Protein AF-A0A7J2UY44-F1 (afdb_monomer_lite)

pLDDT: mean 72.72, std 24.94, range [25.59, 96.5]

Structure (mmCIF, N/CA/C/O backbone):
data_AF-A0A7J2UY44-F1
#
_entry.id   AF-A0A7J2UY44-F1
#
loop_
_atom_site.group_PDB
_atom_site.id
_atom_site.type_symbol
_atom_site.label_atom_id
_atom_site.label_alt_id
_atom_site.label_comp_id
_atom_site.label_asym_id
_atom_site.label_entity_id
_atom_site.label_seq_id
_atom_site.pdbx_PDB_ins_code
_atom_site.Cartn_x
_atom_site.Cartn_y
_atom_site.Cartn_z
_atom_site.occupancy
_atom_site.B_iso_or_equiv
_atom_site.auth_seq_id
_atom_site.auth_comp_id
_atom_site.auth_asym_id
_atom_site.auth_atom_id
_atom_site.pdbx_PDB_model_num
ATOM 1 N N . LEU A 1 1 ? 29.485 -4.003 -38.152 1.00 84.19 1 LEU A N 1
ATOM 2 C CA . LEU A 1 1 ? 30.876 -4.229 -37.689 1.00 84.19 1 LEU A CA 1
ATOM 3 C C . LEU A 1 1 ? 31.731 -4.782 -38.819 1.00 84.19 1 LEU A C 1
ATOM 5 O O . LEU A 1 1 ? 32.517 -4.012 -39.342 1.00 84.19 1 LEU A O 1
ATOM 9 N N . GLU A 1 2 ? 31.523 -6.027 -39.261 1.00 88.75 2 GLU A N 1
ATOM 10 C CA . GLU A 1 2 ? 32.328 -6.663 -40.323 1.00 88.75 2 GLU A CA 1
ATOM 11 C C . GLU A 1 2 ? 32.525 -5.795 -41.581 1.00 88.75 2 GLU A C 1
ATOM 13 O O . GLU A 1 2 ? 33.652 -5.632 -42.032 1.00 88.75 2 GLU A O 1
ATOM 18 N N . VAL A 1 3 ? 31.454 -5.180 -42.101 1.00 92.62 3 VAL A N 1
ATOM 19 C CA . VAL A 1 3 ? 31.504 -4.277 -43.270 1.00 92.62 3 VAL A CA 1
ATOM 20 C C . VAL A 1 3 ? 32.524 -3.145 -43.093 1.00 92.62 3 VAL A C 1
ATOM 22 O O . VAL A 1 3 ? 33.282 -2.852 -44.011 1.00 92.62 3 VAL A O 1
ATOM 25 N N . ILE A 1 4 ? 32.591 -2.544 -41.901 1.00 90.19 4 ILE A N 1
ATOM 26 C CA . ILE A 1 4 ? 33.527 -1.453 -41.595 1.00 90.19 4 ILE A CA 1
ATOM 27 C C . ILE A 1 4 ? 34.948 -1.998 -41.460 1.00 90.19 4 ILE A C 1
ATOM 29 O O . ILE A 1 4 ? 35.862 -1.406 -42.011 1.00 90.19 4 ILE A O 1
ATOM 33 N N . THR A 1 5 ? 35.143 -3.161 -40.831 1.00 90.44 5 THR A N 1
ATOM 34 C CA . THR A 1 5 ? 36.456 -3.829 -40.798 1.00 90.44 5 THR A CA 1
ATOM 35 C C . THR A 1 5 ? 36.967 -4.140 -42.211 1.00 90.44 5 THR A C 1
ATOM 37 O O . THR A 1 5 ? 38.126 -3.869 -42.508 1.00 90.44 5 THR A O 1
ATOM 40 N N . ARG A 1 6 ? 36.105 -4.639 -43.112 1.00 93.38 6 ARG A N 1
ATOM 41 C CA . ARG A 1 6 ? 36.451 -4.874 -44.527 1.00 93.38 6 ARG A CA 1
ATOM 42 C C . ARG A 1 6 ? 36.788 -3.567 -45.261 1.00 93.38 6 ARG A C 1
ATOM 44 O O . ARG A 1 6 ? 37.799 -3.529 -45.955 1.00 93.38 6 ARG A O 1
ATOM 51 N N . ARG A 1 7 ? 35.997 -2.501 -45.070 1.00 93.62 7 ARG A N 1
ATOM 52 C CA . ARG A 1 7 ? 36.238 -1.160 -45.644 1.00 93.62 7 ARG A CA 1
ATOM 53 C C . ARG A 1 7 ? 37.577 -0.581 -45.174 1.00 93.62 7 ARG A C 1
ATOM 55 O O . ARG A 1 7 ? 38.447 -0.326 -45.990 1.00 93.62 7 ARG A O 1
ATOM 62 N N . THR A 1 8 ? 37.785 -0.493 -43.862 1.00 92.62 8 THR A N 1
ATOM 63 C CA . THR A 1 8 ? 39.014 0.032 -43.249 1.00 92.62 8 THR A CA 1
ATOM 64 C C . THR A 1 8 ? 40.256 -0.787 -43.624 1.00 92.62 8 THR A C 1
ATOM 66 O O . THR A 1 8 ? 41.319 -0.202 -43.802 1.00 92.62 8 THR A O 1
ATOM 69 N N . ASN A 1 9 ? 40.139 -2.108 -43.818 1.00 92.12 9 ASN A N 1
ATOM 70 C CA . ASN A 1 9 ? 41.224 -2.924 -44.379 1.00 92.12 9 ASN A CA 1
ATOM 71 C C . ASN A 1 9 ? 41.534 -2.560 -45.842 1.00 92.12 9 ASN A C 1
ATOM 73 O O . ASN A 1 9 ? 42.703 -2.436 -46.191 1.00 92.12 9 ASN A O 1
ATOM 77 N N . TYR A 1 10 ? 40.516 -2.370 -46.689 1.00 95.69 10 TYR A N 1
ATOM 78 C CA . TYR A 1 10 ? 40.702 -1.944 -48.083 1.00 95.69 10 TYR A CA 1
ATOM 79 C C . TYR A 1 10 ? 41.363 -0.559 -48.168 1.00 95.69 10 TYR A C 1
ATOM 81 O O . TYR A 1 10 ? 42.356 -0.392 -48.881 1.00 95.69 10 TYR A O 1
ATOM 89 N N . ASP A 1 11 ? 40.868 0.401 -47.381 1.00 93.38 11 ASP A N 1
ATOM 90 C CA . ASP A 1 11 ? 41.421 1.755 -47.281 1.00 93.38 11 ASP A CA 1
ATOM 91 C C . ASP A 1 11 ? 42.892 1.717 -46.824 1.00 93.38 11 ASP A C 1
ATOM 93 O O . ASP A 1 11 ? 43.744 2.401 -47.394 1.00 93.38 11 ASP A O 1
ATOM 97 N N . LEU A 1 12 ? 43.214 0.867 -45.839 1.00 95.44 12 LEU A N 1
ATOM 98 C CA . LEU A 1 12 ? 44.574 0.677 -45.329 1.00 95.44 12 LEU A CA 1
ATOM 99 C C . LEU A 1 12 ? 45.507 0.056 -46.376 1.00 95.44 12 LEU A C 1
ATOM 101 O O . LEU A 1 12 ? 46.634 0.523 -46.532 1.00 95.44 12 LEU A O 1
ATOM 105 N N . THR A 1 13 ? 45.058 -0.965 -47.111 1.00 94.75 13 THR A N 1
ATOM 106 C CA . THR A 1 13 ? 45.842 -1.559 -48.205 1.00 94.75 13 THR A CA 1
ATOM 107 C C . THR A 1 13 ? 46.131 -0.524 -49.290 1.00 94.75 13 THR A C 1
ATOM 109 O O . THR A 1 13 ? 47.284 -0.380 -49.691 1.00 94.75 13 THR A O 1
ATOM 112 N N . LYS A 1 14 ? 45.134 0.268 -49.706 1.00 94.75 14 LYS A N 1
ATOM 113 C CA . LYS A 1 14 ? 45.326 1.323 -50.715 1.00 94.75 14 LYS A CA 1
ATOM 114 C C . LYS A 1 14 ? 46.233 2.454 -50.225 1.00 94.75 14 LYS A C 1
ATOM 116 O O . LYS A 1 14 ? 47.066 2.933 -50.991 1.00 94.75 14 LYS A O 1
ATOM 121 N N . ALA A 1 15 ? 46.146 2.835 -48.951 1.00 94.12 15 ALA A N 1
ATOM 122 C CA . ALA A 1 15 ? 47.080 3.789 -48.359 1.00 94.12 15 ALA A CA 1
ATOM 123 C C . ALA A 1 15 ? 48.519 3.235 -48.309 1.00 94.12 15 ALA A C 1
ATOM 125 O O . ALA A 1 15 ? 49.459 3.971 -48.603 1.00 94.12 15 ALA A O 1
ATOM 126 N N . LYS A 1 16 ? 48.702 1.937 -48.017 1.00 93.12 16 LYS A N 1
ATOM 127 C CA . LYS A 1 16 ? 50.019 1.272 -48.015 1.00 93.12 16 LYS A CA 1
ATOM 128 C C . LYS A 1 16 ? 50.634 1.122 -49.408 1.00 93.12 16 LYS A C 1
ATOM 130 O O . LYS A 1 16 ? 51.823 1.374 -49.566 1.00 93.12 16 LYS A O 1
ATOM 135 N N . GLU A 1 17 ? 49.841 0.787 -50.425 1.00 93.31 17 GLU A N 1
ATOM 136 C CA . GLU A 1 17 ? 50.289 0.834 -51.826 1.00 93.31 17 GLU A CA 1
ATOM 137 C C . GLU A 1 17 ? 50.761 2.249 -52.209 1.00 93.31 17 GLU A C 1
ATOM 139 O O . GLU A 1 17 ? 51.814 2.417 -52.825 1.00 93.31 17 GLU A O 1
ATOM 144 N N . LYS A 1 18 ? 50.004 3.279 -51.800 1.00 92.88 18 LYS A N 1
ATOM 145 C CA . LYS A 1 18 ? 50.306 4.681 -52.109 1.00 92.88 18 LYS A CA 1
ATOM 146 C C . LYS A 1 18 ? 51.557 5.196 -51.390 1.00 92.88 18 LYS A C 1
ATOM 148 O O . LYS A 1 18 ? 52.400 5.814 -52.038 1.00 92.88 18 LYS A O 1
ATOM 153 N N . ILE A 1 19 ? 51.700 4.954 -50.081 1.00 94.44 19 ILE A N 1
ATOM 154 C CA . ILE A 1 19 ? 52.864 5.445 -49.324 1.00 94.44 19 ILE A CA 1
ATOM 155 C C . ILE A 1 19 ? 54.162 4.818 -49.838 1.00 94.44 19 ILE A C 1
ATOM 157 O O . ILE A 1 19 ? 55.144 5.529 -50.008 1.00 94.44 19 ILE A O 1
ATOM 161 N N . HIS A 1 20 ? 54.133 3.533 -50.200 1.00 93.31 20 HIS A N 1
ATOM 162 C CA . HIS A 1 20 ? 55.271 2.817 -50.778 1.00 93.31 20 HIS A CA 1
ATOM 163 C C . HIS A 1 20 ? 55.768 3.478 -52.075 1.00 93.31 20 HIS A C 1
ATOM 165 O O . HIS A 1 20 ? 56.970 3.670 -52.258 1.00 93.31 20 HIS A O 1
ATOM 171 N N . ILE A 1 21 ? 54.859 3.911 -52.955 1.00 93.06 21 ILE A N 1
ATOM 172 C CA . ILE A 1 21 ? 55.217 4.674 -54.164 1.00 93.06 21 ILE A CA 1
ATOM 173 C C . ILE A 1 21 ? 55.803 6.050 -53.798 1.00 93.06 21 ILE A C 1
ATOM 175 O O . ILE A 1 21 ? 56.840 6.438 -54.338 1.00 93.06 21 ILE A O 1
ATOM 179 N N . LEU A 1 22 ? 55.182 6.766 -52.854 1.00 92.62 22 LEU A N 1
ATOM 180 C CA . LEU A 1 22 ? 55.635 8.088 -52.403 1.00 92.62 22 LEU A CA 1
ATOM 181 C C . LEU A 1 22 ? 57.016 8.050 -51.725 1.00 92.62 22 LEU A C 1
ATOM 183 O O . LEU A 1 22 ? 57.808 8.966 -51.924 1.00 92.62 22 LEU A O 1
ATOM 187 N N . GLU A 1 23 ? 57.347 6.985 -50.991 1.00 91.62 23 GLU A N 1
ATOM 188 C CA . GLU A 1 23 ? 58.685 6.759 -50.427 1.00 91.62 23 GLU A CA 1
ATOM 189 C C . GLU A 1 23 ? 59.745 6.640 -51.528 1.00 91.62 23 GLU A C 1
ATOM 191 O O . GLU A 1 23 ? 60.781 7.301 -51.456 1.00 91.62 23 GLU A O 1
ATOM 196 N N . GLY A 1 24 ? 59.462 5.873 -52.588 1.00 90.81 24 GLY A N 1
ATOM 197 C CA . GLY A 1 24 ? 60.357 5.755 -53.742 1.00 90.81 24 GLY A CA 1
ATOM 198 C C . GLY A 1 24 ? 60.565 7.089 -54.462 1.00 90.81 24 GLY A C 1
ATOM 199 O O . GLY A 1 24 ? 61.702 7.472 -54.743 1.00 90.81 24 GLY A O 1
ATOM 200 N N . LEU A 1 25 ? 59.482 7.838 -54.696 1.00 89.25 25 LEU A N 1
ATOM 201 C CA . LEU A 1 25 ? 59.546 9.177 -55.290 1.00 89.25 25 LEU A CA 1
ATOM 202 C C . LEU A 1 25 ? 60.330 10.161 -54.407 1.00 89.25 25 LEU A C 1
ATOM 204 O O . LEU A 1 25 ? 61.160 10.905 -54.921 1.00 89.25 25 LEU A O 1
ATOM 208 N N . MET A 1 26 ? 60.139 10.138 -53.086 1.00 89.31 26 MET A N 1
ATOM 209 C CA . MET A 1 26 ? 60.870 10.993 -52.143 1.00 89.31 26 MET A CA 1
ATOM 210 C C . MET A 1 26 ? 62.369 10.645 -52.076 1.00 89.31 26 MET A C 1
ATOM 212 O O . MET A 1 26 ? 63.199 11.549 -51.974 1.00 89.31 26 MET A O 1
ATOM 216 N N . ILE A 1 27 ? 62.739 9.363 -52.187 1.00 89.88 27 ILE A N 1
ATOM 217 C CA . ILE A 1 27 ? 64.143 8.933 -52.321 1.00 89.88 27 ILE A CA 1
ATOM 218 C C . ILE A 1 27 ? 64.742 9.452 -53.636 1.00 89.88 27 ILE A C 1
ATOM 220 O O . ILE A 1 27 ? 65.854 9.983 -53.626 1.00 89.88 27 ILE A O 1
ATOM 224 N N . ALA A 1 28 ? 64.010 9.356 -54.750 1.00 88.81 28 ALA A N 1
ATOM 225 C CA . ALA A 1 28 ? 64.481 9.819 -56.054 1.00 88.81 28 ALA A CA 1
ATOM 226 C C . ALA A 1 28 ? 64.632 11.348 -56.130 1.00 88.81 28 ALA A C 1
ATOM 228 O O . ALA A 1 28 ? 65.666 11.835 -56.581 1.00 88.81 28 ALA A O 1
ATOM 229 N N . LEU A 1 29 ? 63.649 12.108 -55.633 1.00 87.56 29 LEU A N 1
ATOM 230 C CA . LEU A 1 29 ? 63.676 13.577 -55.607 1.00 87.56 29 LEU A CA 1
ATOM 231 C C . LEU A 1 29 ? 64.853 14.125 -54.785 1.00 87.56 29 LEU A C 1
ATOM 233 O O . LEU A 1 29 ? 65.452 15.126 -55.167 1.00 87.56 29 LEU A O 1
ATOM 237 N N . ARG A 1 30 ? 65.226 13.449 -53.690 1.00 87.25 30 ARG A N 1
ATOM 238 C CA . ARG A 1 30 ? 66.363 13.840 -52.836 1.00 87.25 30 ARG A CA 1
ATOM 239 C C . ARG A 1 30 ? 67.739 13.485 -53.414 1.00 87.25 30 ARG A C 1
ATOM 241 O O . ARG A 1 30 ? 68.731 14.012 -52.928 1.00 87.25 30 ARG A O 1
ATOM 248 N N . ASN A 1 31 ? 67.808 12.622 -54.432 1.00 90.81 31 ASN A N 1
ATOM 249 C CA . ASN A 1 31 ? 69.055 12.149 -55.054 1.00 90.81 31 ASN A CA 1
ATOM 250 C C . ASN A 1 31 ? 69.019 12.311 -56.589 1.00 90.81 31 ASN A C 1
ATOM 252 O O . ASN A 1 31 ? 69.555 11.485 -57.333 1.00 90.81 31 ASN A O 1
ATOM 256 N N . ILE A 1 32 ? 68.336 13.354 -57.075 1.00 87.94 32 ILE A N 1
ATOM 257 C CA . ILE A 1 32 ? 67.899 13.451 -58.474 1.00 87.94 32 ILE A CA 1
ATOM 258 C C . ILE A 1 32 ? 69.051 13.433 -59.491 1.00 87.94 32 ILE A C 1
ATOM 260 O O . ILE A 1 32 ? 68.928 12.783 -60.528 1.00 87.94 32 ILE A O 1
ATOM 264 N N . ASP A 1 33 ? 70.195 14.050 -59.185 1.00 89.00 33 ASP A N 1
ATOM 265 C CA . ASP A 1 33 ? 71.369 14.048 -60.071 1.00 89.00 33 ASP A CA 1
ATOM 266 C C . ASP A 1 33 ? 71.950 12.640 -60.272 1.00 89.00 33 ASP A C 1
ATOM 268 O O . ASP A 1 33 ? 72.379 12.281 -61.372 1.00 89.00 33 ASP A O 1
ATOM 272 N N . GLU A 1 34 ? 71.923 11.805 -59.229 1.00 90.44 34 GLU A N 1
ATOM 273 C CA . GLU A 1 34 ? 72.366 10.412 -59.307 1.00 90.44 34 GLU A CA 1
ATOM 274 C C . GLU A 1 34 ? 71.359 9.548 -60.079 1.00 90.44 34 GLU A C 1
ATOM 276 O O . GLU A 1 34 ? 71.760 8.744 -60.924 1.00 90.44 34 GLU A O 1
ATOM 281 N N . VAL A 1 35 ? 70.055 9.766 -59.871 1.00 90.25 35 VAL A N 1
ATOM 282 C CA . VAL A 1 35 ? 68.983 9.112 -60.641 1.00 90.25 35 VAL A CA 1
ATOM 283 C C . VAL A 1 35 ? 69.101 9.449 -62.133 1.00 90.25 35 VAL A C 1
ATOM 285 O O . VAL A 1 35 ? 69.141 8.542 -62.966 1.00 90.25 35 VAL A O 1
ATOM 288 N N . ILE A 1 36 ? 69.250 10.733 -62.483 1.00 88.56 36 ILE A N 1
ATOM 289 C CA . ILE A 1 36 ? 69.445 11.191 -63.869 1.00 88.56 36 ILE A CA 1
ATOM 290 C C . ILE A 1 36 ? 70.728 10.599 -64.465 1.00 88.56 36 ILE A C 1
ATOM 292 O O . ILE A 1 36 ? 70.719 10.161 -65.618 1.00 88.56 36 ILE A O 1
ATOM 296 N N . LYS A 1 37 ? 71.824 10.537 -63.698 1.00 91.50 37 LYS A N 1
ATOM 297 C CA . LYS A 1 37 ? 73.085 9.926 -64.146 1.00 91.50 37 LYS A CA 1
ATOM 298 C C . LYS A 1 37 ? 72.916 8.437 -64.460 1.00 91.50 37 LYS A C 1
ATOM 300 O O . LYS A 1 37 ? 73.360 8.004 -65.520 1.00 91.50 37 LYS A O 1
ATOM 305 N N . ILE A 1 38 ? 72.238 7.673 -63.600 1.00 89.12 38 ILE A N 1
ATOM 306 C CA . ILE A 1 38 ? 71.968 6.241 -63.818 1.00 89.12 38 ILE A CA 1
ATOM 307 C C . ILE A 1 38 ? 71.103 6.029 -65.065 1.00 89.12 38 ILE A C 1
ATOM 309 O O . ILE A 1 38 ? 71.427 5.171 -65.889 1.00 89.12 38 ILE A O 1
ATOM 313 N N . ILE A 1 39 ? 70.051 6.834 -65.245 1.00 89.81 39 ILE A N 1
ATOM 314 C CA . ILE A 1 39 ? 69.175 6.764 -66.424 1.00 89.81 39 ILE A CA 1
ATOM 315 C C . ILE A 1 39 ? 69.971 7.080 -67.701 1.00 89.81 39 ILE A C 1
ATOM 317 O O . ILE A 1 39 ? 69.972 6.276 -68.628 1.00 89.81 39 ILE A O 1
ATOM 321 N N . ARG A 1 40 ? 70.732 8.185 -67.734 1.00 88.88 40 ARG A N 1
ATOM 322 C CA . ARG A 1 40 ? 71.536 8.595 -68.907 1.00 88.88 40 ARG A CA 1
ATOM 323 C C . ARG A 1 40 ? 72.721 7.672 -69.227 1.00 88.88 40 ARG A C 1
ATOM 325 O O . ARG A 1 40 ? 73.265 7.765 -70.322 1.00 88.88 40 ARG A O 1
ATOM 332 N N . GLN A 1 41 ? 73.142 6.818 -68.293 1.00 91.56 41 GLN A N 1
ATOM 333 C CA . GLN A 1 41 ? 74.213 5.827 -68.485 1.00 91.56 41 GLN A CA 1
ATOM 334 C C . GLN A 1 41 ? 73.698 4.420 -68.830 1.00 91.56 41 GLN A C 1
ATOM 336 O O . GLN A 1 41 ? 74.504 3.490 -68.928 1.00 91.56 41 GLN A O 1
ATOM 341 N N . SER A 1 42 ? 72.385 4.237 -68.976 1.00 91.44 42 SER A N 1
ATOM 342 C CA . SER A 1 42 ? 71.755 2.955 -69.316 1.00 91.44 42 SER A CA 1
ATOM 343 C C . SER A 1 42 ? 71.243 2.994 -70.757 1.00 91.44 42 SER A C 1
ATOM 345 O O . SER A 1 42 ? 70.763 4.032 -71.209 1.00 91.44 42 SER A O 1
ATOM 347 N N . LYS A 1 43 ? 71.364 1.886 -71.496 1.00 86.50 43 LYS A N 1
ATOM 348 C CA . LYS A 1 43 ? 70.935 1.815 -72.906 1.00 86.50 43 LYS A CA 1
ATOM 349 C C . LYS A 1 43 ? 69.446 1.511 -73.059 1.00 86.50 43 LYS A C 1
ATOM 351 O O . LYS A 1 43 ? 68.847 1.921 -74.047 1.00 86.50 43 LYS A O 1
ATOM 356 N N . GLU A 1 44 ? 68.861 0.817 -72.086 1.00 90.75 44 GLU A N 1
ATOM 357 C CA . GLU A 1 44 ? 67.465 0.376 -72.110 1.00 90.75 44 GLU A CA 1
ATOM 358 C C . GLU A 1 44 ? 66.733 0.711 -70.804 1.00 90.75 44 GLU A C 1
ATOM 360 O O . GLU A 1 44 ? 67.337 0.854 -69.737 1.00 90.75 44 GLU A O 1
ATOM 365 N N . VAL A 1 45 ? 65.401 0.799 -70.880 1.00 87.19 45 VAL A N 1
ATOM 366 C CA . VAL A 1 45 ? 64.533 1.156 -69.743 1.00 87.19 45 VAL A CA 1
ATOM 367 C C . VAL A 1 45 ? 64.609 0.109 -68.627 1.00 87.19 45 VAL A C 1
ATOM 369 O O . VAL A 1 45 ? 64.729 0.466 -67.456 1.00 87.19 45 VAL A O 1
ATOM 372 N N . GLU A 1 46 ? 64.618 -1.181 -68.974 1.00 88.75 46 GLU A N 1
ATOM 373 C CA . GLU A 1 46 ? 64.742 -2.279 -68.004 1.00 88.75 46 GLU A CA 1
ATOM 374 C C . GLU A 1 46 ? 66.148 -2.351 -67.371 1.00 88.75 46 GLU A C 1
ATOM 376 O O . GLU A 1 46 ? 66.286 -2.711 -66.197 1.00 88.75 46 GLU A O 1
ATOM 381 N N . GLU A 1 47 ? 67.194 -1.912 -68.084 1.00 89.06 47 GLU A N 1
ATOM 382 C CA . GLU A 1 47 ? 68.532 -1.740 -67.505 1.00 89.06 47 GLU A CA 1
ATOM 383 C C . GLU A 1 47 ? 68.539 -0.598 -66.473 1.00 89.06 47 GLU A C 1
ATOM 385 O O . GLU A 1 47 ? 69.006 -0.790 -65.345 1.00 89.06 47 GLU A O 1
ATOM 390 N N . ALA A 1 48 ? 67.977 0.568 -66.819 1.00 86.94 48 ALA A N 1
ATOM 391 C CA . ALA A 1 48 ? 67.867 1.712 -65.911 1.00 86.94 48 ALA A CA 1
ATOM 392 C C . ALA A 1 48 ? 67.072 1.351 -64.645 1.00 86.94 48 ALA A C 1
ATOM 394 O O . ALA A 1 48 ? 67.540 1.575 -63.527 1.00 86.94 48 ALA A O 1
ATOM 395 N N . LYS A 1 49 ? 65.911 0.708 -64.818 1.00 90.75 49 LYS A N 1
ATOM 396 C CA . LYS A 1 49 ? 65.053 0.159 -63.755 1.00 90.75 49 LYS A CA 1
ATOM 397 C C . LYS A 1 49 ? 65.834 -0.776 -62.829 1.00 90.75 49 LYS A C 1
ATOM 399 O O . LYS A 1 49 ? 65.890 -0.537 -61.623 1.00 90.75 49 LYS A O 1
ATOM 404 N N . THR A 1 50 ? 66.523 -1.775 -63.387 1.00 90.38 50 THR A N 1
ATOM 405 C CA . THR A 1 50 ? 67.326 -2.743 -62.619 1.00 90.38 50 THR A CA 1
ATOM 406 C C . THR A 1 50 ? 68.465 -2.072 -61.845 1.00 90.38 50 THR A C 1
ATOM 408 O O . THR A 1 50 ? 68.748 -2.447 -60.703 1.00 90.38 50 THR A O 1
ATOM 411 N N . ARG A 1 51 ? 69.121 -1.060 -62.429 1.00 90.69 51 ARG A N 1
ATOM 412 C CA . ARG A 1 51 ? 70.185 -0.291 -61.763 1.00 90.69 51 ARG A CA 1
ATOM 413 C C . ARG A 1 51 ? 69.641 0.586 -60.629 1.00 90.69 51 ARG A C 1
ATOM 415 O O . ARG A 1 51 ? 70.236 0.589 -59.554 1.00 90.69 51 ARG A O 1
ATOM 422 N N . LEU A 1 52 ? 68.503 1.261 -60.819 1.00 88.50 52 LEU A N 1
ATOM 423 C CA . LEU A 1 52 ? 67.838 2.054 -59.773 1.00 88.50 52 LEU A CA 1
ATOM 424 C C . LEU A 1 52 ? 67.385 1.176 -58.594 1.00 88.50 52 LEU A C 1
ATOM 426 O O . LEU A 1 52 ? 67.659 1.522 -57.444 1.00 88.50 52 LEU A O 1
ATOM 430 N N . MET A 1 53 ? 66.785 0.010 -58.871 1.00 91.00 53 MET A N 1
ATOM 431 C CA . MET A 1 53 ? 66.426 -0.985 -57.848 1.00 91.00 53 MET A CA 1
ATOM 432 C C . MET A 1 53 ? 67.645 -1.422 -57.028 1.00 91.00 53 MET A C 1
ATOM 434 O O . MET A 1 53 ? 67.608 -1.374 -55.801 1.00 91.00 53 MET A O 1
ATOM 438 N N . LYS A 1 54 ? 68.756 -1.780 -57.689 1.00 91.06 54 LYS A N 1
ATOM 439 C CA . LYS A 1 54 ? 69.998 -2.205 -57.016 1.00 91.06 54 LYS A CA 1
ATOM 440 C C . LYS A 1 54 ? 70.705 -1.084 -56.246 1.00 91.06 54 LYS A C 1
ATOM 442 O O . LYS A 1 54 ? 71.352 -1.377 -55.246 1.00 91.06 54 LYS A O 1
ATOM 447 N N . ARG A 1 55 ? 70.630 0.174 -56.702 1.00 90.56 55 ARG A N 1
ATOM 448 C CA . ARG A 1 55 ? 71.341 1.306 -56.076 1.00 90.56 55 ARG A CA 1
ATOM 449 C C . ARG A 1 55 ? 70.630 1.853 -54.842 1.00 90.56 55 ARG A C 1
ATOM 451 O O . ARG A 1 55 ? 71.294 2.145 -53.854 1.00 90.56 55 ARG A O 1
ATOM 458 N N . PHE A 1 56 ? 69.308 1.993 -54.911 1.00 88.75 56 PHE A N 1
ATOM 459 C CA . PHE A 1 56 ? 68.496 2.640 -53.875 1.00 88.75 56 PHE A CA 1
ATOM 460 C C . PHE A 1 56 ? 67.605 1.653 -53.096 1.00 88.75 56 PHE A C 1
ATOM 462 O O . PHE A 1 56 ? 66.730 2.078 -52.346 1.00 88.75 56 PHE A O 1
ATOM 469 N N . SER A 1 57 ? 67.809 0.341 -53.276 1.00 90.50 57 SER A N 1
ATOM 470 C CA . SER A 1 57 ? 67.003 -0.742 -52.679 1.00 90.50 57 SER A CA 1
ATOM 471 C C . SER A 1 57 ? 65.499 -0.632 -52.973 1.00 90.50 57 SER A C 1
ATOM 473 O O . SER A 1 57 ? 64.660 -1.016 -52.159 1.00 90.50 57 SER A O 1
ATOM 475 N N . LEU A 1 58 ? 65.154 -0.090 -54.144 1.00 91.38 58 LEU A N 1
ATOM 476 C CA . LEU A 1 58 ? 63.773 0.158 -54.556 1.00 91.38 58 LEU A CA 1
ATOM 477 C C . LEU A 1 58 ? 63.111 -1.119 -55.081 1.00 91.38 58 LEU A C 1
ATOM 479 O O . LEU A 1 58 ? 63.730 -1.932 -55.769 1.00 91.38 58 LEU A O 1
ATOM 483 N N . SER A 1 59 ? 61.814 -1.250 -54.823 1.00 92.25 59 SER A N 1
ATOM 484 C CA . SER A 1 59 ? 60.962 -2.241 -55.485 1.00 92.25 59 SER A CA 1
ATOM 485 C C . SER A 1 59 ? 60.737 -1.909 -56.964 1.00 92.25 59 SER A C 1
ATOM 487 O O . SER A 1 59 ? 60.888 -0.766 -57.399 1.00 92.25 59 SER A O 1
ATOM 489 N N . GLU A 1 60 ? 60.279 -2.901 -57.727 1.00 91.56 60 GLU A N 1
ATOM 490 C CA . GLU A 1 60 ? 59.971 -2.744 -59.151 1.00 91.56 60 GLU A CA 1
ATOM 491 C C . GLU A 1 60 ? 58.916 -1.654 -59.420 1.00 91.56 60 GLU A C 1
ATOM 493 O O . GLU A 1 60 ? 59.069 -0.849 -60.338 1.00 91.56 60 GLU A O 1
ATOM 498 N N . ILE A 1 61 ? 57.879 -1.581 -58.577 1.00 92.25 61 ILE A N 1
ATOM 499 C CA . ILE A 1 61 ? 56.782 -0.608 -58.700 1.00 92.25 61 ILE A CA 1
ATOM 500 C C . ILE A 1 61 ? 57.287 0.819 -58.438 1.00 92.25 61 ILE A C 1
ATOM 502 O O . ILE A 1 61 ? 56.941 1.739 -59.178 1.00 92.25 61 ILE A O 1
ATOM 506 N N . GLN A 1 62 ? 58.144 1.007 -57.427 1.00 92.44 62 GLN A N 1
ATOM 507 C CA . GLN A 1 62 ? 58.779 2.301 -57.153 1.00 92.44 62 GLN A CA 1
ATOM 508 C C . GLN A 1 62 ? 59.708 2.713 -58.301 1.00 92.44 62 GLN A C 1
ATOM 510 O O . GLN A 1 62 ? 59.592 3.826 -58.803 1.00 92.44 62 GLN A O 1
ATOM 515 N N . ALA A 1 63 ? 60.591 1.813 -58.751 1.00 91.06 63 ALA A N 1
ATOM 516 C CA . ALA A 1 63 ? 61.525 2.089 -59.842 1.00 91.06 63 ALA A CA 1
ATOM 517 C C . ALA A 1 63 ? 60.795 2.450 -61.145 1.00 91.06 63 ALA A C 1
ATOM 519 O O . ALA A 1 63 ? 61.175 3.415 -61.808 1.00 91.06 63 ALA A O 1
ATOM 520 N N . LYS A 1 64 ? 59.698 1.752 -61.468 1.00 92.19 64 LYS A N 1
ATOM 521 C CA . LYS A 1 64 ? 58.821 2.124 -62.583 1.00 92.19 64 LYS A CA 1
ATOM 522 C C . LYS A 1 64 ? 58.181 3.501 -62.374 1.00 92.19 64 LYS A C 1
ATOM 524 O O . LYS A 1 64 ? 58.286 4.343 -63.256 1.00 92.19 64 LYS A O 1
ATOM 529 N N . SER A 1 65 ? 57.599 3.774 -61.204 1.00 91.81 65 SER A N 1
ATOM 530 C CA . SER A 1 65 ? 56.974 5.077 -60.919 1.00 91.81 65 SER A CA 1
ATOM 531 C C . SER A 1 65 ? 57.954 6.260 -60.940 1.00 91.81 65 SER A C 1
ATOM 533 O O . SER A 1 65 ? 57.513 7.396 -61.113 1.00 91.81 65 SER A O 1
ATOM 535 N N . ILE A 1 66 ? 59.255 6.017 -60.751 1.00 91.06 66 ILE A N 1
ATOM 536 C CA . ILE A 1 66 ? 60.320 7.019 -60.907 1.00 91.06 66 ILE A CA 1
ATOM 537 C C . ILE A 1 66 ? 60.655 7.226 -62.390 1.00 91.06 66 ILE A C 1
ATOM 539 O O . ILE A 1 66 ? 60.834 8.361 -62.813 1.00 91.06 66 ILE A O 1
ATOM 543 N N . LEU A 1 67 ? 60.698 6.164 -63.200 1.00 90.00 67 LEU A N 1
ATOM 544 C CA . LEU A 1 67 ? 60.906 6.277 -64.652 1.00 90.00 67 LEU A CA 1
ATOM 545 C C . LEU A 1 67 ? 59.712 6.936 -65.367 1.00 90.00 67 LEU A C 1
ATOM 547 O O . LEU A 1 67 ? 59.912 7.706 -66.301 1.00 90.00 67 LEU A O 1
ATOM 551 N N . ASP A 1 68 ? 58.490 6.705 -64.879 1.00 90.44 68 ASP A N 1
ATOM 552 C CA . ASP A 1 68 ? 57.254 7.330 -65.370 1.00 90.44 68 ASP A CA 1
ATOM 553 C C . ASP A 1 68 ? 57.088 8.807 -64.900 1.00 90.44 68 ASP A C 1
ATOM 555 O O . ASP A 1 68 ? 56.078 9.454 -65.203 1.00 90.44 68 ASP A O 1
ATOM 559 N N . MET A 1 69 ? 58.050 9.377 -64.151 1.00 89.38 69 MET A N 1
ATOM 560 C CA . MET A 1 69 ? 57.948 10.743 -63.613 1.00 89.38 69 MET A CA 1
ATOM 561 C C . MET A 1 69 ? 58.172 11.830 -64.680 1.00 89.38 69 MET A C 1
ATOM 563 O O . MET A 1 69 ? 59.018 11.720 -65.565 1.00 89.38 69 MET A O 1
ATOM 567 N N . ARG A 1 70 ? 57.457 12.956 -64.557 1.00 89.25 70 ARG A N 1
ATOM 568 C CA . ARG A 1 70 ? 57.619 14.129 -65.437 1.00 89.25 70 ARG A CA 1
ATOM 569 C C . ARG A 1 70 ? 58.513 15.184 -64.790 1.00 89.25 70 ARG A C 1
ATOM 571 O O . ARG A 1 70 ? 58.325 15.492 -63.617 1.00 89.25 70 ARG A O 1
ATOM 578 N N . LEU A 1 71 ? 59.382 15.828 -65.576 1.00 87.69 71 LEU A N 1
ATOM 579 C CA . LEU A 1 71 ? 60.338 16.853 -65.109 1.00 87.69 71 LEU A CA 1
ATOM 580 C C . LEU A 1 71 ? 59.698 18.006 -64.307 1.00 87.69 71 LEU A C 1
ATOM 582 O O . LEU A 1 71 ? 60.335 18.552 -63.413 1.00 87.69 71 LEU A O 1
ATOM 586 N N . GLN A 1 72 ? 58.424 18.338 -64.551 1.00 88.88 72 GLN A N 1
ATOM 587 C CA . GLN A 1 72 ? 57.674 19.329 -63.759 1.00 88.88 72 GLN A CA 1
ATOM 588 C C . GLN A 1 72 ? 57.629 19.013 -62.246 1.00 88.88 72 GLN A C 1
ATOM 590 O O . GLN A 1 72 ? 57.565 19.931 -61.429 1.00 88.88 72 GLN A O 1
ATOM 595 N N . LYS A 1 73 ? 57.721 17.727 -61.861 1.00 84.94 73 LYS A N 1
ATOM 596 C CA . LYS A 1 73 ? 57.758 17.270 -60.460 1.00 84.94 73 LYS A CA 1
ATOM 597 C C . LYS A 1 73 ? 59.042 17.651 -59.710 1.00 84.94 73 LYS A C 1
ATOM 599 O O . LYS A 1 73 ? 59.106 17.447 -58.506 1.00 84.94 73 LYS A O 1
ATOM 604 N N . LEU A 1 74 ? 60.036 18.216 -60.401 1.00 86.19 74 LEU A N 1
ATOM 605 C CA . LEU A 1 74 ? 61.266 18.748 -59.802 1.00 86.19 74 LEU A CA 1
ATOM 606 C C . LEU A 1 74 ? 61.127 20.211 -59.338 1.00 86.19 74 LEU A C 1
ATOM 608 O O . LEU A 1 74 ? 62.069 20.775 -58.789 1.00 86.19 74 LEU A O 1
ATOM 612 N N . THR A 1 75 ? 59.974 20.852 -59.558 1.00 90.88 75 THR A N 1
ATOM 613 C CA . THR A 1 75 ? 59.708 22.199 -59.028 1.00 90.88 75 THR A CA 1
ATOM 614 C C . THR A 1 75 ? 59.441 22.148 -57.521 1.00 90.88 75 THR A C 1
ATOM 616 O O . THR A 1 75 ? 58.791 21.225 -57.034 1.00 90.88 75 THR A O 1
ATOM 619 N N . GLY A 1 76 ? 59.902 23.155 -56.767 1.00 88.88 76 GLY A N 1
ATOM 620 C CA . GLY A 1 76 ? 59.813 23.156 -55.297 1.00 88.88 76 GLY A CA 1
ATOM 621 C C . GLY A 1 76 ? 58.396 22.932 -54.754 1.00 88.88 76 GLY A C 1
ATOM 622 O O . GLY A 1 76 ? 58.209 22.114 -53.862 1.00 88.88 76 GLY A O 1
ATOM 623 N N . MET A 1 77 ? 57.384 23.560 -55.364 1.00 90.62 77 MET A N 1
ATOM 624 C CA . MET A 1 77 ? 55.975 23.374 -54.982 1.00 90.62 77 MET A CA 1
ATOM 625 C C . MET A 1 77 ? 55.463 21.941 -55.210 1.00 90.62 77 MET A C 1
ATOM 627 O O . MET A 1 77 ? 54.627 21.465 -54.448 1.00 90.62 77 MET A O 1
ATOM 631 N N . GLU A 1 78 ? 55.958 21.232 -56.229 1.00 89.06 78 GLU A N 1
ATOM 632 C CA . GLU A 1 78 ? 55.602 19.828 -56.476 1.00 89.06 78 GLU A CA 1
ATOM 633 C C . GLU A 1 78 ? 56.332 18.875 -55.516 1.00 89.06 78 GLU A C 1
ATOM 635 O O . GLU A 1 78 ? 55.755 17.871 -55.098 1.00 89.06 78 GLU A O 1
ATOM 640 N N . ILE A 1 79 ? 57.561 19.208 -55.106 1.00 88.00 79 ILE A N 1
ATOM 641 C CA . ILE A 1 79 ? 58.298 18.476 -54.062 1.00 88.00 79 ILE A CA 1
ATOM 642 C C . ILE A 1 79 ? 57.585 18.635 -52.710 1.00 88.00 79 ILE A C 1
ATOM 644 O O . ILE A 1 79 ? 57.281 17.636 -52.058 1.00 88.00 79 ILE A O 1
ATOM 648 N N . GLU A 1 80 ? 57.231 19.866 -52.324 1.00 90.56 80 GLU A N 1
ATOM 649 C CA . GLU A 1 80 ? 56.437 20.151 -51.119 1.00 90.56 80 GLU A CA 1
ATOM 650 C C . GLU A 1 80 ? 55.069 19.448 -51.150 1.00 90.56 80 GLU A C 1
ATOM 652 O O . GLU A 1 80 ? 54.623 18.915 -50.131 1.00 90.56 80 GLU A O 1
ATOM 657 N N . ALA A 1 81 ? 54.413 19.387 -52.316 1.00 91.19 81 ALA A N 1
ATOM 658 C CA . ALA A 1 81 ? 53.159 18.656 -52.483 1.00 91.19 81 ALA A CA 1
ATOM 659 C C . ALA A 1 81 ? 53.331 17.140 -52.272 1.00 91.19 81 ALA A C 1
ATOM 661 O O . ALA A 1 81 ? 52.493 16.533 -51.605 1.00 91.19 81 ALA A O 1
ATOM 662 N N . VAL A 1 82 ? 54.415 16.536 -52.774 1.00 89.38 82 VAL A N 1
ATOM 663 C CA . VAL A 1 82 ? 54.729 15.109 -52.567 1.00 89.38 82 VAL A CA 1
ATOM 664 C C . VAL A 1 82 ? 55.080 14.815 -51.104 1.00 89.38 82 VAL A C 1
ATOM 666 O O . VAL A 1 82 ? 54.570 13.841 -50.548 1.00 89.38 82 VAL A O 1
ATOM 669 N N . GLU A 1 83 ? 55.879 15.656 -50.436 1.00 90.44 83 GLU A N 1
ATOM 670 C CA . GLU A 1 83 ? 56.184 15.476 -49.006 1.00 90.44 83 GLU A CA 1
ATOM 671 C C . GLU A 1 83 ? 54.937 15.647 -48.122 1.00 90.44 83 GLU A C 1
ATOM 673 O O . GLU A 1 83 ? 54.733 14.884 -47.169 1.00 90.44 83 GLU A O 1
ATOM 678 N N . LYS A 1 84 ? 54.054 16.594 -48.468 1.00 94.06 84 LYS A N 1
ATOM 679 C CA . LYS A 1 84 ? 52.749 16.762 -47.820 1.00 94.06 84 LYS A CA 1
ATOM 680 C C . LYS A 1 84 ? 51.850 15.542 -48.039 1.00 94.06 84 LYS A C 1
ATOM 682 O O . LYS A 1 84 ? 51.290 15.031 -47.072 1.00 94.06 84 LYS A O 1
ATOM 687 N N . GLU A 1 85 ? 51.726 15.055 -49.273 1.00 93.81 85 GLU A N 1
ATOM 688 C CA . GLU A 1 85 ? 50.887 13.899 -49.608 1.00 93.81 85 GLU A CA 1
ATOM 689 C C . GLU A 1 85 ? 51.391 12.610 -48.936 1.00 93.81 85 GLU A C 1
ATOM 691 O O . GLU A 1 85 ? 50.586 11.815 -48.440 1.00 93.81 85 GLU A O 1
ATOM 696 N N . TYR A 1 86 ? 52.712 12.426 -48.845 1.00 93.44 86 TYR A N 1
ATOM 697 C CA . TYR A 1 86 ? 53.344 11.362 -48.059 1.00 93.44 86 TYR A CA 1
ATOM 698 C C . TYR A 1 86 ? 52.965 11.461 -46.576 1.00 93.44 86 TYR A C 1
ATOM 700 O O . TYR A 1 86 ? 52.515 10.475 -45.988 1.00 93.44 86 TYR A O 1
ATOM 708 N N . LYS A 1 87 ? 53.062 12.657 -45.981 1.00 94.12 87 LYS A N 1
ATOM 709 C CA . LYS A 1 87 ? 52.697 12.887 -44.577 1.00 94.12 87 LYS A CA 1
ATOM 710 C C . LYS A 1 87 ? 51.208 12.632 -44.307 1.00 94.12 87 LYS A C 1
ATOM 712 O O . LYS A 1 87 ? 50.888 11.905 -43.371 1.00 94.12 87 LYS A O 1
ATOM 717 N N . GLU A 1 88 ? 50.308 13.166 -45.131 1.00 94.94 88 GLU A N 1
ATOM 718 C CA . GLU A 1 88 ? 48.857 12.950 -45.000 1.00 94.94 88 GLU A CA 1
ATOM 719 C C . GLU A 1 88 ? 48.486 11.466 -45.179 1.00 94.94 88 GLU A C 1
ATOM 721 O O . GLU A 1 88 ? 47.666 10.931 -44.430 1.00 94.94 88 GLU A O 1
ATOM 726 N N . THR A 1 89 ? 49.140 10.762 -46.113 1.00 93.81 89 THR A N 1
ATOM 727 C CA . THR A 1 89 ? 48.953 9.312 -46.304 1.00 93.81 89 THR A CA 1
ATOM 728 C C . THR A 1 89 ? 49.468 8.517 -45.096 1.00 93.81 89 THR A C 1
ATOM 730 O O . THR A 1 89 ? 48.829 7.548 -44.686 1.00 93.81 89 THR A O 1
ATOM 733 N N . LYS A 1 90 ? 50.572 8.943 -44.467 1.00 93.81 90 LYS A N 1
ATOM 734 C CA . LYS A 1 90 ? 51.102 8.319 -43.246 1.00 93.81 90 LYS A CA 1
ATOM 735 C C . LYS A 1 90 ? 50.184 8.512 -42.036 1.00 93.81 90 LYS A C 1
ATOM 737 O O . LYS A 1 90 ? 49.852 7.533 -41.372 1.00 93.81 90 LYS A O 1
ATOM 742 N N . GLU A 1 91 ? 49.723 9.738 -41.785 1.00 95.12 91 GLU A N 1
ATOM 743 C CA . GLU A 1 91 ? 48.768 10.037 -40.705 1.00 95.12 91 GLU A CA 1
ATOM 744 C C . GLU A 1 91 ? 47.448 9.257 -40.884 1.00 95.12 91 GLU A C 1
ATOM 746 O O . GLU A 1 91 ? 46.845 8.801 -39.907 1.00 95.12 91 GLU A O 1
ATOM 751 N N . LEU A 1 92 ? 47.025 9.027 -42.134 1.00 92.94 92 LEU A N 1
ATOM 752 C CA . LEU A 1 92 ? 45.892 8.160 -42.456 1.00 92.94 92 LEU A CA 1
ATOM 753 C C . LEU A 1 92 ? 46.165 6.683 -42.115 1.00 92.94 92 LEU A C 1
ATOM 755 O O . LEU A 1 92 ? 45.310 6.054 -41.492 1.00 92.94 92 LEU A O 1
ATOM 759 N N . ILE A 1 93 ? 47.332 6.131 -42.469 1.00 94.19 93 ILE A N 1
ATOM 760 C CA . ILE A 1 93 ? 47.716 4.747 -42.119 1.00 94.19 93 ILE A CA 1
ATOM 761 C C . ILE A 1 93 ? 47.718 4.557 -40.602 1.00 94.19 93 ILE A C 1
ATOM 763 O O . ILE A 1 93 ? 47.037 3.659 -40.107 1.00 94.19 93 ILE A O 1
ATOM 767 N N . GLU A 1 94 ? 48.402 5.433 -39.860 1.00 94.50 94 GLU A N 1
ATOM 768 C CA . GLU A 1 94 ? 48.478 5.365 -38.395 1.00 94.50 94 GLU A CA 1
ATOM 769 C C . GLU A 1 94 ? 47.075 5.405 -37.759 1.00 94.50 94 GLU A C 1
ATOM 771 O O . GLU A 1 94 ? 46.776 4.632 -36.844 1.00 94.50 94 GLU A O 1
ATOM 776 N N . ARG A 1 95 ? 46.162 6.231 -38.294 1.00 92.38 95 ARG A N 1
ATOM 777 C CA . ARG A 1 95 ? 44.755 6.278 -37.865 1.00 92.38 95 ARG A CA 1
ATOM 778 C C . ARG A 1 95 ? 43.984 4.989 -38.179 1.00 92.38 95 ARG A C 1
ATOM 780 O O . ARG A 1 95 ? 43.205 4.542 -37.334 1.00 92.38 95 ARG A O 1
ATOM 787 N N . LEU A 1 96 ? 44.147 4.418 -39.374 1.00 93.19 96 LEU A N 1
ATOM 788 C CA . LEU A 1 96 ? 43.435 3.206 -39.806 1.00 93.19 96 LEU A CA 1
ATOM 789 C C . LEU A 1 96 ? 43.917 1.967 -39.033 1.00 93.19 96 LEU A C 1
ATOM 791 O O . LEU A 1 96 ? 43.094 1.179 -38.566 1.00 93.19 96 LEU A O 1
ATOM 795 N N . GLU A 1 97 ? 45.225 1.830 -38.805 1.00 92.75 97 GLU A N 1
ATOM 796 C CA . GLU A 1 97 ? 45.789 0.763 -37.967 1.00 92.75 97 GLU A CA 1
ATOM 797 C C . GLU A 1 97 ? 45.363 0.913 -36.505 1.00 92.75 97 GLU A C 1
ATOM 799 O O . GLU A 1 97 ? 44.889 -0.049 -35.894 1.00 92.75 97 GLU A O 1
ATOM 804 N N . ALA A 1 98 ? 45.424 2.132 -35.956 1.00 92.25 98 ALA A N 1
ATOM 805 C CA . ALA A 1 98 ? 44.958 2.401 -34.601 1.00 92.25 98 ALA A CA 1
ATOM 806 C C . ALA A 1 98 ? 43.456 2.118 -34.417 1.00 92.25 98 ALA A C 1
ATOM 808 O O . ALA A 1 98 ? 43.058 1.800 -33.294 1.00 92.25 98 ALA A O 1
ATOM 809 N N . LEU A 1 99 ? 42.640 2.230 -35.475 1.00 90.44 99 LEU A N 1
ATOM 810 C CA . LEU A 1 99 ? 41.216 1.876 -35.493 1.00 90.44 99 LEU A CA 1
ATOM 811 C C . LEU A 1 99 ? 40.999 0.355 -35.553 1.00 90.44 99 LEU A C 1
ATOM 813 O O . LEU A 1 99 ? 40.165 -0.158 -34.812 1.00 90.44 99 LEU A O 1
ATOM 817 N N . LEU A 1 100 ? 41.751 -0.368 -36.387 1.00 90.88 100 LEU A N 1
ATOM 818 C CA . LEU A 1 100 ? 41.648 -1.830 -36.518 1.00 90.88 100 LEU A CA 1
ATOM 819 C C . LEU A 1 100 ? 42.151 -2.580 -35.276 1.00 90.88 100 LEU A C 1
ATOM 821 O O . LEU A 1 100 ? 41.586 -3.613 -34.918 1.00 90.88 100 LEU A O 1
ATOM 825 N N . ALA A 1 101 ? 43.173 -2.049 -34.599 1.00 91.19 101 ALA A N 1
ATOM 826 C CA . ALA A 1 101 ? 43.770 -2.656 -33.410 1.00 91.19 101 ALA A CA 1
ATOM 827 C C . ALA A 1 101 ? 42.847 -2.672 -32.173 1.00 91.19 101 ALA A C 1
ATOM 829 O O . ALA A 1 101 ? 43.093 -3.442 -31.246 1.00 91.19 101 ALA A O 1
ATOM 830 N N . ASP A 1 102 ? 41.795 -1.842 -32.130 1.00 91.44 102 ASP A N 1
ATOM 831 C CA . ASP A 1 102 ? 40.894 -1.741 -30.977 1.00 91.44 102 ASP A CA 1
ATOM 832 C C . ASP A 1 102 ? 39.411 -1.784 -31.375 1.00 91.44 102 ASP A C 1
ATOM 834 O O . ASP A 1 102 ? 38.828 -0.830 -31.899 1.00 91.44 102 ASP A O 1
ATOM 838 N N . LYS A 1 103 ? 38.758 -2.890 -31.002 1.00 89.00 103 LYS A N 1
ATOM 839 C CA . LYS A 1 103 ? 37.321 -3.123 -31.187 1.00 89.00 103 LYS A CA 1
ATOM 840 C C . LYS A 1 103 ? 36.441 -2.018 -30.580 1.00 89.00 103 LYS A C 1
ATOM 842 O O . LYS A 1 103 ? 35.360 -1.772 -31.114 1.00 89.00 103 LYS A O 1
ATOM 847 N N . GLN A 1 104 ? 36.870 -1.340 -29.511 1.00 91.19 104 GLN A N 1
ATOM 848 C CA . GLN A 1 104 ? 36.115 -0.225 -28.923 1.00 91.19 104 GLN A CA 1
ATOM 849 C C . GLN A 1 104 ? 36.102 1.006 -29.833 1.00 91.19 104 GLN A C 1
ATOM 851 O O . GLN A 1 104 ? 35.069 1.666 -29.941 1.00 91.19 104 GLN A O 1
ATOM 856 N N . LYS A 1 105 ? 37.190 1.284 -30.563 1.00 88.69 105 LYS A N 1
ATOM 857 C CA . LYS A 1 105 ? 37.224 2.374 -31.553 1.00 88.69 105 LYS A CA 1
ATOM 858 C C . LYS A 1 105 ? 36.348 2.055 -32.761 1.00 88.69 105 LYS A C 1
ATOM 860 O O . LYS A 1 105 ? 35.623 2.933 -33.217 1.00 88.69 105 LYS A O 1
ATOM 865 N N . ILE A 1 106 ? 36.319 0.797 -33.215 1.00 89.50 106 ILE A N 1
ATOM 866 C CA . ILE A 1 106 ? 35.379 0.357 -34.264 1.00 89.50 106 ILE A CA 1
ATOM 867 C C . ILE A 1 106 ? 33.924 0.553 -33.799 1.00 89.50 106 ILE A C 1
ATOM 869 O O . ILE A 1 106 ? 33.091 1.025 -34.569 1.00 89.50 106 ILE A O 1
ATOM 873 N N . LEU A 1 107 ? 33.605 0.254 -32.533 1.00 90.94 107 LEU A N 1
ATOM 874 C CA . LEU A 1 107 ? 32.276 0.513 -31.958 1.00 90.94 107 LEU A CA 1
ATOM 875 C C . LEU A 1 107 ? 31.968 2.013 -31.802 1.00 90.94 107 LEU A C 1
ATOM 877 O O . LEU A 1 107 ? 30.824 2.418 -32.010 1.00 90.94 107 LEU A O 1
ATOM 881 N N . ALA A 1 108 ? 32.963 2.846 -31.485 1.00 92.06 108 ALA A N 1
ATOM 882 C CA . ALA A 1 108 ? 32.813 4.300 -31.447 1.00 92.06 108 ALA A CA 1
ATOM 883 C C . ALA A 1 108 ? 32.556 4.892 -32.846 1.00 92.06 108 ALA A C 1
ATOM 885 O O . ALA A 1 108 ? 31.690 5.754 -32.987 1.00 92.06 108 ALA A O 1
ATOM 886 N N . GLU A 1 109 ? 33.235 4.388 -33.879 1.00 90.88 109 GLU A N 1
ATOM 887 C CA . GLU A 1 109 ? 33.034 4.812 -35.270 1.00 90.88 109 GLU A CA 1
ATOM 888 C C . GLU A 1 109 ? 31.674 4.340 -35.816 1.00 90.88 109 GLU A C 1
ATOM 890 O O . GLU A 1 109 ? 30.944 5.139 -36.396 1.00 90.88 109 GLU A O 1
ATOM 895 N N . ILE A 1 110 ? 31.255 3.099 -35.516 1.00 93.06 110 ILE A N 1
ATOM 896 C CA . ILE A 1 110 ? 29.879 2.619 -35.768 1.00 93.06 110 ILE A CA 1
ATOM 897 C C . ILE A 1 110 ? 28.855 3.555 -35.119 1.00 93.06 110 ILE A C 1
ATOM 899 O O . ILE A 1 110 ? 27.867 3.933 -35.744 1.00 93.06 110 ILE A O 1
ATOM 903 N N . LYS A 1 111 ? 29.078 3.940 -33.856 1.00 94.88 111 LYS A N 1
ATOM 904 C CA . LYS A 1 111 ? 28.186 4.852 -33.135 1.00 94.88 111 LYS A CA 1
ATOM 905 C C . LYS A 1 111 ? 28.135 6.224 -33.812 1.00 94.88 111 LYS A C 1
ATOM 907 O O . LYS A 1 111 ? 27.044 6.774 -33.932 1.00 94.88 111 LYS A O 1
ATOM 912 N N . ARG A 1 112 ? 29.271 6.754 -34.282 1.00 94.69 112 ARG A N 1
ATOM 913 C CA . ARG A 1 112 ? 29.338 8.012 -35.042 1.00 94.69 112 ARG A CA 1
ATOM 914 C C . ARG A 1 112 ? 28.519 7.927 -36.331 1.00 94.69 112 ARG A C 1
ATOM 916 O O . ARG A 1 112 ? 27.622 8.741 -36.513 1.00 94.69 112 ARG A O 1
ATOM 923 N N . GLU A 1 113 ? 28.753 6.909 -37.160 1.00 93.56 113 GLU A N 1
ATOM 924 C CA . GLU A 1 113 ? 28.010 6.706 -38.414 1.00 93.56 113 GLU A CA 1
ATOM 925 C C . GLU A 1 113 ? 26.500 6.538 -38.178 1.00 93.56 113 GLU A C 1
ATOM 927 O O . GLU A 1 113 ? 25.700 7.118 -38.906 1.00 93.56 113 GLU A O 1
ATOM 932 N N . LEU A 1 114 ? 26.083 5.817 -37.129 1.00 94.88 114 LEU A N 1
ATOM 933 C CA . LEU A 1 114 ? 24.663 5.671 -36.779 1.00 94.88 114 LEU A CA 1
ATOM 934 C C . LEU A 1 114 ? 24.014 6.990 -36.323 1.00 94.88 114 LEU A C 1
ATOM 936 O O . LEU A 1 114 ? 22.844 7.222 -36.632 1.00 94.88 114 LEU A O 1
ATOM 940 N N . PHE A 1 115 ? 24.745 7.869 -35.628 1.00 94.81 115 PHE A N 1
ATOM 941 C CA . PHE A 1 115 ? 24.257 9.220 -35.327 1.00 94.81 115 PHE A CA 1
ATOM 942 C C . PHE A 1 115 ? 24.215 10.105 -36.578 1.00 94.81 115 PHE A C 1
ATOM 944 O O . PHE A 1 115 ? 23.226 10.807 -36.772 1.00 94.81 115 PHE A O 1
ATOM 951 N N . ASP A 1 116 ? 25.217 10.031 -37.457 1.00 95.19 116 ASP A N 1
ATOM 952 C CA . ASP A 1 116 ? 25.225 10.762 -38.731 1.00 95.19 116 ASP A CA 1
ATOM 953 C C . ASP A 1 116 ? 24.056 10.326 -39.641 1.00 95.19 116 ASP A C 1
ATOM 955 O O . ASP A 1 116 ? 23.414 11.171 -40.263 1.00 95.19 116 ASP A O 1
ATOM 959 N N . ILE A 1 117 ? 23.715 9.030 -39.665 1.00 95.81 117 ILE A N 1
ATOM 960 C CA . ILE A 1 117 ? 22.525 8.492 -40.348 1.00 95.81 117 ILE A CA 1
ATOM 961 C C . ILE A 1 117 ? 21.242 9.011 -39.687 1.00 95.81 117 ILE A C 1
ATOM 963 O O . ILE A 1 117 ? 20.392 9.566 -40.383 1.00 95.81 117 ILE A O 1
ATOM 967 N N . LYS A 1 118 ? 21.109 8.905 -38.355 1.00 94.31 118 LYS A N 1
ATOM 968 C CA . LYS A 1 118 ? 19.928 9.407 -37.627 1.00 94.31 118 LYS A CA 1
ATOM 969 C C . LYS A 1 118 ? 19.689 10.900 -37.882 1.00 94.31 118 LYS A C 1
ATOM 971 O O . LYS A 1 118 ? 18.548 11.310 -38.054 1.00 94.31 118 LYS A O 1
ATOM 976 N N . ASN A 1 119 ? 20.748 11.703 -37.929 1.00 93.94 119 ASN A N 1
ATOM 977 C CA . ASN A 1 119 ? 20.652 13.149 -38.131 1.00 93.94 119 ASN A CA 1
ATOM 978 C C . ASN A 1 119 ? 20.319 13.544 -39.584 1.00 93.94 119 ASN A C 1
ATOM 980 O O . ASN A 1 119 ? 19.888 14.671 -39.810 1.00 93.94 119 ASN A O 1
ATOM 984 N N . ARG A 1 120 ? 20.537 12.653 -40.565 1.00 95.00 120 ARG A N 1
ATOM 985 C CA . ARG A 1 120 ? 20.243 12.891 -41.994 1.00 95.00 120 ARG A CA 1
ATOM 986 C C . ARG A 1 120 ? 18.908 12.309 -42.456 1.00 95.00 120 ARG A C 1
ATOM 988 O O . ARG A 1 120 ? 18.323 12.842 -43.390 1.00 95.00 120 ARG A O 1
ATOM 995 N N . PHE A 1 121 ? 18.468 11.210 -41.842 1.00 94.81 121 PHE A N 1
ATOM 996 C CA . PHE A 1 121 ? 17.338 10.395 -42.312 1.00 94.81 121 PHE A CA 1
ATOM 997 C C . PHE A 1 121 ? 16.302 10.075 -41.221 1.00 94.81 121 PHE A C 1
ATOM 999 O O . PHE A 1 121 ? 15.398 9.284 -41.465 1.00 94.81 121 PHE A O 1
ATOM 1006 N N . GLY A 1 122 ? 16.440 10.628 -40.013 1.00 92.81 122 GLY A N 1
ATOM 1007 C CA . GLY A 1 122 ? 15.465 10.444 -38.939 1.00 92.81 122 GLY A CA 1
ATOM 1008 C C . GLY A 1 122 ? 14.256 11.364 -39.098 1.00 92.81 122 GLY A C 1
ATOM 1009 O O . GLY A 1 122 ? 14.415 12.582 -39.155 1.00 92.81 122 GLY A O 1
ATOM 1010 N N . ASP A 1 123 ? 13.062 10.779 -39.119 1.00 93.38 123 ASP A N 1
ATOM 1011 C CA . ASP A 1 123 ? 11.772 11.462 -39.082 1.00 93.38 123 ASP A CA 1
ATOM 1012 C C . ASP A 1 123 ? 11.136 11.424 -37.677 1.00 93.38 123 ASP A C 1
ATOM 1014 O O . ASP A 1 123 ? 11.591 10.725 -36.765 1.00 93.38 123 ASP A O 1
ATOM 1018 N N . GLU A 1 124 ? 10.078 12.215 -37.477 1.00 91.06 124 GLU A N 1
ATOM 1019 C CA . GLU A 1 124 ? 9.231 12.087 -36.290 1.00 91.06 124 GLU A CA 1
ATOM 1020 C C . GLU A 1 124 ? 8.264 10.909 -36.442 1.00 91.06 124 GLU A C 1
ATOM 1022 O O . GLU A 1 124 ? 7.795 10.587 -37.537 1.00 91.06 124 GLU A O 1
ATOM 1027 N N . ARG A 1 125 ? 7.938 10.249 -35.325 1.00 90.06 125 ARG A N 1
ATOM 1028 C CA . ARG A 1 125 ? 7.134 9.026 -35.346 1.00 90.06 125 ARG A CA 1
ATOM 1029 C C . ARG A 1 125 ? 5.694 9.324 -35.789 1.00 90.06 125 ARG A C 1
ATOM 1031 O O . ARG A 1 125 ? 4.858 9.718 -34.984 1.00 90.06 125 ARG A O 1
ATOM 1038 N N . ARG A 1 126 ? 5.390 9.021 -37.055 1.00 92.56 126 ARG A N 1
ATOM 1039 C CA . ARG A 1 126 ? 4.079 9.239 -37.703 1.00 92.56 126 ARG A CA 1
ATOM 1040 C C . ARG A 1 126 ? 2.888 8.500 -37.074 1.00 92.56 126 ARG A C 1
ATOM 1042 O O . ARG A 1 126 ? 1.753 8.827 -37.398 1.00 92.56 126 ARG A O 1
ATOM 1049 N N . THR A 1 127 ? 3.120 7.494 -36.228 1.00 89.44 127 THR A N 1
ATOM 1050 C CA . THR A 1 127 ? 2.067 6.738 -35.527 1.00 89.44 127 THR A CA 1
ATOM 1051 C C . THR A 1 127 ? 2.197 6.902 -34.019 1.00 89.44 127 THR A C 1
ATOM 1053 O O . THR A 1 127 ? 3.275 6.700 -33.462 1.00 89.44 127 THR A O 1
ATOM 1056 N N . GLN A 1 128 ? 1.101 7.195 -33.326 1.00 82.69 128 GLN A N 1
ATOM 1057 C CA . GLN A 1 128 ? 1.071 7.105 -31.869 1.00 82.69 128 GLN A CA 1
ATOM 1058 C C . GLN A 1 128 ? 0.995 5.629 -31.450 1.00 82.69 128 GLN A C 1
ATOM 1060 O O . GLN A 1 128 ? 0.280 4.847 -32.075 1.00 82.69 128 GLN A O 1
ATOM 1065 N N . ILE A 1 129 ? 1.731 5.235 -30.406 1.00 80.75 129 ILE A N 1
ATOM 1066 C CA . ILE A 1 129 ? 1.375 4.028 -29.651 1.00 80.75 129 ILE A CA 1
ATOM 1067 C C . ILE A 1 129 ? 0.349 4.485 -28.622 1.00 80.75 129 ILE A C 1
ATOM 1069 O O . ILE A 1 129 ? 0.684 5.244 -27.714 1.00 80.75 129 ILE A O 1
ATOM 1073 N N . VAL A 1 130 ? -0.892 4.058 -28.813 1.00 70.25 130 VAL A N 1
ATOM 1074 C CA . VAL A 1 130 ? -1.923 4.055 -27.775 1.00 70.25 130 VAL A CA 1
ATOM 1075 C C . VAL A 1 130 ? -1.920 2.643 -27.192 1.00 70.25 130 VAL A C 1
ATOM 1077 O O . VAL A 1 130 ? -1.748 1.680 -27.945 1.00 70.25 130 VAL A O 1
ATOM 1080 N N . GLU A 1 131 ? -2.058 2.500 -25.876 1.00 55.16 131 GLU A N 1
ATOM 1081 C CA . GLU A 1 131 ? -2.349 1.190 -25.289 1.00 55.16 131 GLU A CA 1
ATOM 1082 C C . GLU A 1 131 ? -3.774 0.813 -25.703 1.00 55.16 131 GLU A C 1
ATOM 1084 O O . GLU A 1 131 ? -4.727 1.514 -25.381 1.00 55.16 131 GLU A O 1
ATOM 1089 N N . GLY A 1 132 ? -3.903 -0.231 -26.522 1.00 49.12 132 GLY A N 1
ATOM 1090 C CA . GLY A 1 132 ? -5.201 -0.701 -26.989 1.00 49.12 132 GLY A CA 1
ATOM 1091 C C . GLY A 1 132 ? -5.870 -1.566 -25.930 1.00 49.12 132 GLY A C 1
ATOM 1092 O O . GLY A 1 132 ? -5.252 -2.510 -25.435 1.00 49.12 132 GLY A O 1
ATOM 1093 N N . GLU A 1 133 ? -7.137 -1.280 -25.644 1.00 52.59 133 GLU A N 1
ATOM 1094 C CA . GLU A 1 133 ? -8.034 -2.090 -24.814 1.00 52.59 133 GLU A CA 1
ATOM 1095 C C . GLU A 1 133 ? -8.306 -3.446 -25.498 1.00 52.59 133 GLU A C 1
ATOM 1097 O O . GLU A 1 133 ? -9.322 -3.660 -26.154 1.00 52.59 133 GLU A O 1
ATOM 1102 N N . VAL A 1 134 ? -7.344 -4.371 -25.400 1.00 47.47 134 VAL A N 1
ATOM 1103 C CA . VAL A 1 134 ? -7.468 -5.769 -25.863 1.00 47.47 134 VAL A CA 1
ATOM 1104 C C . VAL A 1 134 ? -7.152 -6.737 -24.721 1.00 47.47 134 VAL A C 1
ATOM 1106 O O . VAL A 1 134 ? -6.429 -7.724 -24.850 1.00 47.47 134 VAL A O 1
ATOM 1109 N N . GLY A 1 135 ? -7.749 -6.429 -23.581 1.00 51.19 135 GLY A N 1
ATOM 1110 C CA . GLY A 1 135 ? -8.189 -7.383 -22.582 1.00 51.19 135 GLY A CA 1
ATOM 1111 C C . GLY A 1 135 ? -9.485 -6.813 -22.030 1.00 51.19 135 GLY A C 1
ATOM 1112 O O . GLY A 1 135 ? -9.450 -5.724 -21.476 1.00 51.19 135 GLY A O 1
ATOM 1113 N N . ILE A 1 136 ? -10.609 -7.506 -22.230 1.00 56.62 136 ILE A N 1
ATOM 1114 C CA . ILE A 1 136 ? -11.790 -7.254 -21.401 1.00 56.62 136 ILE A CA 1
ATOM 1115 C C . ILE A 1 136 ? -11.395 -7.808 -20.038 1.00 56.62 136 ILE A C 1
ATOM 1117 O O . ILE A 1 136 ? -11.210 -9.027 -19.910 1.00 56.62 136 ILE A O 1
ATOM 1121 N N . ASP A 1 137 ? -11.168 -6.937 -19.061 1.00 61.56 137 ASP A N 1
ATOM 1122 C CA . ASP A 1 137 ? -10.881 -7.403 -17.717 1.00 61.56 137 ASP A CA 1
ATOM 1123 C C . ASP A 1 137 ? -12.150 -8.063 -17.165 1.00 61.56 137 ASP A C 1
ATOM 1125 O O . ASP A 1 137 ? -13.278 -7.698 -17.492 1.00 61.56 137 ASP A O 1
ATOM 1129 N N . ILE A 1 138 ? -11.988 -9.072 -16.306 1.00 69.56 138 ILE A N 1
ATOM 1130 C CA . ILE A 1 138 ? -13.144 -9.773 -15.707 1.00 69.56 138 ILE A CA 1
ATOM 1131 C C . ILE A 1 138 ? -14.015 -8.794 -14.891 1.00 69.56 138 ILE A C 1
ATOM 1133 O O . ILE A 1 138 ? -15.186 -9.058 -14.647 1.00 69.56 138 ILE A O 1
ATOM 1137 N N . GLU A 1 139 ? -13.433 -7.660 -14.505 1.00 73.50 139 GLU A N 1
ATOM 1138 C CA . GLU A 1 139 ? -14.084 -6.512 -13.887 1.00 73.50 139 GLU A CA 1
ATOM 1139 C C . GLU A 1 139 ? -15.112 -5.839 -14.820 1.00 73.50 139 GLU A C 1
ATOM 1141 O O . GLU A 1 139 ? -16.253 -5.673 -14.408 1.00 73.50 139 GLU A O 1
ATOM 1146 N N . ASP A 1 140 ? -14.785 -5.597 -16.096 1.00 76.25 140 ASP A N 1
ATOM 1147 C CA . ASP A 1 140 ? -15.671 -4.933 -17.077 1.00 76.25 140 ASP A CA 1
ATOM 1148 C C . ASP A 1 140 ? -16.948 -5.739 -17.400 1.00 76.25 140 ASP A C 1
ATOM 1150 O O . ASP A 1 140 ? -17.936 -5.207 -17.907 1.00 76.25 140 ASP A O 1
ATOM 1154 N N . LEU A 1 141 ? -16.924 -7.050 -17.133 1.00 83.56 141 LEU A N 1
ATOM 1155 C CA . LEU A 1 141 ? -18.060 -7.966 -17.299 1.00 83.56 141 LEU A CA 1
ATOM 1156 C C . LEU A 1 141 ? -18.973 -8.032 -16.065 1.00 83.56 141 LEU A C 1
ATOM 1158 O O . LEU A 1 141 ? -20.006 -8.705 -16.101 1.00 83.56 141 LEU A O 1
ATOM 1162 N N . ILE A 1 142 ? -18.588 -7.390 -14.963 1.00 85.44 142 ILE A N 1
ATOM 1163 C CA . ILE A 1 142 ? -19.311 -7.406 -13.692 1.00 85.44 142 ILE A CA 1
ATOM 1164 C C . ILE A 1 142 ? -20.021 -6.054 -13.540 1.00 85.44 142 ILE A C 1
ATOM 1166 O O . ILE A 1 142 ? -19.400 -5.015 -13.734 1.00 85.44 142 ILE A O 1
ATOM 1170 N N . PRO A 1 143 ? -21.322 -6.014 -13.202 1.00 88.12 143 PRO A N 1
ATOM 1171 C CA . PRO A 1 143 ? -22.023 -4.746 -13.040 1.00 88.12 143 PRO A CA 1
ATOM 1172 C C . PRO A 1 143 ? -21.534 -4.009 -11.791 1.00 88.12 143 PRO A C 1
ATOM 1174 O O . PRO A 1 143 ? -21.365 -4.622 -10.734 1.00 88.12 143 PRO A O 1
ATOM 1177 N N . GLU A 1 144 ? -21.377 -2.685 -11.879 1.00 89.81 144 GLU A N 1
ATOM 1178 C CA . GLU A 1 144 ? -21.163 -1.881 -10.680 1.00 89.81 144 GLU A CA 1
ATOM 1179 C C . GLU A 1 144 ? -22.455 -1.787 -9.854 1.00 89.81 144 GLU A C 1
ATOM 1181 O O . GLU A 1 144 ? -23.481 -1.291 -10.319 1.00 89.81 144 GLU A O 1
ATOM 1186 N N . GLN A 1 145 ? -22.411 -2.308 -8.626 1.00 88.12 145 GLN A N 1
ATOM 1187 C CA . GLN A 1 145 ? -23.541 -2.362 -7.696 1.00 88.12 145 GLN A CA 1
ATOM 1188 C C . GLN A 1 145 ? -23.095 -2.101 -6.253 1.00 88.12 145 GLN A C 1
ATOM 1190 O O . GLN A 1 145 ? -22.013 -2.538 -5.845 1.00 88.12 145 GLN A O 1
ATOM 1195 N N . GLU A 1 146 ? -23.957 -1.461 -5.457 1.00 85.12 146 GLU A N 1
ATOM 1196 C CA . GLU A 1 146 ? -23.798 -1.397 -4.001 1.00 85.12 146 GLU A CA 1
ATOM 1197 C C . GLU A 1 146 ? -24.056 -2.771 -3.367 1.00 85.12 146 GLU A C 1
ATOM 1199 O O . GLU A 1 146 ? -25.104 -3.398 -3.571 1.00 85.12 146 GLU A O 1
ATOM 1204 N N . VAL A 1 147 ? -23.109 -3.218 -2.546 1.00 86.38 147 VAL A N 1
ATOM 1205 C CA . VAL A 1 147 ? -23.204 -4.453 -1.770 1.00 86.38 147 VAL A CA 1
ATOM 1206 C C . VAL A 1 147 ? -22.926 -4.194 -0.291 1.00 86.38 147 VAL A C 1
ATOM 1208 O O . VAL A 1 147 ? -22.023 -3.447 0.088 1.00 86.38 147 VAL A O 1
ATOM 1211 N N . VAL A 1 148 ? -23.686 -4.875 0.560 1.00 83.62 148 VAL A N 1
ATOM 1212 C CA . VAL A 1 148 ? -23.396 -5.014 1.986 1.00 83.62 148 VAL A CA 1
ATOM 1213 C C . VAL A 1 148 ? -22.402 -6.160 2.142 1.00 83.62 148 VAL A C 1
ATOM 1215 O O . VAL A 1 148 ? -22.706 -7.306 1.797 1.00 83.62 148 VAL A O 1
ATOM 1218 N N . VAL A 1 149 ? -21.214 -5.873 2.663 1.00 85.69 149 VAL A N 1
ATOM 1219 C CA . VAL A 1 149 ? -20.227 -6.895 3.026 1.00 85.69 149 VAL A CA 1
ATOM 1220 C C . VAL A 1 149 ? -20.331 -7.158 4.521 1.00 85.69 149 VAL A C 1
ATOM 1222 O O . VAL A 1 149 ? -20.297 -6.228 5.323 1.00 85.69 149 VAL A O 1
ATOM 1225 N N . THR A 1 150 ? -20.449 -8.433 4.893 1.00 81.69 150 THR A N 1
ATOM 1226 C CA . THR A 1 150 ? -20.530 -8.875 6.293 1.00 81.69 150 THR A CA 1
ATOM 1227 C C . THR A 1 150 ? -19.365 -9.802 6.613 1.00 81.69 150 THR A C 1
ATOM 1229 O O . THR A 1 150 ? -19.144 -10.768 5.873 1.00 81.69 150 THR A O 1
ATOM 1232 N N . ILE A 1 151 ? -18.671 -9.551 7.725 1.00 83.44 151 ILE A N 1
ATOM 1233 C CA . ILE A 1 151 ? -17.620 -10.421 8.274 1.00 83.44 151 ILE A CA 1
ATOM 1234 C C . ILE A 1 151 ? -18.104 -11.005 9.603 1.00 83.44 151 ILE A C 1
ATOM 1236 O O . ILE A 1 151 ? -18.648 -10.280 10.437 1.00 83.44 151 ILE A O 1
ATOM 1240 N N . THR A 1 152 ? -17.914 -12.307 9.806 1.00 78.38 152 THR A N 1
ATOM 1241 C CA . THR A 1 152 ? -18.322 -13.021 11.027 1.00 78.38 152 THR A CA 1
ATOM 1242 C C . THR A 1 152 ? -17.166 -13.244 12.007 1.00 78.38 152 THR A C 1
ATOM 1244 O O . THR A 1 152 ? -15.997 -13.056 11.655 1.00 78.38 152 THR A O 1
ATOM 1247 N N . LYS A 1 153 ? -17.477 -13.645 13.248 1.00 73.75 153 LYS A N 1
ATOM 1248 C CA . LYS A 1 153 ? -16.488 -13.917 14.309 1.00 73.75 153 LYS A CA 1
ATOM 1249 C C . LYS A 1 153 ? -15.507 -15.019 13.916 1.00 73.75 153 LYS A C 1
ATOM 1251 O O . LYS A 1 153 ? -14.309 -14.868 14.155 1.00 73.75 153 LYS A O 1
ATOM 1256 N N . ASP A 1 154 ? -15.991 -16.073 13.263 1.00 75.88 154 ASP A N 1
ATOM 1257 C CA . ASP A 1 154 ? -15.145 -17.169 12.772 1.00 75.88 154 ASP A CA 1
ATOM 1258 C C . ASP A 1 154 ? -14.386 -16.813 11.475 1.00 75.88 154 ASP A C 1
ATOM 1260 O O . ASP A 1 154 ? -13.699 -17.646 10.879 1.00 75.88 154 ASP A O 1
ATOM 1264 N N . GLY A 1 155 ? -14.466 -15.552 11.035 1.00 80.44 155 GLY A N 1
ATOM 1265 C CA . GLY A 1 155 ? -13.713 -15.029 9.902 1.00 80.44 155 GLY A CA 1
ATOM 1266 C C . GLY A 1 155 ? -14.266 -15.457 8.546 1.00 80.44 155 GLY A C 1
ATOM 1267 O O . GLY A 1 155 ? -13.500 -15.526 7.579 1.00 80.44 155 GLY A O 1
ATOM 1268 N N . TYR A 1 156 ? -15.568 -15.744 8.444 1.00 87.44 156 TYR A N 1
ATOM 1269 C CA . TYR A 1 156 ? -16.247 -15.872 7.155 1.00 87.44 156 TYR A CA 1
ATOM 1270 C C . TYR A 1 156 ? -16.615 -14.493 6.609 1.00 87.44 156 TYR A C 1
ATOM 1272 O O . TYR A 1 156 ? -16.941 -13.575 7.358 1.00 87.44 156 TYR A O 1
ATOM 1280 N N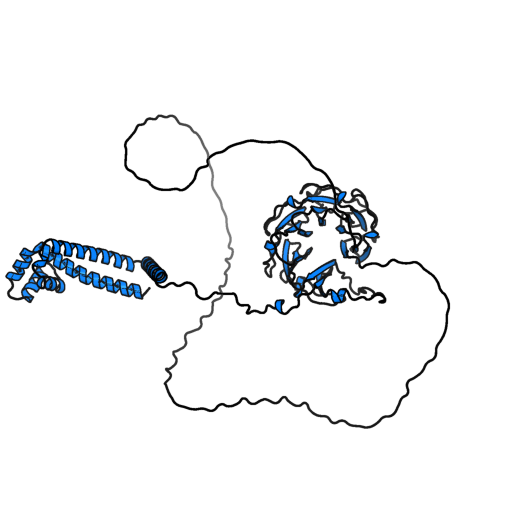 . ILE A 1 157 ? -16.563 -14.350 5.284 1.00 90.44 157 ILE A N 1
ATOM 1281 C CA . ILE A 1 157 ? -16.999 -13.151 4.567 1.00 90.44 157 ILE A CA 1
ATOM 1282 C C . ILE A 1 157 ? -17.940 -13.517 3.422 1.00 90.44 157 ILE A C 1
ATOM 1284 O O . ILE A 1 157 ? -17.788 -14.558 2.768 1.00 90.44 157 ILE A O 1
ATOM 1288 N N . LYS A 1 158 ? -18.898 -12.628 3.169 1.00 89.75 158 LYS A N 1
ATOM 1289 C CA . LYS A 1 158 ? -19.784 -12.628 2.000 1.00 89.75 158 LYS A CA 1
ATOM 1290 C C . LYS A 1 158 ? -20.162 -11.200 1.617 1.00 89.75 158 LYS A C 1
ATOM 1292 O O . LYS A 1 158 ? -20.096 -10.298 2.456 1.00 89.75 158 LYS A O 1
ATOM 1297 N N . ARG A 1 159 ? -20.597 -11.022 0.370 1.00 89.88 159 ARG A N 1
ATOM 1298 C CA . ARG A 1 159 ? -21.313 -9.830 -0.098 1.00 89.88 159 ARG A CA 1
ATOM 1299 C C . ARG A 1 159 ? -22.781 -10.171 -0.354 1.00 89.88 159 ARG A C 1
ATOM 1301 O O . ARG A 1 159 ? -23.083 -11.264 -0.831 1.00 89.88 159 ARG A O 1
ATOM 1308 N N . ILE A 1 160 ? -23.669 -9.234 -0.047 1.00 85.38 160 ILE A N 1
ATOM 1309 C CA . ILE A 1 160 ? -25.113 -9.308 -0.293 1.00 85.38 160 ILE A CA 1
ATOM 1310 C C . ILE A 1 160 ? -25.504 -8.041 -1.071 1.00 85.38 160 ILE A C 1
ATOM 1312 O O . ILE A 1 160 ? -25.165 -6.953 -0.605 1.00 85.38 160 ILE A O 1
ATOM 1316 N N . PRO A 1 161 ? -26.208 -8.121 -2.214 1.00 85.44 161 PRO A N 1
ATOM 1317 C CA . PRO A 1 161 ? -26.748 -6.933 -2.876 1.00 85.44 161 PRO A CA 1
ATOM 1318 C C . PRO A 1 161 ? -27.649 -6.119 -1.936 1.00 85.44 161 PRO A C 1
ATOM 1320 O O . PRO A 1 161 ? -28.473 -6.685 -1.206 1.00 85.44 161 PRO A O 1
ATOM 1323 N N . THR A 1 162 ? -27.513 -4.789 -1.947 1.00 77.69 162 THR A N 1
ATOM 1324 C CA . THR A 1 162 ? -28.273 -3.907 -1.038 1.00 77.69 162 THR A CA 1
ATOM 1325 C C . THR A 1 162 ? -29.791 -4.039 -1.231 1.00 77.69 162 THR A C 1
ATOM 1327 O O . THR A 1 162 ? -30.542 -3.934 -0.262 1.00 77.69 162 THR A O 1
ATOM 1330 N N . GLU A 1 163 ? -30.261 -4.358 -2.440 1.00 70.12 163 GLU A N 1
ATOM 1331 C CA . GLU A 1 163 ? -31.676 -4.637 -2.736 1.00 70.12 163 GLU A CA 1
ATOM 1332 C C . GLU A 1 163 ? -32.214 -5.830 -1.925 1.00 70.12 163 GLU A C 1
ATOM 1334 O O . GLU A 1 163 ? -33.193 -5.700 -1.181 1.00 70.12 163 GLU A O 1
ATOM 1339 N N . THR A 1 164 ? -31.510 -6.967 -1.971 1.00 66.56 164 THR A N 1
ATOM 1340 C CA . THR A 1 164 ? -31.815 -8.180 -1.192 1.00 66.56 164 THR A CA 1
ATOM 1341 C C . THR A 1 164 ? -31.800 -7.907 0.314 1.00 66.56 164 THR A C 1
ATOM 1343 O O . THR A 1 164 ? -32.582 -8.488 1.065 1.00 66.56 164 THR A O 1
ATOM 1346 N N . TYR A 1 165 ? -30.956 -6.978 0.777 1.00 58.41 165 TYR A N 1
ATOM 1347 C CA . TYR A 1 165 ? -30.935 -6.561 2.181 1.00 58.41 165 TYR A CA 1
ATOM 1348 C C . TYR A 1 165 ? -32.143 -5.680 2.568 1.00 58.41 165 TYR A C 1
ATOM 1350 O O . TYR A 1 165 ? -32.650 -5.778 3.689 1.00 58.41 165 TYR A O 1
ATOM 1358 N N . ARG A 1 166 ? -32.619 -4.830 1.650 1.00 50.09 166 ARG A N 1
ATOM 1359 C CA . ARG A 1 166 ? -33.627 -3.776 1.883 1.00 50.09 166 ARG A CA 1
ATOM 1360 C C . ARG A 1 166 ? -35.085 -4.250 1.778 1.00 50.09 166 ARG A C 1
ATOM 1362 O O . ARG A 1 166 ? -36.002 -3.475 2.049 1.00 50.09 166 ARG A O 1
ATOM 1369 N N . THR A 1 167 ? -35.324 -5.500 1.385 1.00 38.88 167 THR A N 1
ATOM 1370 C CA . THR A 1 167 ? -36.668 -5.996 1.043 1.00 38.88 167 THR A CA 1
ATOM 1371 C C . THR A 1 167 ? -37.542 -6.273 2.279 1.00 38.88 167 THR A C 1
ATOM 1373 O O . THR A 1 167 ? -37.632 -7.404 2.754 1.00 38.88 167 THR A O 1
ATOM 1376 N N . GLN A 1 168 ? -38.258 -5.256 2.777 1.00 38.06 168 GLN A N 1
ATOM 1377 C CA . GLN A 1 168 ? -39.432 -5.466 3.637 1.00 38.06 168 GLN A CA 1
ATOM 1378 C C . GLN A 1 168 ? -40.495 -4.367 3.449 1.00 38.06 168 GLN A C 1
ATOM 1380 O O . GLN A 1 168 ? -40.287 -3.202 3.790 1.00 38.06 168 GLN A O 1
ATOM 1385 N N . HIS A 1 169 ? -41.671 -4.737 2.932 1.00 31.09 169 HIS A N 1
ATOM 1386 C CA . HIS A 1 169 ? -42.829 -3.839 2.875 1.00 31.09 169 HIS A CA 1
ATOM 1387 C C . HIS A 1 169 ? -43.532 -3.719 4.240 1.00 31.09 169 HIS A C 1
ATOM 1389 O O . HIS A 1 169 ? -43.487 -4.622 5.081 1.00 31.09 169 HIS A O 1
ATOM 1395 N N . ARG A 1 170 ? -44.232 -2.594 4.451 1.00 35.94 170 ARG A N 1
ATOM 1396 C CA . ARG A 1 170 ? -45.065 -2.364 5.644 1.00 35.94 170 ARG A CA 1
ATOM 1397 C C . ARG A 1 170 ? -46.116 -3.476 5.774 1.00 35.94 170 ARG A C 1
ATOM 1399 O O . ARG A 1 170 ? -46.863 -3.711 4.835 1.00 35.94 170 ARG A O 1
ATOM 1406 N N . GLY A 1 171 ? -46.193 -4.107 6.947 1.00 40.25 171 GLY A N 1
ATOM 1407 C CA . GLY A 1 171 ? -47.176 -5.156 7.260 1.00 40.25 171 GLY A CA 1
ATOM 1408 C C . GLY A 1 171 ? -46.629 -6.588 7.245 1.00 40.25 171 GLY A C 1
ATOM 1409 O O . GLY A 1 171 ? -47.323 -7.497 7.693 1.00 40.25 171 GLY A O 1
ATOM 1410 N N . GLY A 1 172 ? -45.386 -6.808 6.799 1.00 37.47 172 GLY A N 1
ATOM 1411 C CA . GLY A 1 172 ? -44.751 -8.127 6.874 1.00 37.47 172 GLY A CA 1
ATOM 1412 C C . GLY A 1 172 ? -44.639 -8.642 8.314 1.00 37.47 172 GLY A C 1
ATOM 1413 O O . GLY A 1 172 ? -44.073 -7.970 9.177 1.00 37.47 172 GLY A O 1
ATOM 1414 N N . LYS A 1 173 ? -45.153 -9.853 8.567 1.00 32.88 173 LYS A N 1
ATOM 1415 C CA . LYS A 1 173 ? -44.991 -10.573 9.841 1.00 32.88 173 LYS A CA 1
ATOM 1416 C C . LYS A 1 173 ? -43.489 -10.746 10.103 1.00 32.88 173 LYS A C 1
ATOM 1418 O O . LYS A 1 173 ? -42.780 -11.235 9.226 1.00 32.88 173 LYS A O 1
ATOM 1423 N N . GLY A 1 174 ? -43.006 -10.284 11.259 1.00 37.72 174 GLY A N 1
ATOM 1424 C CA . GLY A 1 174 ? -41.570 -10.129 11.513 1.00 37.72 174 GLY A CA 1
ATOM 1425 C C . GLY A 1 174 ? -40.780 -11.414 11.253 1.00 37.72 174 GLY A C 1
ATOM 1426 O O . GLY A 1 174 ? -41.091 -12.457 11.830 1.00 37.72 174 GLY A O 1
ATOM 1427 N N . LEU A 1 175 ? -39.761 -11.337 10.389 1.00 38.94 175 LEU A N 1
ATOM 1428 C CA . LEU A 1 175 ? -38.836 -12.448 10.184 1.00 38.94 175 LEU A CA 1
ATOM 1429 C C . LEU A 1 175 ? -38.136 -12.734 11.512 1.00 38.94 175 LEU A C 1
ATOM 1431 O O . LEU A 1 175 ? -37.472 -11.862 12.070 1.00 38.94 175 LEU A O 1
ATOM 1435 N N . ILE A 1 176 ? -38.257 -13.971 11.992 1.00 36.69 176 ILE A N 1
ATOM 1436 C CA . ILE A 1 176 ? -37.437 -14.464 13.096 1.00 36.69 176 ILE A CA 1
ATOM 1437 C C . ILE A 1 176 ? -35.997 -14.483 12.580 1.00 36.69 176 ILE A C 1
ATOM 1439 O O . ILE A 1 176 ? -35.615 -15.366 11.807 1.00 36.69 176 ILE A O 1
ATOM 1443 N N . GLY A 1 177 ? -35.227 -13.461 12.960 1.00 37.34 177 GLY A N 1
ATOM 1444 C CA . GLY A 1 177 ? -33.811 -13.361 12.633 1.00 37.34 177 GLY A CA 1
ATOM 1445 C C . GLY A 1 177 ? -33.089 -14.623 13.091 1.00 37.34 177 GLY A C 1
ATOM 1446 O O . GLY A 1 177 ? -33.336 -15.085 14.201 1.00 37.34 177 GLY A O 1
ATOM 1447 N N . VAL A 1 178 ? -32.269 -15.178 12.190 1.00 35.16 178 VAL A N 1
ATOM 1448 C CA . VAL A 1 178 ? -31.346 -16.316 12.366 1.00 35.16 178 VAL A CA 1
ATOM 1449 C C . VAL A 1 178 ? -31.623 -17.151 13.622 1.00 35.16 178 VAL A C 1
ATOM 1451 O O . VAL A 1 178 ? -31.113 -16.836 14.691 1.00 35.16 178 VAL A O 1
ATOM 1454 N N . ARG A 1 179 ? -32.360 -18.267 13.496 1.00 37.97 179 ARG A N 1
ATOM 1455 C CA . ARG A 1 179 ? -32.247 -19.354 14.486 1.00 37.97 179 ARG A CA 1
ATOM 1456 C C . ARG A 1 179 ? -30.804 -19.872 14.409 1.00 37.97 179 ARG A C 1
ATOM 1458 O O . ARG A 1 179 ? -30.496 -20.535 13.414 1.00 37.97 179 ARG A O 1
ATOM 1465 N N . PRO A 1 180 ? -29.918 -19.596 15.383 1.00 38.59 180 PRO A N 1
ATOM 1466 C CA . PRO A 1 180 ? -28.536 -20.029 15.287 1.00 38.59 180 PRO A CA 1
ATOM 1467 C C . PRO A 1 180 ? -28.528 -21.520 15.599 1.00 38.59 180 PRO A C 1
ATOM 1469 O O . PRO A 1 180 ? -28.899 -21.930 16.698 1.00 38.59 180 PRO A O 1
ATOM 1472 N N . LYS A 1 181 ? -28.163 -22.348 14.617 1.00 42.53 181 LYS A N 1
ATOM 1473 C CA . LYS A 1 181 ? -27.841 -23.762 14.876 1.00 42.53 181 LYS A CA 1
ATOM 1474 C C . LYS A 1 181 ? -26.339 -23.987 15.092 1.00 42.53 181 LYS A C 1
ATOM 1476 O O . LYS A 1 181 ? -25.935 -25.100 15.403 1.00 42.53 181 LYS A O 1
ATOM 1481 N N . GLU A 1 182 ? -25.560 -22.917 14.943 1.00 47.78 182 GLU A N 1
ATOM 1482 C CA . GLU A 1 182 ? -24.135 -22.757 15.232 1.00 47.78 182 GLU A CA 1
ATOM 1483 C C . GLU A 1 182 ? -23.925 -21.307 15.720 1.00 47.78 182 GLU A C 1
ATOM 1485 O O . GLU A 1 182 ? -24.761 -20.443 15.442 1.00 47.78 182 GLU A O 1
ATOM 1490 N N . GLU A 1 183 ? -22.849 -21.044 16.464 1.00 57.88 183 GLU A N 1
ATOM 1491 C CA . GLU A 1 183 ? -22.677 -19.840 17.308 1.00 57.88 183 GLU A CA 1
ATOM 1492 C C . GLU A 1 183 ? -22.044 -18.622 16.597 1.00 57.88 183 GLU A C 1
ATOM 1494 O O . GLU A 1 183 ? -21.714 -17.625 17.242 1.00 57.88 183 GLU A O 1
ATOM 1499 N N . ASP A 1 184 ? -21.852 -18.684 15.277 1.00 62.38 184 ASP A N 1
ATOM 1500 C CA . ASP A 1 184 ? -21.178 -17.629 14.512 1.00 62.38 184 ASP A CA 1
ATOM 1501 C C . ASP A 1 184 ? -22.110 -16.436 14.231 1.00 62.38 184 ASP A C 1
ATOM 1503 O O . ASP A 1 184 ? -23.228 -16.586 13.729 1.00 62.38 184 ASP A O 1
ATOM 1507 N N . PHE A 1 185 ? -21.637 -15.229 14.546 1.00 64.00 185 PHE A N 1
ATOM 1508 C CA . PHE A 1 185 ? -22.380 -13.976 14.401 1.00 64.00 185 PHE A CA 1
ATOM 1509 C C . PHE A 1 185 ? -21.564 -12.928 13.645 1.00 64.00 185 PHE A C 1
ATOM 1511 O O . PHE A 1 185 ? -20.334 -12.969 13.596 1.00 64.00 185 PHE A O 1
ATOM 1518 N N . VAL A 1 186 ? -22.266 -11.970 13.040 1.00 64.44 186 VAL A N 1
ATOM 1519 C CA . VAL A 1 186 ? -21.653 -10.882 12.272 1.00 64.44 186 VAL A CA 1
ATOM 1520 C C . VAL A 1 186 ? -20.940 -9.919 13.224 1.00 64.44 186 VAL A C 1
ATOM 1522 O O . VAL A 1 186 ? -21.553 -9.404 14.158 1.00 64.44 186 VAL A O 1
ATOM 1525 N N . VAL A 1 187 ? -19.647 -9.697 12.982 1.00 66.81 187 VAL A N 1
ATOM 1526 C CA . VAL A 1 187 ? -18.757 -8.854 13.795 1.00 66.81 187 VAL A CA 1
ATOM 1527 C C . VAL A 1 187 ? -18.506 -7.489 13.158 1.00 66.81 187 VAL A C 1
ATOM 1529 O O . VAL A 1 187 ? -18.320 -6.517 13.889 1.00 66.81 187 VAL A O 1
ATOM 1532 N N . ASP A 1 188 ? -18.530 -7.410 11.827 1.00 69.81 188 ASP A N 1
ATOM 1533 C CA . ASP A 1 188 ? -18.339 -6.176 11.056 1.00 69.81 188 ASP A CA 1
ATOM 1534 C C . ASP A 1 188 ? -19.281 -6.159 9.837 1.00 69.81 188 ASP A C 1
ATOM 1536 O O . ASP A 1 188 ? -19.630 -7.209 9.281 1.00 69.81 188 ASP A O 1
ATOM 1540 N N . THR A 1 189 ? -19.758 -4.976 9.449 1.00 72.19 189 THR A N 1
ATOM 1541 C CA . THR A 1 189 ? -20.691 -4.769 8.331 1.00 72.19 189 THR A CA 1
ATOM 1542 C C . THR A 1 189 ? -20.554 -3.365 7.762 1.00 72.19 189 THR A C 1
ATOM 1544 O O . THR A 1 189 ? -20.756 -2.376 8.464 1.00 72.19 189 THR A O 1
ATOM 1547 N N . PHE A 1 190 ? -20.289 -3.281 6.461 1.00 79.94 190 PHE A N 1
ATOM 1548 C CA . PHE A 1 190 ? -20.136 -2.021 5.736 1.00 79.94 190 PHE A CA 1
ATOM 1549 C C . PHE A 1 190 ? -20.715 -2.121 4.320 1.00 79.94 190 PHE A C 1
ATOM 1551 O O . PHE A 1 190 ? -20.842 -3.205 3.747 1.00 79.94 190 PHE A O 1
ATOM 1558 N N . ILE A 1 191 ? -21.084 -0.965 3.768 1.00 81.19 191 ILE A N 1
ATOM 1559 C CA . ILE A 1 191 ? -21.593 -0.809 2.401 1.00 81.19 191 ILE A CA 1
ATOM 1560 C C . ILE A 1 191 ? -20.420 -0.388 1.512 1.00 81.19 191 ILE A C 1
ATOM 1562 O O . ILE A 1 191 ? -19.605 0.441 1.918 1.00 81.19 191 ILE A O 1
ATOM 1566 N N . THR A 1 192 ? -20.309 -0.986 0.328 1.00 88.88 192 THR A N 1
ATOM 1567 C CA . THR A 1 192 ? -19.200 -0.769 -0.615 1.00 88.88 192 THR A CA 1
ATOM 1568 C C . THR A 1 192 ? -19.648 -1.149 -2.032 1.00 88.88 192 THR A C 1
ATOM 1570 O O . THR A 1 192 ? -20.595 -1.920 -2.198 1.00 88.88 192 THR A O 1
ATOM 1573 N N . SER A 1 193 ? -18.999 -0.626 -3.068 1.00 91.94 193 SER A N 1
ATOM 1574 C CA . SER A 1 193 ? -19.216 -1.063 -4.449 1.00 91.94 193 SER A CA 1
ATOM 1575 C C . SER A 1 193 ? -18.597 -2.444 -4.701 1.00 91.94 193 SER A C 1
ATOM 1577 O O . SER A 1 193 ? -17.545 -2.796 -4.168 1.00 91.94 193 SER A O 1
ATOM 1579 N N . THR A 1 194 ? -19.194 -3.223 -5.602 1.00 91.75 194 THR A N 1
ATOM 1580 C CA . THR A 1 194 ? -18.522 -4.364 -6.265 1.00 91.75 194 THR A CA 1
ATOM 1581 C C . THR A 1 194 ? -17.122 -4.028 -6.805 1.00 91.75 194 THR A C 1
ATOM 1583 O O . THR A 1 194 ? -16.253 -4.902 -6.794 1.00 91.75 194 THR A O 1
ATOM 1586 N N . HIS A 1 195 ? -16.890 -2.785 -7.240 1.00 91.81 195 HIS A N 1
ATOM 1587 C CA . HIS A 1 195 ? -15.634 -2.313 -7.827 1.00 91.81 195 HIS A CA 1
ATOM 1588 C C . HIS A 1 195 ? -14.685 -1.659 -6.811 1.00 91.81 195 HIS A C 1
ATOM 1590 O O . HIS A 1 195 ? -13.525 -1.404 -7.143 1.00 91.81 195 HIS A O 1
ATOM 1596 N N . ASP A 1 196 ? -15.113 -1.446 -5.565 1.00 93.31 196 ASP A N 1
ATOM 1597 C CA . ASP A 1 196 ? -14.239 -0.931 -4.510 1.00 93.31 196 ASP A CA 1
ATOM 1598 C C . ASP A 1 196 ? -13.148 -1.944 -4.137 1.00 93.31 196 ASP A C 1
ATOM 1600 O O . ASP A 1 196 ? -13.285 -3.163 -4.291 1.00 93.31 196 ASP A O 1
ATOM 1604 N N . TYR A 1 197 ? -12.061 -1.429 -3.573 1.00 92.69 197 TYR A N 1
ATOM 1605 C CA . TYR A 1 197 ? -10.996 -2.201 -2.955 1.00 92.69 197 TYR A CA 1
ATOM 1606 C C . TYR A 1 197 ? -11.277 -2.382 -1.463 1.00 92.69 197 TYR A C 1
ATOM 1608 O O . TYR A 1 197 ? -11.060 -1.476 -0.658 1.00 92.69 197 TYR A O 1
ATOM 1616 N N . LEU A 1 198 ? -11.671 -3.586 -1.057 1.00 92.38 198 LEU A N 1
ATOM 1617 C CA . LEU A 1 198 ? -11.687 -3.943 0.353 1.00 92.38 198 LEU A CA 1
ATOM 1618 C C . LEU A 1 198 ? -10.263 -4.258 0.821 1.00 92.38 198 LEU A C 1
ATOM 1620 O O . LEU A 1 198 ? -9.689 -5.295 0.472 1.00 92.38 198 LEU A O 1
ATOM 1624 N N . MET A 1 199 ? -9.684 -3.356 1.611 1.00 93.00 199 MET A N 1
ATOM 1625 C CA . MET A 1 199 ? -8.403 -3.573 2.277 1.00 93.00 199 MET A CA 1
ATOM 1626 C C . MET A 1 199 ? -8.574 -4.440 3.524 1.00 93.00 199 MET A C 1
ATOM 1628 O O . MET A 1 199 ? -9.496 -4.229 4.304 1.00 93.00 199 MET A O 1
ATOM 1632 N N . PHE A 1 200 ? -7.636 -5.356 3.758 1.00 92.56 200 PHE A N 1
ATOM 1633 C CA . PHE A 1 200 ? -7.548 -6.157 4.982 1.00 92.56 200 PHE A CA 1
ATOM 1634 C C . PHE A 1 200 ? -6.199 -5.924 5.659 1.00 92.56 200 PHE A C 1
ATOM 1636 O O . PHE A 1 200 ? -5.151 -6.032 5.012 1.00 92.56 200 PHE A O 1
ATOM 1643 N N . PHE A 1 201 ? -6.219 -5.651 6.961 1.00 93.25 201 PHE A N 1
ATOM 1644 C CA . PHE A 1 201 ? -5.029 -5.425 7.779 1.00 93.25 201 PHE A CA 1
ATOM 1645 C C . PHE A 1 201 ? -4.896 -6.501 8.852 1.00 93.25 201 PHE A C 1
ATOM 1647 O O . PHE A 1 201 ? -5.882 -6.878 9.487 1.00 93.25 201 PHE A O 1
ATOM 1654 N N . THR A 1 202 ? -3.674 -6.992 9.059 1.00 92.50 202 THR A N 1
ATOM 1655 C CA . THR A 1 202 ? -3.408 -8.116 9.967 1.00 92.50 202 THR A CA 1
ATOM 1656 C C . THR A 1 202 ? -2.689 -7.715 11.247 1.00 92.50 202 THR A C 1
ATOM 1658 O O . THR A 1 202 ? -1.975 -6.711 11.279 1.00 92.50 202 THR A O 1
ATOM 1661 N N . ASN A 1 203 ? -2.816 -8.538 12.291 1.00 92.25 203 ASN A N 1
ATOM 1662 C CA . ASN A 1 203 ? -2.120 -8.382 13.576 1.00 92.25 203 ASN A CA 1
ATOM 1663 C C . ASN A 1 203 ? -0.595 -8.232 13.420 1.00 92.25 203 ASN A C 1
ATOM 1665 O O . ASN A 1 203 ? 0.015 -7.453 14.149 1.00 92.25 203 ASN A O 1
ATOM 1669 N N . HIS A 1 204 ? 0.010 -8.903 12.430 1.00 92.19 204 HIS A N 1
ATOM 1670 C CA . HIS A 1 204 ? 1.433 -8.800 12.066 1.00 92.19 204 HIS A CA 1
ATOM 1671 C C . HIS A 1 204 ? 1.794 -7.509 11.293 1.00 92.19 204 HIS A C 1
ATOM 1673 O O . HIS A 1 204 ? 2.960 -7.285 10.960 1.00 92.19 204 HIS A O 1
ATOM 1679 N N . GLY A 1 205 ? 0.827 -6.633 11.003 1.00 91.75 205 GLY A N 1
ATOM 1680 C CA . GLY A 1 205 ? 1.056 -5.354 10.331 1.00 91.75 205 GLY A CA 1
ATOM 1681 C C . GLY A 1 205 ? 1.198 -5.447 8.808 1.00 91.75 205 GLY A C 1
ATOM 1682 O O . GLY A 1 205 ? 1.792 -4.552 8.193 1.00 91.75 205 GLY A O 1
ATOM 1683 N N . ARG A 1 206 ? 0.674 -6.507 8.179 1.00 92.38 206 ARG A N 1
ATOM 1684 C CA . ARG A 1 206 ? 0.591 -6.638 6.713 1.00 92.38 206 ARG A CA 1
ATOM 1685 C C . ARG A 1 206 ? -0.753 -6.090 6.215 1.00 92.38 206 ARG A C 1
ATOM 1687 O O . ARG A 1 206 ? -1.725 -6.020 6.962 1.00 92.38 206 ARG A O 1
ATOM 1694 N N . ALA A 1 207 ? -0.781 -5.658 4.957 1.00 93.50 207 ALA A N 1
ATOM 1695 C CA . ALA A 1 207 ? -1.988 -5.252 4.244 1.00 93.50 207 ALA A CA 1
ATOM 1696 C C . ALA A 1 207 ? -2.172 -6.083 2.976 1.00 93.50 207 ALA A C 1
ATOM 1698 O O . ALA A 1 207 ? -1.215 -6.342 2.238 1.00 93.50 207 ALA A O 1
ATOM 1699 N N . TYR A 1 208 ? -3.427 -6.419 2.717 1.00 93.19 208 TYR A N 1
ATOM 1700 C CA . TYR A 1 208 ? -3.936 -7.045 1.506 1.00 93.19 208 TYR A CA 1
ATOM 1701 C C . TYR A 1 208 ? -5.071 -6.167 0.961 1.00 93.19 208 TYR A C 1
ATOM 1703 O O . TYR A 1 208 ? -5.627 -5.360 1.706 1.00 93.19 208 TYR A O 1
ATOM 1711 N N . TRP A 1 209 ? -5.450 -6.330 -0.305 1.00 92.62 209 TRP A N 1
ATOM 1712 C CA . TRP A 1 209 ? -6.764 -5.886 -0.775 1.00 92.62 209 TRP A CA 1
ATOM 1713 C C . TRP A 1 209 ? -7.385 -6.925 -1.701 1.00 92.62 209 TRP A C 1
ATOM 1715 O O . TRP A 1 209 ? -6.670 -7.709 -2.330 1.00 92.62 209 TRP A O 1
ATOM 1725 N N . LEU A 1 210 ? -8.714 -6.921 -1.784 1.00 91.50 210 LEU A N 1
ATOM 1726 C CA . LEU A 1 210 ? -9.505 -7.626 -2.793 1.00 91.50 210 LEU A CA 1
ATOM 1727 C C . LEU A 1 210 ? -10.556 -6.658 -3.343 1.00 91.50 210 LEU A C 1
ATOM 1729 O O . LEU A 1 210 ? -11.092 -5.848 -2.596 1.00 91.50 210 LEU A O 1
ATOM 1733 N N . LYS A 1 211 ? -10.871 -6.755 -4.636 1.00 90.69 211 LYS A N 1
ATOM 1734 C CA . LYS A 1 211 ? -12.035 -6.065 -5.209 1.00 90.69 211 LYS A CA 1
ATOM 1735 C C . LYS A 1 211 ? -13.329 -6.643 -4.628 1.00 90.69 211 LYS A C 1
ATOM 1737 O O . LYS A 1 211 ? -13.383 -7.858 -4.410 1.00 90.69 211 LYS A O 1
ATOM 1742 N N . GLY A 1 212 ? -14.361 -5.821 -4.441 1.00 89.75 212 GLY A N 1
ATOM 1743 C CA . GLY A 1 212 ? -15.658 -6.232 -3.889 1.00 89.75 212 GLY A CA 1
ATOM 1744 C C . GLY A 1 212 ? -16.235 -7.488 -4.554 1.00 89.75 212 GLY A C 1
ATOM 1745 O O . GLY A 1 212 ? -16.608 -8.433 -3.863 1.00 89.75 212 GLY A O 1
ATOM 1746 N N . TYR A 1 213 ? -16.195 -7.587 -5.885 1.00 91.50 213 TYR A N 1
ATOM 1747 C CA . TYR A 1 213 ? -16.691 -8.753 -6.633 1.00 91.50 213 TYR A CA 1
ATOM 1748 C C . TYR A 1 213 ? -15.930 -10.069 -6.380 1.00 91.50 213 TYR A C 1
ATOM 1750 O O . TYR A 1 213 ? -16.459 -11.141 -6.673 1.00 91.50 213 TYR A O 1
ATOM 1758 N N . LYS A 1 214 ? -14.710 -10.025 -5.820 1.00 90.44 214 LYS A N 1
ATOM 1759 C CA . LYS A 1 214 ? -13.924 -11.222 -5.443 1.00 90.44 214 LYS A CA 1
ATOM 1760 C C . LYS A 1 214 ? -14.375 -11.817 -4.102 1.00 90.44 214 LYS A C 1
ATOM 1762 O O . LYS A 1 214 ? -13.960 -12.924 -3.752 1.00 90.44 214 LYS A O 1
ATOM 1767 N N . ILE A 1 215 ? -15.225 -11.103 -3.364 1.00 91.44 215 ILE A N 1
ATOM 1768 C CA . ILE A 1 215 ? -15.943 -11.609 -2.194 1.00 91.44 215 ILE A CA 1
ATOM 1769 C C . ILE A 1 215 ? -17.104 -12.481 -2.705 1.00 91.44 215 ILE A C 1
ATOM 1771 O O . ILE A 1 215 ? -17.827 -12.048 -3.609 1.00 91.44 215 ILE A O 1
ATOM 1775 N N . PRO A 1 216 ? -17.309 -13.700 -2.168 1.00 91.50 216 PRO A N 1
ATOM 1776 C CA . PRO A 1 216 ? -18.404 -14.556 -2.605 1.00 91.50 216 PRO A CA 1
ATOM 1777 C C . PRO A 1 216 ? -19.749 -13.888 -2.324 1.00 91.50 216 PRO A C 1
ATOM 1779 O O . PRO A 1 216 ? -19.995 -13.387 -1.223 1.00 91.50 216 PRO A O 1
ATOM 1782 N N . GLU A 1 217 ? -20.620 -13.908 -3.323 1.00 89.50 217 GLU A N 1
ATOM 1783 C CA . GLU A 1 217 ? -22.016 -13.532 -3.147 1.00 89.50 217 GLU A CA 1
ATOM 1784 C C . GLU A 1 217 ? -22.751 -14.627 -2.369 1.00 89.50 217 GLU A C 1
ATOM 1786 O O . GLU A 1 217 ? -22.452 -15.817 -2.516 1.00 89.50 217 GLU A O 1
ATOM 1791 N N . GLY A 1 218 ? -23.693 -14.238 -1.516 1.00 84.69 218 GLY A N 1
ATOM 1792 C CA . GLY A 1 218 ? -24.490 -15.192 -0.761 1.00 84.69 218 GLY A CA 1
ATOM 1793 C C . GLY A 1 218 ? -25.698 -14.548 -0.106 1.00 84.69 218 GLY A C 1
ATOM 1794 O O . GLY A 1 218 ? -25.695 -13.367 0.227 1.00 84.69 218 GLY A O 1
ATOM 1795 N N . ASP A 1 219 ? -26.729 -15.355 0.107 1.00 74.06 219 ASP A N 1
ATOM 1796 C CA . ASP A 1 219 ? -27.953 -14.933 0.779 1.00 74.06 219 ASP A CA 1
ATOM 1797 C C . ASP A 1 219 ? -27.712 -14.539 2.259 1.00 74.06 219 ASP A C 1
ATOM 1799 O O . ASP A 1 219 ? -26.698 -14.890 2.881 1.00 74.06 219 ASP A O 1
ATOM 1803 N N . ARG A 1 220 ? -28.673 -13.825 2.860 1.00 67.19 220 ARG A N 1
ATOM 1804 C CA . ARG A 1 220 ? -28.691 -13.433 4.277 1.00 67.19 220 ARG A CA 1
ATOM 1805 C C . ARG A 1 220 ? -28.436 -14.623 5.213 1.00 67.19 220 ARG A C 1
ATOM 1807 O O . ARG A 1 220 ? -27.705 -14.435 6.185 1.00 67.19 220 ARG A O 1
ATOM 1814 N N . TYR A 1 221 ? -28.903 -15.831 4.881 1.00 70.25 221 TYR A N 1
ATOM 1815 C CA . TYR A 1 221 ? -28.687 -17.046 5.684 1.00 70.25 221 TYR A CA 1
ATOM 1816 C C . TYR A 1 221 ? -27.406 -17.843 5.355 1.00 70.25 221 TYR A C 1
ATOM 1818 O O . TYR A 1 221 ? -27.029 -18.728 6.122 1.00 70.25 221 TYR A O 1
ATOM 1826 N N . ALA A 1 222 ? -26.703 -17.553 4.254 1.00 77.75 222 ALA A N 1
ATOM 1827 C CA . ALA A 1 222 ? -25.462 -18.254 3.905 1.00 77.75 222 ALA A CA 1
ATOM 1828 C C . ALA A 1 222 ? -24.294 -17.833 4.820 1.00 77.75 222 ALA A C 1
ATOM 1830 O O . ALA A 1 222 ? -24.162 -16.652 5.134 1.00 77.75 222 ALA A O 1
ATOM 1831 N N . LYS A 1 223 ? -23.392 -18.753 5.196 1.00 77.31 223 LYS A N 1
ATOM 1832 C CA . LYS A 1 223 ? -22.195 -18.404 5.999 1.00 77.31 223 LYS A CA 1
ATOM 1833 C C . LYS A 1 223 ? -21.162 -17.573 5.224 1.00 77.31 223 LYS A C 1
ATOM 1835 O O . LYS A 1 223 ? -20.437 -16.789 5.818 1.00 77.31 223 LYS A O 1
ATOM 1840 N N . GLY A 1 224 ? -21.089 -17.730 3.900 1.00 86.06 224 GLY A N 1
ATOM 1841 C CA . GLY A 1 224 ? -20.008 -17.170 3.083 1.00 86.06 224 GLY A CA 1
ATOM 1842 C C . GLY A 1 224 ? -18.785 -18.090 3.035 1.00 86.06 224 GLY A C 1
ATOM 1843 O O . GLY A 1 224 ? -18.917 -19.312 3.099 1.00 86.06 224 GLY A O 1
ATOM 1844 N N . LYS A 1 225 ? -17.583 -17.517 2.908 1.00 89.56 225 LYS A N 1
ATOM 1845 C CA . LYS A 1 225 ? -16.309 -18.259 2.816 1.00 89.56 225 LYS A CA 1
ATOM 1846 C C . LYS A 1 225 ? -15.285 -17.672 3.785 1.00 89.56 225 LYS A C 1
ATOM 1848 O O . LYS A 1 225 ? -15.166 -16.455 3.867 1.00 89.56 225 LYS A O 1
ATOM 1853 N N . ALA A 1 226 ? -14.518 -18.518 4.473 1.00 88.25 226 ALA A N 1
ATOM 1854 C CA . ALA A 1 226 ? -13.440 -18.067 5.356 1.00 88.25 226 ALA A CA 1
ATOM 1855 C C . ALA A 1 226 ? -12.439 -17.164 4.603 1.00 88.25 226 ALA A C 1
ATOM 1857 O O . ALA A 1 226 ? -11.927 -17.563 3.551 1.00 88.25 226 ALA A O 1
ATOM 1858 N N . ILE A 1 227 ? -12.131 -15.974 5.135 1.00 87.31 227 ILE A N 1
ATOM 1859 C CA . ILE A 1 227 ? -11.289 -14.961 4.461 1.00 87.31 227 ILE A CA 1
ATOM 1860 C C . ILE A 1 227 ? -9.866 -15.488 4.216 1.00 87.31 227 ILE A C 1
ATOM 1862 O O . ILE A 1 227 ? -9.236 -15.144 3.219 1.00 87.31 227 ILE A O 1
ATOM 1866 N N . ILE A 1 228 ? -9.382 -16.404 5.060 1.00 85.75 228 ILE A N 1
ATOM 1867 C CA . ILE A 1 228 ? -8.101 -17.115 4.891 1.00 85.75 228 ILE A CA 1
ATOM 1868 C C . ILE A 1 228 ? -8.021 -17.801 3.508 1.00 85.75 228 ILE A C 1
ATOM 1870 O O . ILE A 1 228 ? -6.980 -17.771 2.855 1.00 85.75 228 ILE A O 1
ATOM 1874 N N . ASN A 1 229 ? -9.144 -18.324 2.996 1.00 86.69 229 ASN A N 1
ATOM 1875 C CA . ASN A 1 229 ? -9.236 -18.952 1.670 1.00 86.69 229 ASN A CA 1
ATOM 1876 C C . ASN A 1 229 ? -9.324 -17.942 0.505 1.00 86.69 229 ASN A C 1
ATOM 1878 O O . ASN A 1 229 ? -9.397 -18.352 -0.656 1.00 86.69 229 ASN A O 1
ATOM 1882 N N . LEU A 1 230 ? -9.369 -16.640 0.802 1.00 84.62 230 LEU A N 1
ATOM 1883 C CA . LEU A 1 230 ? -9.288 -15.528 -0.153 1.00 84.62 230 LEU A CA 1
ATOM 1884 C C . LEU A 1 230 ? -7.945 -14.777 -0.046 1.00 84.62 230 LEU A C 1
ATOM 1886 O O . LEU A 1 230 ? -7.512 -14.164 -1.020 1.00 84.62 230 LEU A O 1
ATOM 1890 N N . LEU A 1 231 ? -7.255 -14.877 1.098 1.00 84.62 231 LEU A N 1
ATOM 1891 C CA . LEU A 1 231 ? -5.922 -14.322 1.366 1.00 84.62 231 LEU A CA 1
ATOM 1892 C C . LEU A 1 231 ? -4.887 -15.455 1.573 1.00 84.62 231 LEU A C 1
ATOM 1894 O O . LEU A 1 231 ? -4.399 -15.658 2.685 1.00 84.62 231 LEU A O 1
ATOM 1898 N N . PRO A 1 232 ? -4.502 -16.202 0.518 1.00 64.62 232 PRO A N 1
ATOM 1899 C CA . PRO A 1 232 ? -3.855 -17.520 0.624 1.00 64.62 232 PRO A CA 1
ATOM 1900 C C . PRO A 1 232 ? -2.379 -17.516 1.088 1.00 64.62 232 PRO A C 1
ATOM 1902 O O . PRO A 1 232 ? -1.644 -18.461 0.795 1.00 64.62 232 PRO A O 1
ATOM 1905 N N . ARG A 1 233 ? -1.893 -16.437 1.723 1.00 72.94 233 ARG A N 1
ATOM 1906 C CA . ARG A 1 233 ? -0.482 -16.231 2.131 1.00 72.94 233 ARG A CA 1
ATOM 1907 C C . ARG A 1 233 ? -0.323 -15.502 3.477 1.00 72.94 233 ARG A C 1
ATOM 1909 O O . ARG A 1 233 ? 0.648 -14.759 3.662 1.00 72.94 233 ARG A O 1
ATOM 1916 N N . LEU A 1 234 ? -1.265 -15.732 4.392 1.00 81.06 234 LEU A N 1
ATOM 1917 C CA . LEU A 1 234 ? -1.124 -15.429 5.820 1.00 81.06 234 LEU A CA 1
ATOM 1918 C C . LEU A 1 234 ? -0.064 -16.348 6.461 1.00 81.06 234 LEU A C 1
ATOM 1920 O O . LEU A 1 234 ? 0.123 -17.486 6.026 1.00 81.06 234 LEU A O 1
ATOM 1924 N N . GLU A 1 235 ? 0.657 -15.840 7.457 1.00 80.62 235 GLU A N 1
ATOM 1925 C CA . GLU A 1 235 ? 1.603 -16.606 8.281 1.00 80.62 235 GLU A CA 1
ATOM 1926 C C . GLU A 1 235 ? 0.895 -17.352 9.431 1.00 80.62 235 GLU A C 1
ATOM 1928 O O . GLU A 1 235 ? -0.259 -17.083 9.761 1.00 80.62 235 GLU A O 1
ATOM 1933 N N . GLU A 1 236 ? 1.581 -18.307 10.062 1.00 80.62 236 GLU A N 1
ATOM 1934 C CA . GLU A 1 236 ? 1.042 -19.025 11.222 1.00 80.62 236 GLU A CA 1
ATOM 1935 C C . GLU A 1 236 ? 0.820 -18.055 12.398 1.00 80.62 236 GLU A C 1
ATOM 1937 O O . GLU A 1 236 ? 1.732 -17.335 12.806 1.00 80.62 236 GLU A O 1
ATOM 1942 N N . GLY A 1 237 ? -0.413 -18.003 12.913 1.00 81.56 237 GL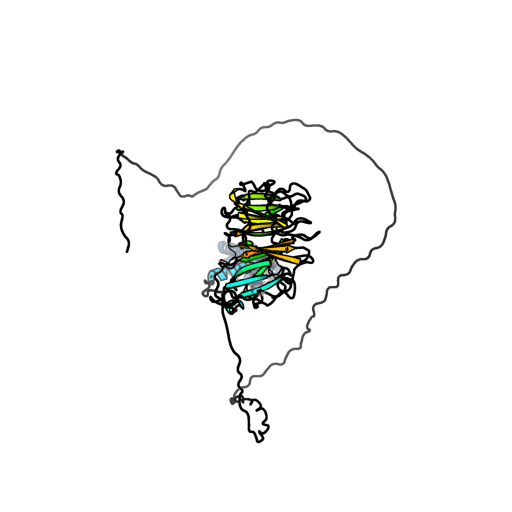Y A N 1
ATOM 1943 C CA . GLY A 1 237 ? -0.839 -17.021 13.918 1.00 81.56 237 GLY A CA 1
ATOM 1944 C C . GLY A 1 237 ? -1.235 -15.643 13.362 1.00 81.56 237 GLY A C 1
ATOM 1945 O O . GLY A 1 237 ? -1.717 -14.806 14.129 1.00 81.56 237 GLY A O 1
ATOM 1946 N N . GLU A 1 238 ? -1.098 -15.399 12.054 1.00 85.88 238 GLU A N 1
ATOM 1947 C CA . GLU A 1 238 ? -1.529 -14.143 11.438 1.00 85.88 238 GLU A CA 1
ATOM 1948 C C . GLU A 1 238 ? -3.061 -14.103 11.290 1.00 85.88 238 GLU A C 1
ATOM 1950 O O . GLU A 1 238 ? -3.671 -14.967 10.658 1.00 85.88 238 GLU A O 1
ATOM 1955 N N . LYS A 1 239 ? -3.685 -13.075 11.870 1.00 87.06 239 LYS A N 1
ATOM 1956 C CA . LYS A 1 239 ? -5.138 -12.843 11.876 1.00 87.06 239 LYS A CA 1
ATOM 1957 C C . LYS A 1 239 ? -5.468 -11.484 11.277 1.00 87.06 239 LYS A C 1
ATOM 1959 O O . LYS A 1 239 ? -4.628 -10.588 11.276 1.00 87.06 239 LYS A O 1
ATOM 1964 N N . ILE A 1 240 ? -6.691 -11.334 10.779 1.00 89.00 240 ILE A N 1
ATOM 1965 C CA . ILE A 1 240 ? -7.221 -10.067 10.267 1.00 89.00 240 ILE A CA 1
ATOM 1966 C C . ILE A 1 240 ? -7.834 -9.302 11.441 1.00 89.00 240 ILE A C 1
ATOM 1968 O O . ILE A 1 240 ? -8.681 -9.844 12.141 1.00 89.00 240 ILE A O 1
ATOM 1972 N N . GLU A 1 241 ? -7.403 -8.058 11.633 1.00 87.25 241 GLU A N 1
ATOM 1973 C CA . GLU A 1 241 ? -7.814 -7.191 12.751 1.00 87.25 241 GLU A CA 1
ATOM 1974 C C . GLU A 1 241 ? -8.720 -6.041 12.289 1.00 87.25 241 GLU A C 1
ATOM 1976 O O . GLU A 1 241 ? -9.431 -5.433 13.086 1.00 87.25 241 GLU A O 1
ATOM 1981 N N . THR A 1 242 ? -8.683 -5.677 11.003 1.00 87.25 242 THR A N 1
ATOM 1982 C CA . THR A 1 242 ? -9.573 -4.648 10.441 1.00 87.25 242 THR A CA 1
ATOM 1983 C C . THR A 1 242 ? -9.741 -4.831 8.937 1.00 87.25 242 THR A C 1
ATOM 1985 O O . THR A 1 242 ? -8.760 -5.094 8.232 1.00 87.25 242 THR A O 1
ATOM 1988 N N . ALA A 1 243 ? -10.961 -4.627 8.444 1.00 89.75 243 ALA A N 1
ATOM 1989 C CA . ALA A 1 243 ? -11.250 -4.426 7.031 1.00 89.75 243 ALA A CA 1
ATOM 1990 C C . ALA A 1 243 ? -11.614 -2.947 6.785 1.00 89.75 243 ALA A C 1
ATOM 1992 O O . ALA A 1 243 ? -12.197 -2.302 7.652 1.00 89.75 243 ALA A O 1
ATOM 1993 N N . VAL A 1 244 ? -11.225 -2.378 5.640 1.00 91.12 244 VAL A N 1
ATOM 1994 C CA . VAL A 1 244 ? -11.529 -0.980 5.277 1.00 91.12 244 VAL A CA 1
ATOM 1995 C C . VAL A 1 244 ? -11.888 -0.918 3.787 1.00 91.12 244 VAL A C 1
ATOM 1997 O O . VAL A 1 244 ? -11.013 -1.208 2.965 1.00 91.12 244 VAL A O 1
ATOM 2000 N N . PRO A 1 245 ? -13.129 -0.564 3.407 1.00 91.81 245 PRO A N 1
ATOM 2001 C CA . PRO A 1 245 ? -13.482 -0.322 2.010 1.00 91.81 245 PRO A CA 1
ATOM 2002 C C . PRO A 1 245 ? -12.842 0.981 1.509 1.00 91.81 245 PRO A C 1
ATOM 2004 O O . PRO A 1 245 ? -12.824 1.987 2.220 1.00 91.81 245 PRO A O 1
ATOM 2007 N N . ILE A 1 246 ? -12.297 0.952 0.292 1.00 92.75 246 ILE A N 1
ATOM 2008 C CA . ILE A 1 246 ? -11.612 2.065 -0.374 1.00 92.75 246 ILE A CA 1
ATOM 2009 C C . ILE A 1 246 ? -12.072 2.130 -1.832 1.00 92.75 246 ILE A C 1
ATOM 2011 O O . ILE A 1 246 ? -11.895 1.166 -2.572 1.00 92.75 246 ILE A O 1
ATOM 2015 N N . HIS A 1 247 ? -12.597 3.277 -2.262 1.00 90.31 247 HIS A N 1
ATOM 2016 C CA . HIS A 1 247 ? -12.989 3.500 -3.657 1.00 90.31 247 HIS A CA 1
ATOM 2017 C C . HIS A 1 247 ? -11.762 3.763 -4.553 1.00 90.31 247 HIS A C 1
ATOM 2019 O O . HIS A 1 247 ? -11.439 2.971 -5.438 1.00 90.31 247 HIS A O 1
ATOM 2025 N N . GLU A 1 248 ? -11.002 4.823 -4.253 1.00 90.62 248 GLU A N 1
ATOM 2026 C CA . GLU A 1 248 ? -9.789 5.223 -4.980 1.00 90.62 248 GLU A CA 1
ATOM 2027 C C . GLU A 1 248 ? -8.594 5.399 -4.024 1.00 90.62 248 GLU A C 1
ATOM 2029 O O . GLU A 1 248 ? -8.752 5.746 -2.854 1.00 90.62 248 GLU A O 1
ATOM 2034 N N . PHE A 1 249 ? -7.372 5.166 -4.515 1.00 92.75 249 PHE A N 1
ATOM 2035 C CA . PHE A 1 249 ? -6.133 5.308 -3.741 1.00 92.75 249 PHE A CA 1
ATOM 2036 C C . PHE A 1 249 ? -5.495 6.698 -3.894 1.00 92.75 249 PHE A C 1
ATOM 2038 O O . PHE A 1 249 ? -4.421 6.838 -4.485 1.00 92.75 249 PHE A O 1
ATOM 2045 N N . ASP A 1 250 ? -6.145 7.727 -3.354 1.00 90.75 250 ASP A N 1
ATOM 2046 C CA . ASP A 1 250 ? -5.711 9.120 -3.511 1.00 90.75 250 ASP A CA 1
ATOM 2047 C C . ASP A 1 250 ? -4.562 9.564 -2.560 1.00 90.75 250 ASP A C 1
ATOM 2049 O O . ASP A 1 250 ? -4.156 8.857 -1.631 1.00 90.75 250 ASP A O 1
ATOM 2053 N N . ASP A 1 251 ? -3.995 10.750 -2.827 1.00 90.62 251 ASP A N 1
ATOM 2054 C CA . ASP A 1 251 ? -2.919 11.389 -2.039 1.00 90.62 251 ASP A CA 1
ATOM 2055 C C . ASP A 1 251 ? -3.432 12.321 -0.910 1.00 90.62 251 ASP A C 1
ATOM 2057 O O . ASP A 1 251 ? -2.642 12.901 -0.159 1.00 90.62 251 ASP A O 1
ATOM 2061 N N . THR A 1 252 ? -4.749 12.500 -0.796 1.00 89.75 252 THR A N 1
ATOM 2062 C CA . THR A 1 252 ? -5.424 13.382 0.173 1.00 89.75 252 THR A CA 1
ATOM 2063 C C . THR A 1 252 ? -5.825 12.653 1.455 1.00 89.75 252 THR A C 1
ATOM 2065 O O . THR A 1 252 ? -5.808 13.258 2.527 1.00 89.75 252 THR A O 1
ATOM 2068 N N . GLN A 1 253 ? -6.134 11.360 1.350 1.00 92.50 253 GLN A N 1
ATOM 2069 C CA . GLN A 1 253 ? -6.550 10.489 2.441 1.00 92.50 253 GLN A CA 1
ATOM 2070 C C . GLN A 1 253 ? -5.369 9.752 3.080 1.00 92.50 253 GLN A C 1
ATOM 2072 O O . GLN A 1 253 ? -4.325 9.484 2.471 1.00 92.50 253 GLN A O 1
ATOM 2077 N N . TYR A 1 254 ? -5.551 9.373 4.344 1.00 94.88 254 TYR A N 1
ATOM 2078 C CA . TYR A 1 254 ? -4.532 8.716 5.149 1.00 94.88 254 TYR A CA 1
ATOM 2079 C C . TYR A 1 254 ? -5.092 7.524 5.916 1.00 94.88 254 TYR A C 1
ATOM 2081 O O . TYR A 1 254 ? -6.148 7.601 6.536 1.00 94.88 254 TYR A O 1
ATOM 2089 N N . LEU A 1 255 ? -4.305 6.453 5.971 1.00 95.25 255 LEU A N 1
ATOM 2090 C CA . LEU A 1 255 ? -4.529 5.330 6.871 1.00 95.25 255 LEU A CA 1
ATOM 2091 C C . LEU A 1 255 ? -3.743 5.547 8.170 1.00 95.25 255 LEU A C 1
ATOM 2093 O O . LEU A 1 255 ? -2.522 5.775 8.161 1.00 95.25 255 LEU A O 1
ATOM 2097 N N . ILE A 1 256 ? -4.461 5.475 9.289 1.00 95.62 256 ILE A N 1
ATOM 2098 C CA . ILE A 1 256 ? -3.960 5.654 10.651 1.00 95.62 256 ILE A CA 1
ATOM 2099 C C . ILE A 1 256 ? -3.934 4.290 11.337 1.00 95.62 256 ILE A C 1
ATOM 2101 O O . ILE A 1 256 ? -4.972 3.694 11.593 1.00 95.62 256 ILE A O 1
ATOM 2105 N N . PHE A 1 257 ? -2.733 3.815 11.655 1.00 96.12 257 PHE A N 1
ATOM 2106 C CA . PHE A 1 257 ? -2.457 2.516 12.269 1.00 96.12 257 PHE A CA 1
ATOM 2107 C C . PHE A 1 257 ? -2.149 2.712 13.748 1.00 96.12 257 PHE A C 1
ATOM 2109 O O . PHE A 1 257 ? -1.300 3.553 14.057 1.00 96.12 257 PHE A O 1
ATOM 2116 N N . THR A 1 258 ? -2.740 1.920 14.645 1.00 95.44 258 THR A N 1
ATOM 2117 C CA . THR A 1 258 ? -2.369 1.915 16.075 1.00 95.44 258 THR A CA 1
ATOM 2118 C C . THR A 1 258 ? -2.028 0.512 16.566 1.00 95.44 258 THR A C 1
ATOM 2120 O O . THR A 1 258 ? -2.695 -0.456 16.209 1.00 95.44 258 THR A O 1
ATOM 2123 N N . THR A 1 259 ? -0.980 0.401 17.383 1.00 95.62 259 THR A N 1
ATOM 2124 C CA . THR A 1 259 ? -0.473 -0.864 17.933 1.00 95.62 259 THR A CA 1
ATOM 2125 C C . THR A 1 259 ? -0.776 -1.024 19.421 1.00 95.62 259 THR A C 1
ATOM 2127 O O . THR A 1 259 ? -1.020 -0.050 20.142 1.00 95.62 259 THR A O 1
ATOM 2130 N N . LYS A 1 260 ? -0.707 -2.267 19.899 1.00 93.81 260 LYS A N 1
ATOM 2131 C CA . LYS A 1 260 ? -1.006 -2.697 21.272 1.00 93.81 260 LYS A CA 1
ATOM 2132 C C . LYS A 1 260 ? -0.136 -2.004 22.322 1.00 93.81 260 LYS A C 1
ATOM 2134 O O . LYS A 1 260 ? -0.633 -1.637 23.388 1.00 93.81 260 LYS A O 1
ATOM 2139 N N . LYS A 1 261 ? 1.135 -1.728 22.007 1.00 93.62 261 LYS A N 1
ATOM 2140 C CA . LYS A 1 261 ? 2.059 -0.940 22.852 1.00 93.62 261 LYS A CA 1
ATOM 2141 C C . LYS A 1 261 ? 1.842 0.580 22.787 1.00 93.62 261 LYS A C 1
ATOM 2143 O O . LYS A 1 261 ? 2.558 1.323 23.460 1.00 93.62 261 LYS A O 1
ATOM 2148 N N . GLY A 1 262 ? 0.874 1.067 22.009 1.00 93.12 262 GLY A N 1
ATOM 2149 C CA . GLY A 1 262 ? 0.569 2.493 21.888 1.00 93.12 262 GLY A CA 1
ATOM 2150 C C . GLY A 1 262 ? 1.417 3.252 20.872 1.00 93.12 262 GLY A C 1
ATOM 2151 O O . GLY A 1 262 ? 1.485 4.484 20.941 1.00 93.12 262 GLY A O 1
ATOM 2152 N N . THR A 1 263 ? 2.041 2.557 19.918 1.00 95.31 263 THR A N 1
ATOM 2153 C CA . THR A 1 263 ? 2.632 3.194 18.734 1.00 95.31 263 THR A CA 1
ATOM 2154 C C . THR A 1 263 ? 1.517 3.544 17.750 1.00 95.31 263 THR A C 1
ATOM 2156 O O . THR A 1 263 ? 0.587 2.768 17.555 1.00 95.31 263 THR A O 1
ATOM 2159 N N . ILE A 1 264 ? 1.598 4.715 17.124 1.00 96.06 264 ILE A N 1
ATOM 2160 C CA . ILE A 1 264 ? 0.695 5.165 16.063 1.00 96.06 264 ILE A CA 1
ATOM 2161 C C . ILE A 1 264 ? 1.499 5.549 14.818 1.00 96.06 264 ILE A C 1
ATOM 2163 O O . ILE A 1 264 ? 2.607 6.090 14.906 1.00 96.06 264 ILE A O 1
ATOM 2167 N N . LYS A 1 265 ? 0.939 5.316 13.634 1.00 96.00 265 LYS A N 1
ATOM 2168 C CA . LYS A 1 265 ? 1.536 5.727 12.361 1.00 96.00 265 LYS A CA 1
ATOM 2169 C C . LYS A 1 265 ? 0.471 6.262 11.419 1.00 96.00 265 LYS A C 1
ATOM 2171 O O . LYS A 1 265 ? -0.613 5.701 11.338 1.00 96.00 265 LYS A O 1
ATOM 2176 N N . LYS A 1 266 ? 0.827 7.290 10.649 1.00 95.88 266 LYS A N 1
ATOM 2177 C CA . LYS A 1 266 ? 0.043 7.772 9.512 1.00 95.88 266 LYS A CA 1
ATOM 2178 C C . LYS A 1 266 ? 0.765 7.463 8.203 1.00 95.88 266 LYS A C 1
ATOM 2180 O O . LYS A 1 266 ? 1.968 7.714 8.105 1.00 95.88 266 LYS A O 1
ATOM 2185 N N . THR A 1 267 ? 0.054 6.969 7.197 1.00 96.50 267 THR A N 1
ATOM 2186 C CA . THR A 1 267 ? 0.579 6.764 5.836 1.00 96.50 267 THR A CA 1
ATOM 2187 C C . THR A 1 267 ? -0.474 7.182 4.812 1.00 96.50 267 THR A C 1
ATOM 2189 O O . THR A 1 267 ? -1.652 6.930 5.030 1.00 96.50 267 THR A O 1
ATOM 2192 N N . VAL A 1 268 ? -0.047 7.822 3.721 1.00 96.06 268 VAL A N 1
ATOM 2193 C CA . VAL A 1 268 ? -0.920 8.234 2.605 1.00 96.06 268 VAL A CA 1
ATOM 2194 C C . VAL A 1 268 ? -1.571 7.008 1.958 1.00 96.06 268 VAL A C 1
ATOM 2196 O O . VAL A 1 268 ? -0.920 5.962 1.859 1.00 96.06 268 VAL A O 1
ATOM 2199 N N . LEU A 1 269 ? -2.831 7.124 1.541 1.00 95.31 269 LEU A N 1
ATOM 2200 C CA . LEU A 1 269 ? -3.602 6.021 0.967 1.00 95.31 269 LEU A CA 1
ATOM 2201 C C . LEU A 1 269 ? -3.016 5.524 -0.369 1.00 95.31 269 LEU A C 1
ATOM 2203 O O . LEU A 1 269 ? -2.822 4.317 -0.527 1.00 95.31 269 LEU A O 1
ATOM 2207 N N . SER A 1 270 ? -2.605 6.432 -1.260 1.00 94.44 270 SER A N 1
ATOM 2208 C CA . SER A 1 270 ? -1.900 6.158 -2.531 1.00 94.44 270 SER A CA 1
ATOM 2209 C C . SER A 1 270 ? -0.763 5.133 -2.437 1.00 94.44 270 SER A C 1
ATOM 2211 O O . SER A 1 270 ? -0.564 4.308 -3.334 1.00 94.44 270 SER A O 1
ATOM 2213 N N . ALA A 1 271 ? -0.051 5.096 -1.305 1.00 93.19 271 ALA A N 1
ATOM 2214 C CA . ALA A 1 271 ? 1.036 4.153 -1.061 1.00 93.19 271 ALA A CA 1
ATOM 2215 C C . ALA A 1 271 ? 0.593 2.674 -1.087 1.00 93.19 271 ALA A C 1
ATOM 2217 O O . ALA A 1 271 ? 1.459 1.790 -1.158 1.00 93.19 271 ALA A O 1
ATOM 2218 N N . TYR A 1 272 ? -0.714 2.403 -1.007 1.00 93.94 272 TYR A N 1
ATOM 2219 C CA . TYR A 1 272 ? -1.328 1.077 -0.964 1.00 93.94 272 TYR A CA 1
ATOM 2220 C C . TYR A 1 272 ? -2.025 0.650 -2.260 1.00 93.94 272 TYR A C 1
ATOM 2222 O O . TYR A 1 272 ? -2.449 -0.497 -2.315 1.00 93.94 272 TYR A O 1
ATOM 2230 N N . GLY A 1 273 ? -2.094 1.473 -3.314 1.00 87.94 273 GLY A N 1
ATOM 2231 C CA . GLY A 1 273 ? -2.813 1.076 -4.536 1.00 87.94 273 GLY A CA 1
ATOM 2232 C C . GLY A 1 273 ? -2.281 -0.213 -5.175 1.00 87.94 273 GLY A C 1
ATOM 2233 O O . GLY A 1 273 ? -3.039 -1.109 -5.532 1.00 87.94 273 GLY A O 1
ATOM 2234 N N . ASN A 1 274 ? -0.957 -0.378 -5.212 1.00 87.88 274 ASN A N 1
ATOM 2235 C CA . ASN A 1 274 ? -0.306 -1.559 -5.784 1.00 87.88 274 ASN A CA 1
ATOM 2236 C C . ASN A 1 274 ? 0.096 -2.591 -4.709 1.00 87.88 274 ASN A C 1
ATOM 2238 O O . ASN A 1 274 ? 1.237 -2.596 -4.226 1.00 87.88 274 ASN A O 1
ATOM 2242 N N . ILE A 1 275 ? -0.829 -3.492 -4.355 1.00 86.25 275 ILE A N 1
ATOM 2243 C CA . ILE A 1 275 ? -0.576 -4.654 -3.482 1.00 86.25 275 ILE A CA 1
ATOM 2244 C C . ILE A 1 275 ? -0.311 -5.917 -4.315 1.00 86.25 275 ILE A C 1
ATOM 2246 O O . ILE A 1 275 ? -0.880 -6.127 -5.379 1.00 86.25 275 ILE A O 1
ATOM 2250 N N . ARG A 1 276 ? 0.594 -6.774 -3.829 1.00 83.88 276 ARG A N 1
ATOM 2251 C CA . ARG A 1 276 ? 0.907 -8.084 -4.427 1.00 83.88 276 ARG A CA 1
ATOM 2252 C C . ARG A 1 276 ? 0.077 -9.179 -3.755 1.00 83.88 276 ARG A C 1
ATOM 2254 O O . ARG A 1 276 ? -0.292 -9.034 -2.600 1.00 83.88 276 ARG A O 1
ATOM 2261 N N . VAL A 1 277 ? -0.082 -10.336 -4.402 1.00 80.69 277 VAL A N 1
ATOM 2262 C CA . VAL A 1 277 ? -0.791 -11.517 -3.843 1.00 80.69 277 VAL A CA 1
ATOM 2263 C C . VAL A 1 277 ? -0.249 -11.979 -2.470 1.00 80.69 277 VAL A C 1
ATOM 2265 O O . VAL A 1 277 ? -0.969 -12.580 -1.684 1.00 80.69 277 VAL A O 1
ATOM 2268 N N . ASN A 1 278 ? 1.008 -11.666 -2.135 1.00 84.31 278 ASN A N 1
ATOM 2269 C CA . ASN A 1 278 ? 1.602 -11.933 -0.814 1.00 84.31 278 ASN A CA 1
ATOM 2270 C C . ASN A 1 278 ? 1.231 -10.881 0.260 1.00 84.31 278 ASN A C 1
ATOM 2272 O O . ASN A 1 278 ? 1.822 -10.879 1.342 1.00 84.31 278 ASN A O 1
ATOM 2276 N N . GLY A 1 279 ? 0.346 -9.935 -0.051 1.00 88.50 279 GLY A N 1
ATOM 2277 C CA . GLY A 1 279 ? 0.211 -8.688 0.692 1.00 88.50 279 GLY A CA 1
ATOM 2278 C C . GLY A 1 279 ? 1.469 -7.815 0.598 1.00 88.50 279 GLY A C 1
ATOM 2279 O O . GLY A 1 279 ? 2.398 -8.060 -0.183 1.00 88.50 279 GLY A O 1
ATOM 2280 N N . ILE A 1 280 ? 1.503 -6.776 1.425 1.00 91.94 280 ILE A N 1
ATOM 2281 C CA . ILE A 1 280 ? 2.646 -5.880 1.633 1.00 91.94 280 ILE A CA 1
ATOM 2282 C C . ILE A 1 280 ? 2.787 -5.536 3.118 1.00 91.94 280 ILE A C 1
ATOM 2284 O O . ILE A 1 280 ? 1.808 -5.533 3.854 1.00 91.94 280 ILE A O 1
ATOM 2288 N N . ILE A 1 281 ? 3.992 -5.175 3.567 1.00 93.06 281 ILE A N 1
ATOM 2289 C CA . ILE A 1 281 ? 4.170 -4.570 4.897 1.00 93.06 281 ILE A CA 1
ATOM 2290 C C . ILE A 1 281 ? 3.427 -3.226 4.911 1.00 93.06 281 ILE A C 1
ATOM 2292 O O . ILE A 1 281 ? 3.716 -2.355 4.076 1.00 93.06 281 ILE A O 1
ATOM 2296 N N . ALA A 1 282 ? 2.492 -3.073 5.851 1.00 93.94 282 ALA A N 1
ATOM 2297 C CA . ALA A 1 282 ? 1.696 -1.868 6.073 1.00 93.94 282 ALA A CA 1
ATOM 2298 C C . ALA A 1 282 ? 2.272 -1.026 7.213 1.00 93.94 282 ALA A C 1
ATOM 2300 O O . ALA A 1 282 ? 2.432 0.182 7.060 1.00 93.94 282 ALA A O 1
ATOM 2301 N N . ILE A 1 283 ? 2.666 -1.671 8.311 1.00 95.38 283 ILE A N 1
ATOM 2302 C CA . ILE A 1 283 ? 3.443 -1.113 9.422 1.00 95.38 283 ILE A CA 1
ATOM 2303 C C . ILE A 1 283 ? 4.538 -2.113 9.797 1.00 95.38 283 ILE A C 1
ATOM 2305 O O . ILE A 1 283 ? 4.357 -3.319 9.655 1.00 95.38 283 ILE A O 1
ATOM 2309 N N . LYS A 1 284 ? 5.695 -1.629 10.254 1.00 94.81 284 LYS A N 1
ATOM 2310 C CA . LYS A 1 284 ? 6.692 -2.507 10.870 1.00 94.81 284 LYS A CA 1
ATOM 2311 C C . LYS A 1 284 ? 6.436 -2.535 12.377 1.00 94.81 284 LYS A C 1
ATOM 2313 O O . LYS A 1 284 ? 6.358 -1.475 12.981 1.00 94.81 284 LYS A O 1
ATOM 2318 N N . LEU A 1 285 ? 6.288 -3.720 12.959 1.00 93.69 285 LEU A N 1
ATOM 2319 C CA . LEU A 1 285 ? 6.052 -3.884 14.395 1.00 93.69 285 LEU A CA 1
ATOM 2320 C C . LEU A 1 285 ? 7.361 -4.160 15.152 1.00 93.69 285 LEU A C 1
ATOM 2322 O O . LEU A 1 285 ? 8.382 -4.549 14.569 1.00 93.69 285 LEU A O 1
ATOM 2326 N N . GLU A 1 286 ? 7.332 -3.949 16.467 1.00 91.56 286 GLU A N 1
ATOM 2327 C CA . GLU A 1 286 ? 8.362 -4.440 17.387 1.00 91.56 286 GLU A CA 1
ATOM 2328 C C . GLU A 1 286 ? 8.042 -5.866 17.858 1.00 91.56 286 GLU A C 1
ATOM 2330 O O . GLU A 1 286 ? 6.900 -6.306 17.801 1.00 91.56 286 GLU A O 1
ATOM 2335 N N . GLN A 1 287 ? 9.032 -6.590 18.390 1.00 88.81 287 GLN A N 1
ATOM 2336 C CA . GLN A 1 287 ? 8.828 -7.954 18.889 1.00 88.81 287 GLN A CA 1
ATOM 2337 C C . GLN A 1 287 ? 7.773 -7.984 20.011 1.00 88.81 287 GLN A C 1
ATOM 2339 O O . GLN A 1 287 ? 7.916 -7.288 21.023 1.00 88.81 287 GLN A O 1
ATOM 2344 N N . GLY A 1 288 ? 6.704 -8.764 19.821 1.00 87.94 288 GLY A N 1
ATOM 2345 C CA . GLY A 1 288 ? 5.558 -8.806 20.737 1.00 87.94 288 GLY A CA 1
ATOM 2346 C C . GLY A 1 288 ? 4.761 -7.496 20.805 1.00 87.94 288 GLY A C 1
ATOM 2347 O O . GLY A 1 288 ? 4.241 -7.162 21.865 1.00 87.94 288 GLY A O 1
ATOM 2348 N N . ASP A 1 289 ? 4.758 -6.694 19.735 1.00 92.75 289 ASP A N 1
ATOM 2349 C CA . ASP A 1 289 ? 3.721 -5.689 19.466 1.00 92.75 289 ASP A CA 1
ATOM 2350 C C . ASP A 1 289 ? 2.802 -6.207 18.353 1.00 92.75 289 ASP A C 1
ATOM 2352 O O . ASP A 1 289 ? 3.254 -6.947 17.481 1.00 92.75 289 ASP A O 1
ATOM 2356 N N . GLU A 1 290 ? 1.540 -5.797 18.377 1.00 93.88 290 GLU A N 1
ATOM 2357 C CA . GLU A 1 290 ? 0.486 -6.251 17.461 1.00 93.88 290 GLU A CA 1
ATOM 2358 C C . GLU A 1 290 ? -0.276 -5.025 16.944 1.00 93.88 290 GLU A C 1
ATOM 2360 O O . GLU A 1 290 ? -0.427 -4.032 17.665 1.00 93.88 290 GLU A O 1
ATOM 2365 N N . LEU A 1 291 ? -0.746 -5.065 15.697 1.00 94.19 291 LEU A N 1
ATOM 2366 C CA . LEU A 1 291 ? -1.683 -4.067 15.181 1.00 94.19 291 LEU A CA 1
ATOM 2367 C C . LEU A 1 291 ? -3.046 -4.251 15.871 1.00 94.19 291 LEU A C 1
ATOM 2369 O O . LEU A 1 291 ? -3.552 -5.362 15.903 1.00 94.19 291 LEU A O 1
ATOM 2373 N N . MET A 1 292 ? -3.626 -3.169 16.401 1.00 91.00 292 MET A N 1
ATOM 2374 C CA . MET A 1 292 ? -4.928 -3.176 17.098 1.00 91.00 292 MET A CA 1
ATOM 2375 C C . MET A 1 292 ? -6.059 -2.523 16.293 1.00 91.00 292 MET A C 1
ATOM 2377 O O . MET A 1 292 ? -7.204 -2.530 16.728 1.00 91.00 292 MET A O 1
ATOM 2381 N N . GLY A 1 293 ? -5.741 -1.867 15.177 1.00 88.56 293 GLY A N 1
ATOM 2382 C CA . GLY A 1 293 ? -6.743 -1.209 14.348 1.00 88.56 293 GLY A CA 1
ATOM 2383 C C . GLY A 1 293 ? -6.156 -0.258 13.314 1.00 88.56 293 GLY A C 1
ATOM 2384 O O . GLY A 1 293 ? -5.092 0.348 13.524 1.00 88.56 293 GLY A O 1
ATOM 2385 N N . VAL A 1 294 ? -6.880 -0.111 12.205 1.00 93.31 294 VAL A N 1
ATOM 2386 C CA . VAL A 1 294 ? -6.604 0.863 11.142 1.00 93.31 294 VAL A CA 1
ATOM 2387 C C . VAL A 1 294 ? -7.873 1.642 10.831 1.00 93.31 294 VAL A C 1
ATOM 2389 O O . VAL A 1 294 ? -8.930 1.047 10.680 1.00 93.31 294 VAL A O 1
ATOM 2392 N N . GLN A 1 295 ? -7.778 2.964 10.704 1.00 91.81 295 GLN A N 1
ATOM 2393 C CA . GLN A 1 295 ? -8.895 3.787 10.232 1.00 91.81 295 GLN A CA 1
ATOM 2394 C C . GLN A 1 295 ? -8.445 4.798 9.180 1.00 91.81 295 GLN A C 1
ATOM 2396 O O . GLN A 1 295 ? -7.279 5.204 9.135 1.00 91.81 295 GLN A O 1
ATOM 2401 N N . LEU A 1 296 ? -9.392 5.171 8.326 1.00 92.50 296 LEU A N 1
ATOM 2402 C CA . LEU A 1 296 ? -9.246 6.146 7.252 1.00 92.50 296 LEU A CA 1
ATOM 2403 C C . LEU A 1 296 ? -9.492 7.567 7.786 1.00 92.50 296 LEU A C 1
ATOM 2405 O O . LEU A 1 296 ? -10.322 7.757 8.674 1.00 92.50 296 LEU A O 1
ATOM 2409 N N . SER A 1 297 ? -8.772 8.565 7.271 1.00 92.25 297 SER A N 1
ATOM 2410 C CA . SER A 1 297 ? -8.940 9.968 7.672 1.00 92.25 297 SER A CA 1
ATOM 2411 C C . SER A 1 297 ? -8.502 10.960 6.590 1.00 92.25 297 SER A C 1
ATOM 2413 O O . SER A 1 297 ? -7.701 10.638 5.713 1.00 92.25 297 SER A O 1
ATOM 2415 N N . ASP A 1 298 ? -8.995 12.192 6.706 1.00 89.94 298 ASP A N 1
ATOM 2416 C CA . ASP A 1 298 ? -8.814 13.325 5.785 1.00 89.94 298 ASP A CA 1
ATOM 2417 C C . ASP A 1 298 ? -7.625 14.254 6.131 1.00 89.94 298 ASP A C 1
ATOM 2419 O O . ASP A 1 298 ? -7.363 15.237 5.434 1.00 89.94 298 ASP A O 1
ATOM 2423 N N . GLY A 1 299 ? -6.895 13.996 7.224 1.00 87.38 299 GLY A N 1
ATOM 2424 C CA . GLY A 1 299 ? -5.803 14.862 7.685 1.00 87.38 299 GLY A CA 1
ATOM 2425 C C . GLY A 1 299 ? -6.211 15.999 8.637 1.00 87.38 299 GLY A C 1
ATOM 2426 O O . GLY A 1 299 ? -5.345 16.770 9.081 1.00 87.38 299 GLY A O 1
ATOM 2427 N N . ALA A 1 300 ? -7.499 16.150 8.953 1.00 86.94 300 ALA A N 1
ATOM 2428 C CA . ALA A 1 300 ? -8.049 17.229 9.776 1.00 86.94 300 ALA A CA 1
ATOM 2429 C C . ALA A 1 300 ? -8.635 16.766 11.123 1.00 86.94 300 ALA A C 1
ATOM 2431 O O . ALA A 1 300 ? -8.569 17.544 12.086 1.00 86.94 300 ALA A O 1
ATOM 2432 N N . LYS A 1 301 ? -9.164 15.536 11.203 1.00 89.00 301 LYS A N 1
ATOM 2433 C CA . LYS A 1 301 ? -9.901 14.988 12.364 1.00 89.00 301 LYS A CA 1
ATOM 2434 C C . LYS A 1 301 ? -9.071 14.839 13.653 1.00 89.00 301 LYS A C 1
ATOM 2436 O O . LYS A 1 301 ? -7.875 15.154 13.722 1.00 89.00 301 LYS A O 1
ATOM 2441 N N . THR A 1 302 ? -9.723 14.395 14.733 1.00 91.56 302 THR A N 1
ATOM 2442 C CA . THR A 1 302 ? -9.055 14.094 16.013 1.00 91.56 302 THR A CA 1
ATOM 2443 C C . THR A 1 302 ? -8.953 12.593 16.244 1.00 91.56 302 THR A C 1
ATOM 2445 O O . THR A 1 302 ? -9.916 11.866 16.055 1.00 91.56 302 THR A O 1
ATOM 2448 N N . VAL A 1 303 ? -7.786 12.113 16.670 1.00 93.00 303 VAL A N 1
ATOM 2449 C CA . VAL A 1 303 ? -7.575 10.695 16.984 1.00 93.00 303 VAL A CA 1
ATOM 2450 C C . VAL A 1 303 ? -7.766 10.486 18.479 1.00 93.00 303 VAL A C 1
ATOM 2452 O O . VAL A 1 303 ? -7.176 11.210 19.288 1.00 93.00 303 VAL A O 1
ATOM 2455 N N . MET A 1 304 ? -8.556 9.478 18.843 1.00 92.94 304 MET A N 1
ATOM 2456 C CA . MET A 1 304 ? -8.691 8.976 20.206 1.00 92.94 304 MET A CA 1
ATOM 2457 C C . MET A 1 304 ? -8.115 7.565 20.317 1.00 92.94 304 MET A C 1
ATOM 2459 O O . MET A 1 304 ? -8.473 6.680 19.549 1.00 92.94 304 MET A O 1
ATOM 2463 N N . ILE A 1 305 ? -7.232 7.349 21.295 1.00 94.31 305 ILE A N 1
ATOM 2464 C CA . ILE A 1 305 ? -6.662 6.034 21.633 1.00 94.31 305 ILE A CA 1
ATOM 2465 C C . ILE A 1 305 ? -7.058 5.689 23.069 1.00 94.31 305 ILE A C 1
ATOM 2467 O O . ILE A 1 305 ? -6.824 6.511 23.960 1.00 94.31 305 ILE A O 1
ATOM 2471 N N . ALA A 1 306 ? -7.603 4.493 23.304 1.00 93.81 306 ALA A N 1
ATOM 2472 C CA . ALA A 1 306 ? -8.037 4.021 24.622 1.00 93.81 306 ALA A CA 1
ATOM 2473 C C . ALA A 1 306 ? -7.250 2.790 25.110 1.00 93.81 306 ALA A C 1
ATOM 2475 O O . ALA A 1 306 ? -6.852 1.943 24.308 1.00 93.81 306 ALA A O 1
ATOM 2476 N N . THR A 1 307 ? -7.035 2.683 26.427 1.00 94.75 307 THR A N 1
ATOM 2477 C CA . THR A 1 307 ? -6.248 1.608 27.063 1.00 94.75 307 THR A CA 1
ATOM 2478 C C . THR A 1 307 ? -7.062 0.723 28.003 1.00 94.75 307 THR A C 1
ATOM 2480 O O . THR A 1 307 ? -8.066 1.156 28.576 1.00 94.75 307 THR A O 1
ATOM 2483 N N . ALA A 1 308 ? -6.580 -0.504 28.214 1.00 93.19 308 ALA A N 1
ATOM 2484 C CA . ALA A 1 308 ? -7.156 -1.495 29.122 1.00 93.19 308 ALA A CA 1
ATOM 2485 C C . ALA A 1 308 ? -7.308 -0.957 30.557 1.00 93.19 308 ALA A C 1
ATOM 2487 O O . ALA A 1 308 ? -8.313 -1.219 31.216 1.00 93.19 308 ALA A O 1
ATOM 2488 N N . ARG A 1 309 ? -6.368 -0.122 31.028 1.00 92.12 309 ARG A N 1
ATOM 2489 C CA . ARG A 1 309 ? -6.436 0.593 32.321 1.00 92.12 309 ARG A CA 1
ATOM 2490 C C . ARG A 1 309 ? -7.239 1.898 32.274 1.00 92.12 309 ARG A C 1
ATOM 2492 O O . ARG A 1 309 ? -6.993 2.828 33.051 1.00 92.12 309 ARG A O 1
ATOM 2499 N N . GLY A 1 310 ? -8.206 1.981 31.363 1.00 91.44 310 GLY A N 1
ATOM 2500 C CA . GLY A 1 310 ? -9.214 3.033 31.332 1.00 91.44 310 GLY A CA 1
ATOM 2501 C C . GLY A 1 310 ? -8.652 4.433 31.105 1.00 91.44 310 GLY A C 1
ATOM 2502 O O . GLY A 1 310 ? -9.240 5.392 31.606 1.00 91.44 310 GLY A O 1
ATOM 2503 N N . GLN A 1 311 ? -7.534 4.584 30.388 1.00 93.06 311 GLN A N 1
ATOM 2504 C CA . GLN A 1 311 ? -7.056 5.894 29.924 1.00 93.06 311 GLN A CA 1
ATOM 2505 C C . GLN A 1 311 ? -7.466 6.122 28.467 1.00 93.06 311 GLN A C 1
ATOM 2507 O O . GLN A 1 311 ? -7.488 5.184 27.681 1.00 93.06 311 GLN A O 1
ATOM 2512 N N . ALA A 1 312 ? -7.764 7.368 28.100 1.00 92.81 312 ALA A N 1
ATOM 2513 C CA . ALA A 1 312 ? -8.007 7.788 26.724 1.00 92.81 312 ALA A CA 1
ATOM 2514 C C . ALA A 1 312 ? -7.195 9.048 26.388 1.00 92.81 312 ALA A C 1
ATOM 2516 O O . ALA A 1 312 ? -7.181 10.012 27.156 1.00 92.81 312 ALA A O 1
ATOM 2517 N N . CYS A 1 313 ? -6.515 9.059 25.244 1.00 93.25 313 CYS A N 1
ATOM 2518 C CA . CYS A 1 313 ? -5.758 10.203 24.734 1.00 93.25 313 CYS A CA 1
ATOM 2519 C C . CYS A 1 313 ? -6.424 10.713 23.452 1.00 93.25 313 CYS A C 1
ATOM 2521 O O . CYS A 1 313 ? -6.475 9.970 22.477 1.00 93.25 313 CYS A O 1
ATOM 2523 N N . ARG A 1 314 ? -6.925 11.959 23.463 1.00 93.06 314 ARG A N 1
ATOM 2524 C CA . ARG A 1 314 ? -7.485 12.668 22.296 1.00 93.06 314 ARG A CA 1
ATOM 2525 C C . ARG A 1 314 ? -6.482 13.716 21.822 1.00 93.06 314 ARG A C 1
ATOM 2527 O O . ARG A 1 314 ? -6.097 14.565 22.628 1.00 93.06 314 ARG A O 1
ATOM 2534 N N . PHE A 1 315 ? -6.056 13.674 20.565 1.00 93.38 315 PHE A N 1
ATOM 2535 C CA . PHE A 1 315 ? -5.134 14.655 19.969 1.00 93.38 315 PHE A CA 1
ATOM 2536 C C . PHE A 1 315 ? -5.494 14.930 18.504 1.00 93.38 315 PHE A C 1
ATOM 2538 O O . PHE A 1 315 ? -6.234 14.167 17.887 1.00 93.38 315 PHE A O 1
ATOM 2545 N N . ASN A 1 316 ? -5.014 16.039 17.934 1.00 93.50 316 ASN A N 1
ATOM 2546 C CA . ASN A 1 316 ? -5.288 16.341 16.528 1.00 93.50 316 ASN A CA 1
ATOM 2547 C C . ASN A 1 316 ? -4.342 15.554 15.608 1.00 93.50 316 ASN A C 1
ATOM 2549 O O . ASN A 1 316 ? -3.140 15.452 15.864 1.00 93.50 316 ASN A O 1
ATOM 2553 N N . GLU A 1 317 ? -4.876 15.029 14.510 1.00 93.00 317 GLU A N 1
ATOM 2554 C CA . GLU A 1 317 ? -4.151 14.163 13.579 1.00 93.00 317 GLU A CA 1
ATOM 2555 C C . GLU A 1 317 ? -2.959 14.852 12.878 1.00 93.00 317 GLU A C 1
ATOM 2557 O O . GLU A 1 317 ? -2.040 14.191 12.382 1.00 93.00 317 GLU A O 1
ATOM 2562 N N . ARG A 1 318 ? -2.908 16.191 12.884 1.00 92.19 318 ARG A N 1
ATOM 2563 C CA . ARG A 1 318 ? -1.776 16.988 12.379 1.00 92.19 318 ARG A CA 1
ATOM 2564 C C . ARG A 1 318 ? -0.523 16.891 13.263 1.00 92.19 318 ARG A C 1
ATOM 2566 O O . ARG A 1 318 ? 0.564 17.224 12.802 1.00 92.19 318 ARG A O 1
ATOM 2573 N N . GLU A 1 319 ? -0.625 16.353 14.487 1.00 92.94 319 GLU A N 1
ATOM 2574 C CA . GLU A 1 319 ? 0.544 15.933 15.287 1.00 92.94 319 GLU A CA 1
ATOM 2575 C C . GLU A 1 319 ? 1.228 14.656 14.743 1.00 92.94 319 GLU A C 1
ATOM 2577 O O . GLU A 1 319 ? 2.284 14.245 15.249 1.00 92.94 319 GLU A O 1
ATOM 2582 N N . LEU A 1 320 ? 0.644 14.026 13.713 1.00 93.19 320 LEU A N 1
ATOM 2583 C CA . LEU A 1 320 ? 1.233 12.950 12.919 1.00 93.19 320 LEU A CA 1
ATOM 2584 C C . LEU A 1 320 ? 1.694 13.500 11.565 1.00 93.19 320 LEU A C 1
ATOM 2586 O O . LEU A 1 320 ? 0.884 13.941 10.750 1.00 93.19 320 LEU A O 1
ATOM 2590 N N . ARG A 1 321 ? 2.989 13.373 11.267 1.00 93.75 321 ARG A N 1
ATOM 2591 C CA . ARG A 1 321 ? 3.465 13.465 9.879 1.00 93.75 321 ARG A CA 1
ATOM 2592 C C . ARG A 1 321 ? 3.099 12.180 9.118 1.00 93.75 321 ARG A C 1
ATOM 2594 O O . ARG A 1 321 ? 3.175 11.107 9.722 1.00 93.75 321 ARG A O 1
ATOM 2601 N N . PRO A 1 322 ? 2.781 12.240 7.815 1.00 95.06 322 PRO A N 1
ATOM 2602 C CA . PRO A 1 322 ? 2.767 11.053 6.966 1.00 95.06 322 PRO A CA 1
ATOM 2603 C C . PRO A 1 322 ? 4.145 10.371 6.954 1.00 95.06 322 PRO A C 1
ATOM 2605 O O . PRO A 1 322 ? 5.188 11.031 6.976 1.00 95.06 322 PRO A O 1
ATOM 2608 N N . MET A 1 323 ? 4.159 9.040 6.951 1.00 96.00 323 MET A N 1
ATOM 2609 C CA . MET A 1 323 ? 5.362 8.203 6.951 1.00 96.00 323 MET A CA 1
ATOM 2610 C C . MET A 1 323 ? 5.178 7.015 6.003 1.00 96.00 323 MET A C 1
ATOM 2612 O O . MET A 1 323 ? 4.075 6.489 5.867 1.00 96.00 323 MET A O 1
ATOM 2616 N N . GLY A 1 324 ? 6.262 6.563 5.364 1.00 94.19 324 GLY A N 1
ATOM 2617 C CA . GLY A 1 324 ? 6.228 5.416 4.451 1.00 94.19 324 GLY A CA 1
ATOM 2618 C C . GLY A 1 324 ? 5.805 4.107 5.133 1.00 94.19 324 GLY A C 1
ATOM 2619 O O . GLY A 1 324 ? 5.981 3.936 6.344 1.00 94.19 324 GLY A O 1
ATOM 2620 N N . ARG A 1 325 ? 5.267 3.167 4.345 1.00 93.50 325 ARG A N 1
ATOM 2621 C CA . ARG A 1 325 ? 4.663 1.913 4.834 1.00 93.50 325 ARG A CA 1
ATOM 2622 C C . ARG A 1 325 ? 5.558 1.131 5.798 1.00 93.50 325 ARG A C 1
ATOM 2624 O O . ARG A 1 325 ? 5.209 0.996 6.965 1.00 93.50 325 ARG A O 1
ATOM 2631 N N . ALA A 1 326 ? 6.745 0.718 5.347 1.00 93.81 326 ALA A N 1
ATOM 2632 C CA . ALA A 1 326 ? 7.705 -0.097 6.102 1.00 93.81 326 ALA A CA 1
ATOM 2633 C C . ALA A 1 326 ? 8.471 0.671 7.210 1.00 93.81 326 ALA A C 1
ATOM 2635 O O . ALA A 1 326 ? 9.685 0.530 7.362 1.00 93.81 326 ALA A O 1
ATOM 2636 N N . THR A 1 327 ? 7.770 1.500 7.986 1.00 95.31 327 THR A N 1
ATOM 2637 C CA . THR A 1 327 ? 8.296 2.208 9.161 1.00 95.31 327 THR A CA 1
ATOM 2638 C C . THR A 1 327 ? 7.498 1.842 10.413 1.00 95.31 327 THR A C 1
ATOM 2640 O O . THR A 1 327 ? 6.362 1.380 10.316 1.00 95.31 327 THR A O 1
ATOM 2643 N N . HIS A 1 328 ? 8.106 2.040 11.587 1.00 93.44 328 HIS A N 1
ATOM 2644 C CA . HIS A 1 328 ? 7.502 1.699 12.883 1.00 93.44 328 HIS A CA 1
ATOM 2645 C C . HIS A 1 328 ? 6.432 2.699 13.357 1.00 93.44 328 HIS A C 1
ATOM 2647 O O . HIS A 1 328 ? 5.533 2.327 14.094 1.00 93.44 328 HIS A O 1
ATOM 2653 N N . GLY A 1 329 ? 6.494 3.964 12.923 1.00 94.31 329 GLY A N 1
ATOM 2654 C CA . GLY A 1 329 ? 5.614 5.034 13.412 1.00 94.31 329 GLY A CA 1
ATOM 2655 C C . GLY A 1 329 ? 6.241 5.879 14.526 1.00 94.31 329 GLY A C 1
ATOM 2656 O O . GLY A 1 329 ? 7.453 6.107 14.535 1.00 94.31 329 GLY A O 1
ATOM 2657 N N . VAL A 1 330 ? 5.402 6.395 15.428 1.00 95.00 330 VAL A N 1
ATOM 2658 C CA . VAL A 1 330 ? 5.756 7.247 16.580 1.00 95.00 330 VAL A CA 1
ATOM 2659 C C . VAL A 1 330 ? 4.884 6.896 17.792 1.00 95.00 330 VAL A C 1
ATOM 2661 O O . VAL A 1 330 ? 3.813 6.327 17.639 1.00 95.00 330 VAL A O 1
ATOM 2664 N N . ILE A 1 331 ? 5.285 7.267 19.011 1.00 95.12 331 ILE A N 1
ATOM 2665 C CA . ILE A 1 331 ? 4.454 7.043 20.212 1.00 95.12 331 ILE A CA 1
ATOM 2666 C C . ILE A 1 331 ? 3.128 7.815 20.072 1.00 95.12 331 ILE A C 1
ATOM 2668 O O . ILE A 1 331 ? 3.159 9.035 19.892 1.00 95.12 331 ILE A O 1
ATOM 2672 N N . GLY A 1 332 ? 1.991 7.121 20.171 1.00 92.81 332 GLY A N 1
ATOM 2673 C CA . GLY A 1 332 ? 0.636 7.686 20.137 1.00 92.81 332 GLY A CA 1
ATOM 2674 C C . GLY A 1 332 ? 0.085 7.971 21.529 1.00 92.81 332 GLY A C 1
ATOM 2675 O O . GLY A 1 332 ? -0.388 9.074 21.793 1.00 92.81 332 GLY A O 1
ATOM 2676 N N . ILE A 1 333 ? 0.247 7.020 22.448 1.00 94.06 333 ILE A N 1
ATOM 2677 C CA . ILE A 1 333 ? -0.083 7.157 23.870 1.00 94.06 333 ILE A CA 1
ATOM 2678 C C . ILE A 1 333 ? 1.051 6.566 24.713 1.00 94.06 333 ILE A C 1
ATOM 2680 O O . ILE A 1 333 ? 1.677 5.581 24.327 1.00 94.06 333 ILE A O 1
ATOM 2684 N N . ARG A 1 334 ? 1.356 7.175 25.863 1.00 93.25 334 ARG A N 1
ATOM 2685 C CA . ARG A 1 334 ? 2.343 6.635 26.806 1.00 93.25 334 ARG A CA 1
ATOM 2686 C C . ARG A 1 334 ? 1.628 5.841 27.893 1.00 93.25 334 ARG A C 1
ATOM 2688 O O . ARG A 1 334 ? 1.182 6.419 28.886 1.00 93.25 334 ARG A O 1
ATOM 2695 N N . LEU A 1 335 ? 1.572 4.525 27.696 1.00 91.38 335 LEU A N 1
ATOM 2696 C CA . LEU A 1 335 ? 1.089 3.551 28.675 1.00 91.38 335 LEU A CA 1
ATOM 2697 C C . LEU A 1 335 ? 1.770 3.774 30.037 1.00 91.38 335 LEU A C 1
ATOM 2699 O O . LEU A 1 335 ? 2.974 4.045 30.110 1.00 91.38 335 LEU A O 1
ATOM 2703 N N . LYS A 1 336 ? 0.989 3.721 31.123 1.00 82.62 336 LYS A N 1
ATOM 2704 C CA . LYS A 1 336 ? 1.487 4.013 32.481 1.00 82.62 336 LYS A CA 1
ATOM 2705 C C . LYS A 1 336 ? 2.190 2.807 33.101 1.00 82.62 336 LYS A C 1
ATOM 2707 O O . LYS A 1 336 ? 3.237 2.968 33.723 1.00 82.62 336 LYS A O 1
ATOM 2712 N N . ASP A 1 337 ? 1.601 1.629 32.931 1.00 83.44 337 ASP A N 1
ATOM 2713 C CA . ASP A 1 337 ? 2.010 0.392 33.583 1.00 83.44 337 ASP A CA 1
ATOM 2714 C C . ASP A 1 337 ? 2.419 -0.631 32.506 1.00 83.44 337 ASP A C 1
ATOM 2716 O O . ASP A 1 337 ? 1.808 -0.691 31.443 1.00 83.44 337 ASP A O 1
ATOM 2720 N N . LYS A 1 338 ? 3.433 -1.474 32.760 1.00 80.75 338 LYS A N 1
ATOM 2721 C CA . LYS A 1 338 ? 3.957 -2.448 31.767 1.00 80.75 338 LYS A CA 1
ATOM 2722 C C . LYS A 1 338 ? 2.968 -3.562 31.361 1.00 80.75 338 LYS A C 1
ATOM 2724 O O . LYS A 1 338 ? 3.301 -4.374 30.507 1.00 80.75 338 LYS A O 1
ATOM 2729 N N . LYS A 1 339 ? 1.804 -3.628 32.016 1.00 85.50 339 LYS A N 1
ATOM 2730 C CA . LYS A 1 339 ? 0.682 -4.538 31.724 1.00 85.50 339 LYS A CA 1
ATOM 2731 C C . LYS A 1 339 ? -0.563 -3.796 31.203 1.00 85.50 339 LYS A C 1
ATOM 2733 O O . LYS A 1 339 ? -1.630 -4.393 31.135 1.00 85.50 339 LYS A O 1
ATOM 2738 N N . ASP A 1 340 ? -0.463 -2.494 30.936 1.00 90.75 340 ASP A N 1
ATOM 2739 C CA . ASP A 1 340 ? -1.486 -1.763 30.184 1.00 90.75 340 ASP A CA 1
ATOM 2740 C C . ASP A 1 340 ? -1.253 -1.977 28.679 1.00 90.75 340 ASP A C 1
ATOM 2742 O O . ASP A 1 340 ? -0.131 -2.268 28.261 1.00 90.75 340 ASP A O 1
ATOM 2746 N N . ALA A 1 341 ? -2.303 -1.842 27.878 1.00 92.75 341 ALA A N 1
ATOM 2747 C CA . ALA A 1 341 ? -2.272 -2.025 26.428 1.00 92.75 341 ALA A CA 1
ATOM 2748 C C . ALA A 1 341 ? -3.329 -1.133 25.775 1.00 92.75 341 ALA A C 1
ATOM 2750 O O . ALA A 1 341 ? -4.343 -0.819 26.402 1.00 92.75 341 ALA A O 1
ATOM 2751 N N . VAL A 1 342 ? -3.117 -0.739 24.519 1.00 93.88 342 VAL A N 1
ATOM 2752 C CA . VAL A 1 342 ? -4.183 -0.143 23.705 1.00 93.88 342 VAL A CA 1
ATOM 2753 C C . VAL A 1 342 ? -5.216 -1.210 23.369 1.00 93.88 342 VAL A C 1
ATOM 2755 O O . VAL A 1 342 ? -4.861 -2.322 22.991 1.00 93.88 342 VAL A O 1
ATOM 2758 N N . VAL A 1 343 ? -6.484 -0.836 23.514 1.00 90.94 343 VAL A N 1
ATOM 2759 C CA . VAL A 1 343 ? -7.653 -1.687 23.255 1.00 90.94 343 VAL A CA 1
ATOM 2760 C C . VAL A 1 343 ? -8.402 -1.223 22.008 1.00 90.94 343 VAL A C 1
ATOM 2762 O O . VAL A 1 343 ? -8.895 -2.050 21.257 1.00 90.94 343 VAL A O 1
ATOM 2765 N N . ALA A 1 344 ? -8.446 0.088 21.757 1.00 87.69 344 ALA A N 1
ATOM 2766 C CA . ALA A 1 344 ? -9.078 0.651 20.569 1.00 87.69 344 ALA A CA 1
ATOM 2767 C C . ALA A 1 344 ? -8.431 1.977 20.149 1.00 87.69 344 ALA A C 1
ATOM 2769 O O . ALA A 1 344 ? -7.875 2.717 20.973 1.00 87.69 344 ALA A O 1
ATOM 2770 N N . MET A 1 345 ? -8.575 2.299 18.866 1.00 91.12 345 MET A N 1
ATOM 2771 C CA . MET A 1 345 ? -8.355 3.630 18.308 1.00 91.12 345 MET A CA 1
ATOM 2772 C C . MET A 1 345 ? -9.550 3.999 17.433 1.00 91.12 345 MET A C 1
ATOM 2774 O O . MET A 1 345 ? -10.021 3.171 16.660 1.00 91.12 345 MET A O 1
ATOM 2778 N N . THR A 1 346 ? -10.025 5.234 17.567 1.00 87.31 346 THR A N 1
ATOM 2779 C CA . THR A 1 346 ? -11.100 5.789 16.743 1.00 87.31 346 THR A CA 1
ATOM 2780 C C . THR A 1 346 ? -10.754 7.215 16.316 1.00 87.31 346 THR A C 1
ATOM 2782 O O . THR A 1 346 ? -10.287 8.031 17.117 1.00 87.31 346 THR A O 1
ATOM 2785 N N . VAL A 1 347 ? -10.960 7.509 15.037 1.00 86.19 347 VAL A N 1
ATOM 2786 C CA . VAL A 1 347 ? -10.841 8.830 14.421 1.00 86.19 347 VAL A CA 1
ATOM 2787 C C . VAL A 1 347 ? -12.193 9.506 14.577 1.00 86.19 347 VAL A C 1
ATOM 2789 O O . VAL A 1 347 ? -13.159 9.123 13.928 1.00 86.19 347 VAL A O 1
ATOM 2792 N N . VAL A 1 348 ? -12.268 10.485 15.475 1.00 81.19 348 VAL A N 1
ATOM 2793 C CA . VAL A 1 348 ? -13.523 11.137 15.842 1.00 81.19 348 VAL A CA 1
ATOM 2794 C C . VAL A 1 348 ? -13.589 12.564 15.320 1.00 81.19 348 VAL A C 1
ATOM 2796 O O . VAL A 1 348 ? -12.645 13.363 15.453 1.00 81.19 348 VAL A O 1
ATOM 2799 N N . ASP A 1 349 ? -14.759 12.892 14.788 1.00 70.50 349 ASP A N 1
ATOM 2800 C CA . ASP A 1 349 ? -15.239 14.264 14.707 1.00 70.50 349 ASP A CA 1
ATOM 2801 C C . ASP A 1 349 ? -15.642 14.770 16.105 1.00 70.50 349 ASP A C 1
ATOM 2803 O O . ASP A 1 349 ? -15.596 14.046 17.100 1.00 70.50 349 ASP A O 1
ATOM 2807 N N . ILE A 1 350 ? -15.976 16.055 16.218 1.00 69.06 350 ILE A N 1
ATOM 2808 C CA . ILE A 1 350 ? -16.262 16.682 17.521 1.00 69.06 350 ILE A CA 1
ATOM 2809 C C . ILE A 1 350 ? -17.602 16.187 18.099 1.00 69.06 350 ILE A C 1
ATOM 2811 O O . ILE A 1 350 ? -17.745 16.054 19.311 1.00 69.06 350 ILE A O 1
ATOM 2815 N N . THR A 1 351 ? -18.563 15.876 17.230 1.00 76.44 351 THR A N 1
ATOM 2816 C CA . THR A 1 351 ? -19.945 15.521 17.568 1.00 76.44 351 THR A CA 1
ATOM 2817 C C . THR A 1 351 ? -20.138 14.035 17.865 1.00 76.44 351 THR A C 1
ATOM 2819 O O . THR A 1 351 ? -19.730 13.183 17.078 1.00 76.44 351 THR A O 1
ATOM 2822 N N . GLY A 1 352 ? -20.865 13.731 18.942 1.00 81.75 352 GLY A N 1
ATOM 2823 C CA . GLY A 1 352 ? -21.266 12.376 19.329 1.00 81.75 352 GLY A CA 1
ATOM 2824 C C . GLY A 1 352 ? -20.676 11.943 20.670 1.00 81.75 352 GLY A C 1
ATOM 2825 O O . GLY A 1 352 ? -20.046 12.733 21.383 1.00 81.75 352 GLY A O 1
ATOM 2826 N N . SER A 1 353 ? -20.870 10.669 21.007 1.00 89.12 353 SER A N 1
ATOM 2827 C CA . SER A 1 353 ? -20.461 10.123 22.300 1.00 89.12 353 SER A CA 1
ATOM 2828 C C . SER A 1 353 ? -19.591 8.882 22.151 1.00 89.12 353 SER A C 1
ATOM 2830 O O . SER A 1 353 ? -19.757 8.069 21.247 1.00 89.12 353 SER A O 1
ATOM 2832 N N . LEU A 1 354 ? -18.641 8.734 23.068 1.00 91.19 354 LEU A N 1
ATOM 2833 C CA . LEU A 1 354 ? -17.767 7.577 23.160 1.00 91.19 354 LEU A CA 1
ATOM 2834 C C . LEU A 1 354 ? -18.418 6.528 24.066 1.00 91.19 354 LEU A C 1
ATOM 2836 O O . LEU A 1 354 ? -18.692 6.796 25.241 1.00 91.19 354 LEU A O 1
ATOM 2840 N N . PHE A 1 355 ? -18.651 5.329 23.542 1.00 92.25 355 PHE A N 1
ATOM 2841 C CA . PHE A 1 355 ? -19.014 4.174 24.353 1.00 92.25 355 PHE A CA 1
ATOM 2842 C C . PHE A 1 355 ? -17.760 3.531 24.959 1.00 92.25 355 PHE A C 1
ATOM 2844 O O . PHE A 1 355 ? -16.668 3.586 24.393 1.00 92.25 355 PHE A O 1
ATOM 2851 N N . THR A 1 356 ? -17.881 2.927 26.138 1.00 92.88 356 THR A N 1
ATOM 2852 C CA . THR A 1 356 ? -16.809 2.157 26.784 1.00 92.88 356 THR A CA 1
ATOM 2853 C C . THR A 1 356 ? -17.415 0.981 27.546 1.00 92.88 356 THR A C 1
ATOM 2855 O O . THR A 1 356 ? -18.317 1.191 28.357 1.00 92.88 356 THR A O 1
ATOM 2858 N N . MET A 1 357 ? -16.879 -0.223 27.325 1.00 91.81 357 MET A N 1
ATOM 2859 C CA . MET A 1 357 ? -17.242 -1.480 27.999 1.00 91.81 357 MET A CA 1
ATOM 2860 C C . MET A 1 357 ? -16.022 -2.099 28.697 1.00 91.81 357 MET A C 1
ATOM 2862 O O . MET A 1 357 ? -14.901 -2.023 28.184 1.00 91.81 357 MET A O 1
ATOM 2866 N N . THR A 1 358 ? -16.237 -2.737 29.847 1.00 93.19 358 THR A N 1
ATOM 2867 C CA . THR A 1 358 ? -15.222 -3.476 30.614 1.00 93.19 358 THR A CA 1
ATOM 2868 C C . THR A 1 358 ? -15.553 -4.968 30.716 1.00 93.19 358 THR A C 1
ATOM 2870 O O . THR A 1 358 ? -16.709 -5.360 30.565 1.00 93.19 358 THR A O 1
ATOM 2873 N N . GLU A 1 359 ? -14.544 -5.805 30.983 1.00 91.06 359 GLU A N 1
ATOM 2874 C CA . GLU A 1 359 ? -14.661 -7.279 30.961 1.00 91.06 359 GLU A CA 1
ATOM 2875 C C . GLU A 1 359 ? -15.788 -7.823 31.858 1.00 91.06 359 GLU A C 1
ATOM 2877 O O . GLU A 1 359 ? -16.460 -8.772 31.468 1.00 91.06 359 GLU A O 1
ATOM 2882 N N . ASN A 1 360 ? -16.096 -7.168 32.987 1.00 91.25 360 ASN A N 1
ATOM 2883 C CA . ASN A 1 360 ? -17.170 -7.586 33.897 1.00 91.25 360 ASN A CA 1
ATOM 2884 C C . ASN A 1 360 ? -18.574 -7.032 33.525 1.00 91.25 360 ASN A C 1
ATOM 2886 O O . ASN A 1 360 ? -19.429 -6.870 34.399 1.00 91.25 360 ASN A O 1
ATOM 2890 N N . GLY A 1 361 ? -18.827 -6.679 32.258 1.00 86.62 361 GLY A N 1
ATOM 2891 C CA . GLY A 1 361 ? -20.166 -6.298 31.769 1.00 86.62 361 GLY A CA 1
ATOM 2892 C C . GLY A 1 361 ? -20.659 -4.909 32.203 1.00 86.62 361 GLY A C 1
ATOM 2893 O O . GLY A 1 361 ? -21.858 -4.612 32.124 1.00 86.62 361 GLY A O 1
ATOM 2894 N N . PHE A 1 362 ? -19.755 -4.043 32.671 1.00 91.56 362 PHE A N 1
ATOM 2895 C CA . PHE A 1 362 ? -20.049 -2.646 32.997 1.00 91.56 362 PHE A CA 1
ATOM 2896 C C . PHE A 1 362 ? -19.634 -1.721 31.853 1.00 91.56 362 PHE A C 1
ATOM 2898 O O . PHE A 1 362 ? -18.570 -1.871 31.258 1.00 91.56 362 PHE A O 1
ATOM 2905 N N . GLY A 1 363 ? -20.452 -0.711 31.576 1.00 91.81 363 GLY A N 1
ATOM 2906 C CA . GLY A 1 363 ? -20.187 0.232 30.502 1.00 91.81 363 GLY A CA 1
ATOM 2907 C C . GLY A 1 363 ? -20.972 1.527 30.628 1.00 91.81 363 GLY A C 1
ATOM 2908 O O . GLY A 1 363 ? -21.783 1.711 31.540 1.00 91.81 363 GLY A O 1
ATOM 2909 N N . LYS A 1 364 ? -20.674 2.467 29.734 1.00 92.06 364 LYS A N 1
ATOM 2910 C CA . LYS A 1 364 ? -21.337 3.775 29.658 1.00 92.06 364 LYS A CA 1
ATOM 2911 C C . LYS A 1 364 ? -21.067 4.463 28.329 1.00 92.06 364 LYS A C 1
ATOM 2913 O O . LYS A 1 364 ? -20.083 4.166 27.652 1.00 92.06 364 LYS A O 1
ATOM 2918 N N . ARG A 1 365 ? -21.908 5.447 28.039 1.00 92.69 365 ARG A N 1
ATOM 2919 C CA . ARG A 1 365 ? -21.750 6.421 26.964 1.00 92.69 365 ARG A CA 1
ATOM 2920 C C . ARG A 1 365 ? -21.285 7.755 27.571 1.00 92.69 365 ARG A C 1
ATOM 2922 O O . ARG A 1 365 ? -21.750 8.122 28.650 1.00 92.69 365 ARG A O 1
ATOM 2929 N N . SER A 1 366 ? -20.337 8.448 26.944 1.00 92.69 366 SER A N 1
ATOM 2930 C CA . SER A 1 366 ? -19.784 9.722 27.438 1.00 92.69 366 SER A CA 1
ATOM 2931 C C . SER A 1 366 ? -19.543 10.702 26.284 1.00 92.69 366 SER A C 1
ATOM 2933 O O . SER A 1 366 ? -18.822 10.326 25.359 1.00 92.69 366 SER A O 1
ATOM 2935 N N . PRO A 1 367 ? -20.052 11.949 26.336 1.00 91.75 367 PRO A N 1
ATOM 2936 C CA . PRO A 1 367 ? -19.839 12.941 25.282 1.00 91.75 367 PRO A CA 1
ATOM 2937 C C . PRO A 1 367 ? -18.364 13.148 24.932 1.00 91.75 367 PRO A C 1
ATOM 2939 O O . PRO A 1 367 ? -17.512 13.281 25.821 1.00 91.75 367 PRO A O 1
ATOM 2942 N N . ILE A 1 368 ? -18.057 13.210 23.633 1.00 90.38 368 ILE A N 1
ATOM 2943 C CA . ILE A 1 368 ? -16.682 13.354 23.130 1.00 90.38 368 ILE A CA 1
ATOM 2944 C C . ILE A 1 368 ? -16.031 14.659 23.628 1.00 90.38 368 ILE A C 1
ATOM 2946 O O . ILE A 1 368 ? -14.831 14.684 23.913 1.00 90.38 368 ILE A O 1
ATOM 2950 N N . ASP A 1 369 ? -16.808 15.716 23.858 1.00 88.56 369 ASP A N 1
ATOM 2951 C CA . ASP A 1 369 ? -16.294 17.000 24.349 1.00 88.56 369 ASP A CA 1
ATOM 2952 C C . ASP A 1 369 ? -15.859 17.021 25.820 1.00 88.56 369 ASP A C 1
ATOM 2954 O O . ASP A 1 369 ? -15.019 17.845 26.190 1.00 88.56 369 ASP A O 1
ATOM 2958 N N . GLU A 1 370 ? -16.277 16.061 26.656 1.00 88.75 370 GLU A N 1
ATOM 2959 C CA . GLU A 1 370 ? -15.639 15.909 27.971 1.00 88.75 370 GLU A CA 1
ATOM 2960 C C . GLU A 1 370 ? -14.163 15.492 27.844 1.00 88.75 370 GLU A C 1
ATOM 2962 O O . GLU A 1 370 ? -13.354 15.746 28.754 1.00 88.75 370 GLU A O 1
ATOM 2967 N N . TYR A 1 371 ? -13.793 14.808 26.754 1.00 90.25 371 TYR A N 1
ATOM 2968 C CA . TYR A 1 371 ? -12.419 14.403 26.468 1.00 90.25 371 TYR A CA 1
ATOM 2969 C C . TYR A 1 371 ? -11.642 15.618 25.967 1.00 90.25 371 TYR A C 1
ATOM 2971 O O . TYR A 1 371 ? -11.482 15.833 24.764 1.00 90.25 371 TYR A O 1
ATOM 2979 N N . ARG A 1 372 ? -11.135 16.411 26.921 1.00 90.12 372 ARG A N 1
ATOM 2980 C CA . ARG A 1 372 ? -10.236 17.538 26.644 1.00 90.12 372 ARG A CA 1
ATOM 2981 C C . ARG A 1 372 ? -9.116 17.122 25.690 1.00 90.12 372 ARG A C 1
ATOM 2983 O O . ARG A 1 372 ? -8.539 16.040 25.835 1.00 90.12 372 ARG A O 1
ATOM 2990 N N . MET A 1 373 ? -8.741 18.024 24.789 1.00 89.75 373 MET A N 1
ATOM 2991 C CA . MET A 1 373 ? -7.577 17.813 23.937 1.00 89.75 373 MET A CA 1
ATOM 2992 C C . MET A 1 373 ? -6.305 17.624 24.782 1.00 89.75 373 MET A C 1
ATOM 2994 O O . MET A 1 373 ? -6.087 18.258 25.823 1.00 89.75 373 MET A O 1
ATOM 2998 N N . THR A 1 374 ? -5.469 16.705 24.320 1.00 90.25 374 THR A N 1
ATOM 2999 C CA . THR A 1 374 ? -4.146 16.364 24.846 1.00 90.25 374 THR A CA 1
ATOM 3000 C C . THR A 1 374 ? -3.156 16.328 23.684 1.00 90.25 374 THR A C 1
ATOM 3002 O O . THR A 1 374 ? -3.567 16.279 22.529 1.00 90.25 374 THR A O 1
ATOM 3005 N N . HIS A 1 375 ? -1.858 16.331 23.978 1.00 91.88 375 HIS A N 1
ATOM 3006 C CA . HIS A 1 375 ? -0.844 16.049 22.962 1.00 91.88 375 HIS A CA 1
ATOM 3007 C C . HIS A 1 375 ? -0.616 14.545 22.806 1.00 91.88 375 HIS A C 1
ATOM 3009 O O . HIS A 1 375 ? -0.740 13.766 23.765 1.00 91.88 375 HIS A O 1
ATOM 3015 N N . ARG A 1 376 ? -0.205 14.155 21.601 1.00 93.69 376 ARG A N 1
ATOM 3016 C CA . ARG A 1 376 ? 0.236 12.807 21.257 1.00 93.69 376 ARG A CA 1
ATOM 3017 C C . ARG A 1 376 ? 1.371 12.355 22.184 1.00 93.69 376 ARG A C 1
ATOM 3019 O O . ARG A 1 376 ? 2.325 13.084 22.454 1.00 93.69 376 ARG A O 1
ATOM 3026 N N . GLY A 1 377 ? 1.284 11.122 22.674 1.00 91.50 377 GLY A N 1
ATOM 3027 C CA . GLY A 1 377 ? 2.238 10.553 23.629 1.00 91.50 377 GLY A CA 1
ATOM 3028 C C . GLY A 1 377 ? 2.055 11.042 25.071 1.00 91.50 377 GLY A C 1
ATOM 3029 O O . GLY A 1 377 ? 2.908 10.766 25.922 1.00 91.50 377 GLY A O 1
ATOM 3030 N N . SER A 1 378 ? 0.957 11.740 25.386 1.00 92.06 378 SER A N 1
ATOM 3031 C CA . SER A 1 378 ? 0.527 11.926 26.777 1.00 92.06 378 SER A CA 1
ATOM 3032 C C . SER A 1 378 ? 0.115 10.589 27.419 1.00 92.06 378 SER A C 1
ATOM 3034 O O . SER A 1 378 ? 0.039 9.558 26.750 1.00 92.06 378 SER A O 1
ATOM 3036 N N . LYS A 1 379 ? -0.160 10.594 28.728 1.00 90.44 379 LYS A N 1
ATOM 3037 C CA . LYS A 1 379 ? -0.728 9.435 29.446 1.00 90.44 379 LYS A CA 1
ATOM 3038 C C . LYS A 1 379 ? -2.261 9.332 29.311 1.00 90.44 379 LYS A C 1
ATOM 3040 O O . LYS A 1 379 ? -2.868 8.493 29.967 1.00 90.44 379 LYS A O 1
ATOM 3045 N N . GLY A 1 380 ? -2.881 10.200 28.506 1.00 90.56 380 GLY A N 1
ATOM 3046 C CA . GLY A 1 380 ? -4.332 10.337 28.412 1.00 90.56 380 GLY A CA 1
ATOM 3047 C C . GLY A 1 380 ? -4.992 10.952 29.654 1.00 90.56 380 GLY A C 1
ATOM 3048 O O . GLY A 1 380 ? -4.341 11.526 30.531 1.00 90.56 380 GLY A O 1
ATOM 3049 N N . VAL A 1 381 ? -6.316 10.839 29.691 1.00 91.88 381 VAL A N 1
ATOM 3050 C CA . VAL A 1 381 ? -7.214 11.136 30.814 1.00 91.88 381 VAL A CA 1
ATOM 3051 C C . VAL A 1 381 ? -8.117 9.925 31.055 1.00 91.88 381 VAL A C 1
ATOM 3053 O O . VAL A 1 381 ? -8.417 9.187 30.120 1.00 91.88 381 VAL A O 1
ATOM 3056 N N . ARG A 1 382 ? -8.590 9.708 32.287 1.00 92.75 382 ARG A N 1
ATOM 3057 C CA . ARG A 1 382 ? -9.419 8.532 32.595 1.00 92.75 382 ARG A CA 1
ATOM 3058 C C . ARG A 1 382 ? -10.746 8.544 31.809 1.00 92.75 382 ARG A C 1
ATOM 3060 O O . ARG A 1 382 ? -11.460 9.547 31.848 1.00 92.75 382 ARG A O 1
ATOM 3067 N N . THR A 1 383 ? -11.061 7.445 31.116 1.00 91.81 383 THR A N 1
ATOM 3068 C CA . THR A 1 383 ? -12.313 7.222 30.357 1.00 91.81 383 THR A CA 1
ATOM 3069 C C . THR A 1 383 ? -13.369 6.463 31.162 1.00 91.81 383 THR A C 1
ATOM 3071 O O . THR A 1 383 ? -14.559 6.706 30.989 1.00 91.81 383 THR A O 1
ATOM 3074 N N . ILE A 1 384 ? -12.939 5.578 32.069 1.00 92.31 384 ILE A N 1
ATOM 3075 C CA . ILE A 1 384 ? -13.780 4.843 33.024 1.00 92.31 384 ILE A CA 1
ATOM 3076 C C . ILE A 1 384 ? -12.933 4.430 34.239 1.00 92.31 384 ILE A C 1
ATOM 3078 O O . ILE A 1 384 ? -11.704 4.340 34.148 1.00 92.31 384 ILE A O 1
ATOM 3082 N N . VAL A 1 385 ? -13.560 4.200 35.391 1.00 91.81 385 VAL A N 1
ATOM 3083 C CA . VAL A 1 385 ? -12.884 3.682 36.591 1.00 91.81 385 VAL A CA 1
ATOM 3084 C C . VAL A 1 385 ? -12.745 2.159 36.502 1.00 91.81 385 VAL A C 1
ATOM 3086 O O . VAL A 1 385 ? -13.688 1.427 36.779 1.00 91.81 385 VAL A O 1
ATOM 3089 N N . THR A 1 386 ? -11.549 1.686 36.148 1.00 90.56 386 THR A N 1
ATOM 3090 C CA . THR A 1 386 ? -11.176 0.264 36.216 1.00 90.56 386 THR A CA 1
ATOM 3091 C C . THR A 1 386 ? -10.789 -0.113 37.650 1.00 90.56 386 THR A C 1
ATOM 3093 O O . THR A 1 386 ? -9.793 0.391 38.177 1.00 90.56 386 THR A O 1
ATOM 3096 N N . ASN A 1 387 ? -11.565 -0.993 38.272 1.00 91.31 387 ASN A N 1
ATOM 3097 C CA . ASN A 1 387 ? -11.353 -1.587 39.598 1.00 91.31 387 ASN A CA 1
ATOM 3098 C C . ASN A 1 387 ? -11.733 -3.081 39.534 1.00 91.31 387 ASN A C 1
ATOM 3100 O O . ASN A 1 387 ? -12.089 -3.563 38.465 1.00 91.31 387 ASN A O 1
ATOM 3104 N N . GLU A 1 388 ? -11.685 -3.821 40.641 1.00 88.50 388 GLU A N 1
ATOM 3105 C CA . GLU A 1 388 ? -12.019 -5.260 40.650 1.00 88.50 388 GLU A CA 1
ATOM 3106 C C . GLU A 1 388 ? -13.473 -5.548 40.239 1.00 88.50 388 GLU A C 1
ATOM 3108 O O . GLU A 1 388 ? -13.733 -6.526 39.546 1.00 88.50 388 GLU A O 1
ATOM 3113 N N . ARG A 1 389 ? -14.415 -4.651 40.572 1.00 90.19 389 ARG A N 1
ATOM 3114 C CA . ARG A 1 389 ? -15.818 -4.742 40.133 1.00 90.19 389 ARG A CA 1
ATOM 3115 C C . ARG A 1 389 ? -15.955 -4.633 38.613 1.00 90.19 389 ARG A C 1
ATOM 3117 O O . ARG A 1 389 ? -16.702 -5.407 38.025 1.00 90.19 389 ARG A O 1
ATOM 3124 N N . ASN A 1 390 ? -15.308 -3.651 37.988 1.00 89.56 390 ASN A N 1
ATOM 3125 C CA . ASN A 1 390 ? -15.441 -3.378 36.555 1.00 89.56 390 ASN A CA 1
ATOM 3126 C C . ASN A 1 390 ? -14.517 -4.256 35.692 1.00 89.56 390 ASN A C 1
ATOM 3128 O O . ASN A 1 390 ? -14.884 -4.604 34.570 1.00 89.56 390 ASN A O 1
ATOM 3132 N N . GLY A 1 391 ? -13.327 -4.579 36.192 1.00 91.88 391 GLY A N 1
ATOM 3133 C CA . GLY A 1 391 ? -12.223 -5.117 35.405 1.00 91.88 391 GLY A CA 1
ATOM 3134 C C . GLY A 1 391 ? -11.568 -4.069 34.492 1.00 91.88 391 GLY A C 1
ATOM 3135 O O . GLY A 1 391 ? -11.691 -2.854 34.695 1.00 91.88 391 GLY A O 1
ATOM 3136 N N . ASN A 1 392 ? -10.824 -4.551 33.500 1.00 93.06 392 ASN A N 1
ATOM 3137 C CA . ASN A 1 392 ? -10.177 -3.770 32.448 1.00 93.06 392 ASN A CA 1
ATOM 3138 C C . ASN A 1 392 ? -11.167 -3.425 31.317 1.00 93.06 392 ASN A C 1
ATOM 3140 O O . ASN A 1 392 ? -12.188 -4.088 31.138 1.00 93.06 392 ASN A O 1
ATOM 3144 N N . VAL A 1 393 ? -10.856 -2.391 30.534 1.00 92.75 393 VAL A N 1
ATOM 3145 C CA . VAL A 1 393 ? -11.600 -2.025 29.315 1.00 92.75 393 VAL A CA 1
ATOM 3146 C C . VAL A 1 393 ? -11.386 -3.075 28.222 1.00 92.75 393 VAL A C 1
ATOM 3148 O O . VAL A 1 393 ? -10.250 -3.480 27.990 1.00 92.75 393 VAL A O 1
ATOM 3151 N N . VAL A 1 394 ? -12.470 -3.462 27.542 1.00 88.81 394 VAL A N 1
ATOM 3152 C CA . VAL A 1 394 ? -12.485 -4.452 26.443 1.00 88.81 394 VAL A CA 1
ATOM 3153 C C . VAL A 1 394 ? -12.882 -3.826 25.106 1.00 88.81 394 VAL A C 1
ATOM 3155 O O . VAL A 1 394 ? -12.374 -4.238 24.071 1.00 88.81 394 VAL A O 1
ATOM 3158 N N . PHE A 1 395 ? -13.737 -2.798 25.105 1.00 88.12 395 PHE A N 1
ATOM 3159 C CA . PHE A 1 395 ? -14.161 -2.131 23.872 1.00 88.12 395 PHE A CA 1
ATOM 3160 C C . PHE A 1 395 ? -14.429 -0.641 24.086 1.00 88.12 395 PHE A C 1
ATOM 3162 O O . PHE A 1 395 ? -14.960 -0.236 25.127 1.00 88.12 395 PHE A O 1
ATOM 3169 N N . VAL A 1 396 ? -14.075 0.167 23.084 1.00 89.69 396 VAL A N 1
ATOM 3170 C CA . VAL A 1 396 ? -14.338 1.610 23.007 1.00 89.69 396 VAL A CA 1
ATOM 3171 C C . VAL A 1 396 ? -14.572 1.982 21.544 1.00 89.69 396 VAL A C 1
ATOM 3173 O O . VAL A 1 396 ? -13.710 1.717 20.713 1.00 89.69 396 VAL A O 1
ATOM 3176 N N . SER A 1 397 ? -15.692 2.641 21.245 1.00 88.25 397 SER A N 1
ATOM 3177 C CA . SER A 1 397 ? -16.003 3.173 19.909 1.00 88.25 397 SER A CA 1
ATOM 3178 C C . SER A 1 397 ? -16.806 4.472 20.009 1.00 88.25 397 SER A C 1
ATOM 3180 O O . SER A 1 397 ? -17.394 4.765 21.055 1.00 88.25 397 SER A O 1
ATOM 3182 N N . GLN A 1 398 ? -16.826 5.258 18.933 1.00 88.44 398 GLN A N 1
ATOM 3183 C CA . GLN A 1 398 ? -17.763 6.369 18.770 1.00 88.44 398 GLN A CA 1
ATOM 3184 C C . GLN A 1 398 ? -19.135 5.820 18.368 1.00 88.44 398 GLN A C 1
ATOM 3186 O O . GLN A 1 398 ? -19.245 5.030 17.435 1.00 88.44 398 GLN A O 1
ATOM 3191 N N . VAL A 1 399 ? -20.180 6.257 19.067 1.00 87.44 399 VAL A N 1
ATOM 3192 C CA . VAL A 1 399 ? -21.561 5.821 18.848 1.00 87.44 399 VAL A CA 1
ATOM 3193 C C . VAL A 1 399 ? -22.510 7.016 18.729 1.00 87.44 399 VAL A C 1
ATOM 3195 O O . VAL A 1 399 ? -22.278 8.089 19.297 1.00 87.44 399 VAL A O 1
ATOM 3198 N N . THR A 1 400 ? -23.599 6.795 18.003 1.00 86.19 400 THR A N 1
ATOM 3199 C CA . THR A 1 400 ? -24.790 7.658 17.935 1.00 86.19 400 THR A CA 1
ATOM 3200 C C . THR A 1 400 ? -25.969 6.958 18.616 1.00 86.19 400 THR A C 1
ATOM 3202 O O . THR A 1 400 ? -25.858 5.788 18.988 1.00 86.19 400 THR A O 1
ATOM 3205 N N . ASP A 1 401 ? -27.089 7.654 18.810 1.00 83.75 401 ASP A N 1
ATOM 3206 C CA . ASP A 1 401 ? -28.317 7.044 19.339 1.00 83.75 401 ASP A CA 1
ATOM 3207 C C . ASP A 1 401 ? -28.893 5.971 18.392 1.00 83.75 401 ASP A C 1
ATOM 3209 O O . ASP A 1 401 ? -29.422 4.965 18.864 1.00 83.75 401 ASP A O 1
ATOM 3213 N N . ASP A 1 402 ? -28.683 6.128 17.079 1.00 81.25 402 ASP A N 1
ATOM 3214 C CA . ASP A 1 402 ? -29.094 5.221 15.992 1.00 81.25 402 ASP A CA 1
ATOM 3215 C C . ASP A 1 402 ? -28.183 3.982 15.845 1.00 81.25 402 ASP A C 1
ATOM 3217 O O . ASP A 1 402 ? -27.984 3.435 14.754 1.00 81.25 402 ASP A O 1
ATOM 3221 N N . ASN A 1 403 ? -27.541 3.548 16.929 1.00 80.75 403 ASN A N 1
ATOM 3222 C CA . ASN A 1 403 ? -26.655 2.386 16.937 1.00 80.75 403 ASN A CA 1
ATOM 3223 C C . ASN A 1 403 ? -27.140 1.331 17.928 1.00 80.75 403 ASN A C 1
ATOM 3225 O O . ASN A 1 403 ? -27.748 1.629 18.957 1.00 80.75 403 ASN A O 1
ATOM 3229 N N . GLU A 1 404 ? -26.789 0.086 17.645 1.00 79.19 404 GLU A N 1
ATOM 3230 C CA . GLU A 1 404 ? -26.945 -1.044 18.548 1.00 79.19 404 GLU A CA 1
ATOM 3231 C C . GLU A 1 404 ? -25.587 -1.684 18.822 1.00 79.19 404 GLU A C 1
ATOM 3233 O O . GLU A 1 404 ? -24.652 -1.603 18.020 1.00 79.19 404 GLU A O 1
ATOM 3238 N N . LEU A 1 405 ? -25.479 -2.329 19.978 1.00 79.94 405 LEU A N 1
ATOM 3239 C CA . LEU A 1 405 ? -24.285 -3.046 20.398 1.00 79.94 405 LEU A CA 1
ATOM 3240 C C . LEU A 1 405 ? -24.630 -4.512 20.627 1.00 79.94 405 LEU A C 1
ATOM 3242 O O . LEU A 1 405 ? -25.515 -4.827 21.423 1.00 79.94 405 LEU A O 1
ATOM 3246 N N . ILE A 1 406 ? -23.904 -5.396 19.947 1.00 77.81 406 ILE A N 1
ATOM 3247 C CA . ILE A 1 406 ? -23.932 -6.842 20.165 1.00 77.81 406 ILE A CA 1
ATOM 3248 C C . ILE A 1 406 ? -22.730 -7.185 21.045 1.00 77.81 406 ILE A C 1
ATOM 3250 O O . ILE A 1 406 ? -21.582 -7.041 20.631 1.00 77.81 406 ILE A O 1
ATOM 3254 N N . ILE A 1 407 ? -22.995 -7.589 22.282 1.00 76.44 407 ILE A N 1
ATOM 3255 C CA . ILE A 1 407 ? -21.995 -7.915 23.305 1.00 76.44 407 ILE A CA 1
ATOM 3256 C C . ILE A 1 407 ? -21.957 -9.435 23.450 1.00 76.44 407 ILE A C 1
ATOM 3258 O O . ILE A 1 407 ? -23.014 -10.027 23.658 1.00 76.44 407 ILE A O 1
ATOM 3262 N N . THR A 1 408 ? -20.772 -10.050 23.389 1.00 73.06 408 THR A N 1
ATOM 3263 C CA . THR A 1 408 ? -20.604 -11.509 23.540 1.00 73.06 408 THR A CA 1
ATOM 3264 C C . THR A 1 408 ? -19.512 -11.870 24.550 1.00 73.06 408 THR A C 1
ATOM 3266 O O . THR A 1 408 ? -18.479 -11.192 24.642 1.00 73.06 408 THR A O 1
ATOM 3269 N N . THR A 1 409 ? -19.742 -12.947 25.306 1.00 78.06 409 THR A N 1
ATOM 3270 C CA . THR A 1 409 ? -18.888 -13.400 26.414 1.00 78.06 409 THR A CA 1
ATOM 3271 C C . THR A 1 409 ? -18.013 -14.622 26.101 1.00 78.06 409 THR A C 1
ATOM 3273 O O . THR A 1 409 ? -18.130 -15.225 25.032 1.00 78.06 409 THR A O 1
ATOM 3276 N N . GLU A 1 410 ? -17.111 -14.982 27.025 1.00 73.06 410 GLU A N 1
ATOM 3277 C CA . GLU A 1 410 ? -16.277 -16.194 26.956 1.00 73.06 410 GLU A CA 1
ATOM 3278 C C . GLU A 1 410 ? -17.144 -17.463 26.954 1.00 73.06 410 GLU A C 1
ATOM 3280 O O . GLU A 1 410 ? -16.855 -18.394 26.206 1.00 73.06 410 GLU A O 1
ATOM 3285 N N . GLN A 1 411 ? -18.246 -17.470 27.714 1.00 72.88 411 GLN A N 1
ATOM 3286 C CA . GLN A 1 411 ? -19.226 -18.567 27.762 1.00 72.88 411 GLN A CA 1
ATOM 3287 C C . GLN A 1 411 ? -20.304 -18.497 26.656 1.00 72.88 411 GLN A C 1
ATOM 3289 O O . GLN A 1 411 ? -21.327 -19.171 26.755 1.00 72.88 411 GLN A O 1
ATOM 3294 N N . GLY A 1 412 ? -20.110 -17.685 25.610 1.00 62.03 412 GLY A N 1
ATOM 3295 C CA . GLY A 1 412 ? -21.007 -17.642 24.446 1.00 62.03 412 GLY A CA 1
ATOM 3296 C C . GLY A 1 412 ? -22.348 -16.930 24.669 1.00 62.03 412 GLY A C 1
ATOM 3297 O O . GLY A 1 412 ? -23.218 -16.984 23.802 1.00 62.03 412 GLY A O 1
ATOM 3298 N N . MET A 1 413 ? -22.542 -16.226 25.791 1.00 67.69 413 MET A N 1
ATOM 3299 C CA . MET A 1 413 ? -23.745 -15.413 25.986 1.00 67.69 413 MET A CA 1
ATOM 3300 C C . MET A 1 413 ? -23.674 -14.163 25.102 1.00 67.69 413 MET A C 1
ATOM 3302 O O . MET A 1 413 ? -22.754 -13.360 25.253 1.00 67.69 413 MET A O 1
ATOM 3306 N N . THR A 1 414 ? -24.666 -13.959 24.230 1.00 65.81 414 THR A N 1
ATOM 3307 C CA . THR A 1 414 ? -24.773 -12.772 23.363 1.00 65.81 414 THR A CA 1
ATOM 3308 C C . THR A 1 414 ? -25.996 -11.922 23.713 1.00 65.81 414 THR A C 1
ATOM 3310 O O . THR A 1 414 ? -27.093 -12.448 23.897 1.00 65.81 414 THR A O 1
ATOM 3313 N N . VAL A 1 415 ? -25.830 -10.595 23.774 1.00 74.62 415 VAL A N 1
ATOM 3314 C CA . VAL A 1 415 ? -26.907 -9.625 24.053 1.00 74.62 415 VAL A CA 1
ATOM 3315 C C . VAL A 1 415 ? -26.833 -8.447 23.076 1.00 74.62 415 VAL A C 1
ATOM 3317 O O . VAL A 1 415 ? -25.776 -7.837 22.928 1.00 74.62 415 VAL A O 1
ATOM 3320 N N . ARG A 1 416 ? -27.961 -8.106 22.435 1.00 76.31 416 ARG A N 1
ATOM 3321 C CA . ARG A 1 416 ? -28.142 -6.921 21.571 1.00 76.31 416 ARG A CA 1
ATOM 3322 C C . ARG A 1 416 ? -28.822 -5.810 22.378 1.00 76.31 416 ARG A C 1
ATOM 3324 O O . ARG A 1 416 ? -29.846 -6.071 23.007 1.00 76.31 416 ARG A O 1
ATOM 3331 N N . ILE A 1 417 ? -28.243 -4.607 22.404 1.00 79.88 417 ILE A N 1
ATOM 3332 C CA . ILE A 1 417 ? -28.731 -3.462 23.200 1.00 79.88 417 ILE A CA 1
ATOM 3333 C C . ILE A 1 417 ? -28.670 -2.166 22.367 1.00 79.88 417 ILE A C 1
ATOM 3335 O O . ILE A 1 417 ? -27.583 -1.817 21.895 1.00 79.88 417 ILE A O 1
ATOM 3339 N N . PRO A 1 418 ? -29.779 -1.415 22.226 1.00 83.50 418 PRO A N 1
ATOM 3340 C CA . PRO A 1 418 ? -29.781 -0.078 21.632 1.00 83.50 418 PRO A CA 1
ATOM 3341 C C . PRO A 1 418 ? -28.956 0.934 22.436 1.00 83.50 418 PRO A C 1
ATOM 3343 O O . PRO A 1 418 ? -29.092 1.058 23.653 1.00 83.50 418 PRO A O 1
ATOM 3346 N N . VAL A 1 419 ? -28.124 1.722 21.754 1.00 86.12 419 VAL A N 1
ATOM 3347 C CA . VAL A 1 419 ? -27.247 2.721 22.390 1.00 86.12 419 VAL A CA 1
ATOM 3348 C C . VAL A 1 419 ? -28.043 3.853 23.046 1.00 86.12 419 VAL A C 1
ATOM 3350 O O . VAL A 1 419 ? -27.583 4.407 24.049 1.00 86.12 419 VAL A O 1
ATOM 3353 N N . ARG A 1 420 ? -29.249 4.160 22.549 1.00 85.56 420 ARG A N 1
ATOM 3354 C CA . ARG A 1 420 ? -30.209 5.090 23.177 1.00 85.56 420 ARG A CA 1
ATOM 3355 C C . ARG A 1 420 ? -30.583 4.714 24.623 1.00 85.56 420 ARG A C 1
ATOM 3357 O O . ARG A 1 420 ? -30.758 5.603 25.451 1.00 85.56 420 ARG A O 1
ATOM 3364 N N . ASP A 1 421 ? -30.612 3.421 24.959 1.00 85.44 421 ASP A N 1
ATOM 3365 C CA . ASP A 1 421 ? -30.954 2.941 26.309 1.00 85.44 421 ASP A CA 1
ATOM 3366 C C . ASP A 1 421 ? -29.757 3.063 27.282 1.00 85.44 421 ASP A C 1
ATOM 3368 O O . ASP A 1 421 ? -29.894 2.996 28.509 1.00 85.44 421 ASP A O 1
ATOM 3372 N N . ILE A 1 422 ? -28.549 3.273 26.745 1.00 86.44 422 ILE A N 1
ATOM 3373 C CA . ILE A 1 422 ? -27.303 3.367 27.506 1.00 86.44 422 ILE A CA 1
ATOM 3374 C C . ILE A 1 422 ? -27.096 4.808 27.978 1.00 86.44 422 ILE A C 1
ATOM 3376 O O . ILE A 1 422 ? -26.439 5.620 27.323 1.00 86.44 422 ILE A O 1
ATOM 3380 N N . ARG A 1 423 ? -27.624 5.094 29.175 1.00 81.38 423 ARG A N 1
ATOM 3381 C CA . ARG A 1 423 ? -27.522 6.395 29.857 1.00 81.38 423 ARG A CA 1
ATOM 3382 C C . ARG A 1 423 ? -26.130 7.029 29.745 1.00 81.38 423 ARG A C 1
ATOM 3384 O O . ARG A 1 423 ? -25.134 6.465 30.214 1.00 81.38 423 ARG A O 1
ATOM 3391 N N . GLU A 1 424 ? -26.101 8.269 29.259 1.00 88.25 424 GLU A N 1
ATOM 3392 C CA . GLU A 1 424 ? -24.893 9.090 29.246 1.00 88.25 424 GLU A CA 1
ATOM 3393 C C . GLU A 1 424 ? -24.421 9.472 30.654 1.00 88.25 424 GLU A C 1
ATOM 3395 O O . GLU A 1 424 ? -25.205 9.776 31.560 1.00 88.25 424 GLU A O 1
ATOM 3400 N N . GLN A 1 425 ? -23.103 9.433 30.842 1.00 90.88 425 GLN A N 1
ATOM 3401 C CA . GLN A 1 425 ? -22.423 9.744 32.095 1.00 90.88 425 GLN A CA 1
ATOM 3402 C C . GLN A 1 425 ? -21.072 10.390 31.818 1.00 90.88 425 GLN A C 1
ATOM 3404 O O . GLN A 1 425 ? -20.405 10.058 30.835 1.00 90.88 425 GLN A O 1
ATOM 3409 N N . GLY A 1 426 ? -20.606 11.220 32.749 1.00 90.44 426 GLY A N 1
ATOM 3410 C CA . GLY A 1 426 ? -19.277 11.809 32.647 1.00 90.44 426 GLY A CA 1
ATOM 3411 C C . GLY A 1 426 ? -18.142 10.781 32.673 1.00 90.44 426 GLY A C 1
ATOM 3412 O O . GLY A 1 426 ? -18.301 9.615 33.063 1.00 90.44 426 GLY A O 1
ATOM 3413 N N . ARG A 1 427 ? -16.952 11.198 32.241 1.00 90.31 427 ARG A N 1
ATOM 3414 C CA . ARG A 1 427 ? -15.819 10.288 32.004 1.00 90.31 427 ARG A CA 1
ATOM 3415 C C . ARG A 1 427 ? -15.317 9.576 33.256 1.00 90.31 427 ARG A C 1
ATOM 3417 O O . ARG A 1 427 ? -15.111 8.368 33.234 1.00 90.31 427 ARG A O 1
ATOM 3424 N N . ASN A 1 428 ? -15.112 10.300 34.355 1.00 91.62 428 ASN A N 1
ATOM 3425 C CA . ASN A 1 428 ? -14.506 9.759 35.579 1.00 91.62 428 ASN A CA 1
ATOM 3426 C C . ASN A 1 428 ? -15.539 9.044 36.478 1.00 91.62 428 ASN A C 1
ATOM 3428 O O . ASN A 1 428 ? -15.703 9.390 37.644 1.00 91.62 428 ASN A O 1
ATOM 3432 N N . THR A 1 429 ? -16.247 8.062 35.919 1.00 91.69 429 THR A N 1
ATOM 3433 C CA . THR A 1 429 ? -17.317 7.285 36.572 1.00 91.69 429 THR A CA 1
ATOM 3434 C C . THR A 1 429 ? -17.083 5.777 36.406 1.00 91.69 429 THR A C 1
ATOM 3436 O O . THR A 1 429 ? -16.227 5.356 35.625 1.00 91.69 429 THR A O 1
ATOM 3439 N N . MET A 1 430 ? -17.833 4.948 37.145 1.00 89.38 430 MET A N 1
ATOM 3440 C CA . MET A 1 430 ? -17.817 3.477 37.010 1.00 89.38 430 MET A CA 1
ATOM 3441 C C . MET A 1 430 ? -18.765 2.946 35.919 1.00 89.38 430 MET A C 1
ATOM 3443 O O . MET A 1 430 ? -18.702 1.765 35.589 1.00 89.38 430 MET A O 1
ATOM 3447 N N . GLY A 1 431 ? -19.646 3.786 35.367 1.00 89.75 431 GLY A N 1
ATOM 3448 C CA . GLY A 1 431 ? -20.696 3.350 34.446 1.00 89.75 431 GLY A CA 1
ATOM 3449 C C . GLY A 1 431 ? -21.824 2.550 35.106 1.00 89.75 431 GLY A C 1
ATOM 3450 O O . GLY A 1 431 ? -21.886 2.384 36.329 1.00 89.75 431 GLY A O 1
ATOM 3451 N N . VAL A 1 432 ? -22.739 2.067 34.269 1.00 89.44 432 VAL A N 1
ATOM 3452 C CA . VAL A 1 432 ? -23.851 1.176 34.636 1.00 89.44 432 VAL A CA 1
ATOM 3453 C C . VAL A 1 432 ? -23.520 -0.272 34.278 1.00 89.44 432 VAL A C 1
ATOM 3455 O O . VAL A 1 432 ? -22.600 -0.546 33.510 1.00 89.44 432 VAL A O 1
ATOM 3458 N N . ARG A 1 433 ? -24.255 -1.223 34.861 1.00 89.19 433 ARG A N 1
ATOM 3459 C CA . ARG A 1 433 ? -24.213 -2.613 34.400 1.00 89.19 433 ARG A CA 1
ATOM 3460 C C . ARG A 1 433 ? -24.999 -2.695 33.093 1.00 89.19 433 ARG A C 1
ATOM 3462 O O . ARG A 1 433 ? -26.183 -2.377 33.094 1.00 89.19 433 ARG A O 1
ATOM 3469 N N . ILE A 1 434 ? -24.332 -3.111 32.024 1.00 86.25 434 ILE A N 1
ATOM 3470 C CA . ILE A 1 434 ? -24.925 -3.294 30.694 1.00 86.25 434 ILE A CA 1
ATOM 3471 C C . ILE A 1 434 ? -25.344 -4.758 30.520 1.00 86.25 434 ILE A C 1
ATOM 3473 O O . ILE A 1 434 ? -26.444 -5.036 30.060 1.00 86.25 434 ILE A O 1
ATOM 3477 N N . MET A 1 435 ? -24.507 -5.690 30.984 1.00 82.81 435 MET A N 1
ATOM 3478 C CA . MET A 1 435 ? -24.777 -7.127 30.967 1.00 82.81 435 MET A CA 1
ATOM 3479 C C . MET A 1 435 ? -24.668 -7.719 32.378 1.00 82.81 435 MET A C 1
ATOM 3481 O O . MET A 1 435 ? -23.833 -7.299 33.181 1.00 82.81 435 MET A O 1
ATOM 3485 N N . ARG A 1 436 ? -25.522 -8.696 32.704 1.00 82.56 436 ARG A N 1
ATOM 3486 C CA . ARG A 1 436 ? -25.303 -9.601 33.844 1.00 82.56 436 ARG A CA 1
ATOM 3487 C C . ARG A 1 436 ? -24.533 -10.807 33.313 1.00 82.56 436 ARG A C 1
ATOM 3489 O O . ARG A 1 436 ? -25.012 -11.451 32.388 1.00 82.56 436 ARG A O 1
ATOM 3496 N N . LEU A 1 437 ? -23.357 -11.055 33.876 1.00 82.00 437 LEU A N 1
ATOM 3497 C CA . LEU A 1 437 ? -22.505 -12.196 33.551 1.00 82.00 437 LEU A CA 1
ATOM 3498 C C . LEU A 1 437 ? -22.719 -13.316 34.572 1.00 82.00 437 LEU A C 1
ATOM 3500 O O . LEU A 1 437 ? -23.108 -13.039 35.713 1.00 82.00 437 LEU A O 1
ATOM 3504 N N . ASN A 1 438 ? -22.429 -14.549 34.166 1.00 81.31 438 ASN A N 1
ATOM 3505 C CA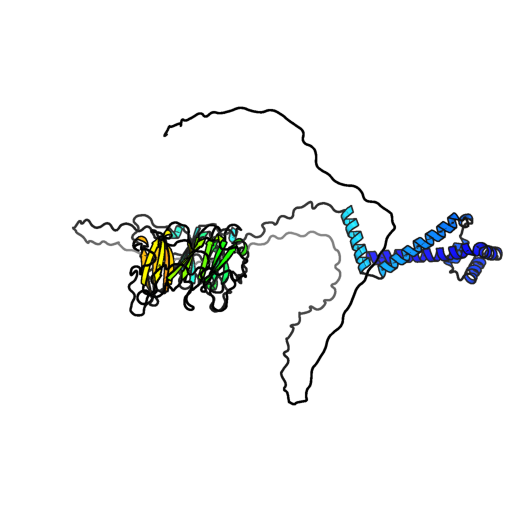 . ASN A 1 438 ? -22.317 -15.682 35.080 1.00 81.31 438 ASN A CA 1
ATOM 3506 C C . ASN A 1 438 ? -21.032 -15.582 35.919 1.00 81.31 438 ASN A C 1
ATOM 3508 O O . ASN A 1 438 ? -20.125 -14.802 35.620 1.00 81.31 438 ASN A O 1
ATOM 3512 N N . GLU A 1 439 ? -20.933 -16.384 36.977 1.00 78.62 439 GLU A N 1
ATOM 3513 C CA . GLU A 1 439 ? -19.723 -16.428 37.797 1.00 78.62 439 GLU A CA 1
ATOM 3514 C C . GLU A 1 439 ? -18.539 -16.986 36.986 1.00 78.62 439 GLU A C 1
ATOM 3516 O O . GLU A 1 439 ? -18.618 -18.058 36.389 1.00 78.62 439 GLU A O 1
ATOM 3521 N N . GLY A 1 440 ? -17.452 -16.211 36.919 1.00 80.19 440 GLY A N 1
ATOM 3522 C CA . GLY A 1 440 ? -16.275 -16.513 36.100 1.00 80.19 440 GLY A CA 1
ATOM 3523 C C . GLY A 1 440 ? -16.372 -16.134 34.614 1.00 80.19 440 GLY A C 1
ATOM 3524 O O . GLY A 1 440 ? -15.352 -16.206 33.936 1.00 80.19 440 GLY A O 1
ATOM 3525 N N . ASP A 1 441 ? -17.535 -15.706 34.109 1.00 80.38 441 ASP A N 1
ATOM 3526 C CA . ASP A 1 441 ? -17.704 -15.277 32.711 1.00 80.38 441 ASP A CA 1
ATOM 3527 C C . ASP A 1 441 ? -17.242 -13.825 32.477 1.00 80.38 441 ASP A C 1
ATOM 3529 O O . ASP A 1 441 ? -17.193 -13.010 33.405 1.00 80.38 441 ASP A O 1
ATOM 3533 N N . LYS A 1 442 ? -16.908 -13.490 31.224 1.00 84.31 442 LYS A N 1
ATOM 3534 C CA . LYS A 1 442 ? -16.335 -12.196 30.815 1.00 84.31 442 LYS A CA 1
ATOM 3535 C C . LYS A 1 442 ? -16.780 -11.767 29.428 1.00 84.31 442 LYS A C 1
ATOM 3537 O O . LYS A 1 442 ? -16.855 -12.587 28.524 1.00 84.31 442 LYS A O 1
ATOM 3542 N N . VAL A 1 443 ? -16.961 -10.465 29.215 1.00 81.31 443 VAL A N 1
ATOM 3543 C CA . VAL A 1 443 ? -17.123 -9.886 27.871 1.00 81.31 443 VAL A CA 1
ATOM 3544 C C . VAL A 1 443 ? -15.806 -9.989 27.093 1.00 81.31 443 VAL A C 1
ATOM 3546 O O . VAL A 1 443 ? -14.789 -9.467 27.546 1.00 81.31 443 VAL A O 1
ATOM 3549 N N . VAL A 1 444 ? -15.847 -10.600 25.903 1.00 76.31 444 VAL A N 1
ATOM 3550 C CA . VAL A 1 444 ? -14.693 -10.743 24.987 1.00 76.31 444 VAL A CA 1
ATOM 3551 C C . VAL A 1 444 ? -14.760 -9.736 23.849 1.00 76.31 444 VAL A C 1
ATOM 3553 O O . VAL A 1 444 ? -13.762 -9.111 23.503 1.00 76.31 444 VAL A O 1
ATOM 3556 N N . SER A 1 445 ? -15.942 -9.597 23.250 1.00 69.75 445 SER A N 1
ATOM 3557 C CA . SER A 1 445 ? -16.149 -8.835 22.022 1.00 69.75 445 SER A CA 1
ATOM 3558 C C . SER A 1 445 ? -17.412 -7.997 22.122 1.00 69.75 445 SER A C 1
ATOM 3560 O O . SER A 1 445 ? -18.446 -8.473 22.597 1.00 69.75 445 SER A O 1
ATOM 3562 N N . VAL A 1 446 ? -17.340 -6.770 21.615 1.00 76.25 446 VAL A N 1
ATOM 3563 C CA . VAL A 1 446 ? -18.510 -5.931 21.361 1.00 76.25 446 VAL A CA 1
ATOM 3564 C C . VAL A 1 446 ? -18.451 -5.486 19.908 1.00 76.25 446 VAL A C 1
ATOM 3566 O O . VAL A 1 446 ? -17.440 -4.942 19.473 1.00 76.25 446 VAL A O 1
ATOM 3569 N N . THR A 1 447 ? -19.537 -5.712 19.184 1.00 71.38 447 THR A N 1
ATOM 3570 C CA . THR A 1 447 ? -19.737 -5.274 17.804 1.00 71.38 447 THR A CA 1
ATOM 3571 C C . THR A 1 447 ? -20.749 -4.141 17.780 1.00 71.38 447 THR A C 1
ATOM 3573 O O . THR A 1 447 ? -21.765 -4.189 18.473 1.00 71.38 447 THR A O 1
ATOM 3576 N N . GLN A 1 448 ? -20.467 -3.121 16.976 1.00 74.81 448 GLN A N 1
ATOM 3577 C CA . GLN A 1 448 ? -21.367 -2.008 16.706 1.00 74.81 448 GLN A CA 1
ATOM 3578 C C . GLN A 1 448 ? -22.119 -2.282 15.405 1.00 74.81 448 GLN A C 1
ATOM 3580 O O . GLN A 1 448 ? -21.509 -2.623 14.396 1.00 74.81 448 GLN A O 1
ATOM 3585 N N . VAL A 1 449 ? -23.439 -2.124 15.435 1.00 69.81 449 VAL A N 1
ATOM 3586 C CA . VAL A 1 449 ? -24.322 -2.276 14.273 1.00 69.81 449 VAL A CA 1
ATOM 3587 C C . VAL A 1 449 ? -25.152 -0.999 14.141 1.00 69.81 449 VAL A C 1
ATOM 3589 O O . VAL A 1 449 ? -25.465 -0.345 15.140 1.00 69.81 449 VAL A O 1
ATOM 3592 N N . LEU A 1 450 ? -25.502 -0.614 12.915 1.00 63.69 450 LEU A N 1
ATOM 3593 C CA . LEU A 1 450 ? -26.520 0.414 12.692 1.00 63.69 450 LEU A CA 1
ATOM 3594 C C . LEU A 1 450 ? -27.875 -0.123 13.164 1.00 63.69 450 LEU A C 1
ATOM 3596 O O . LEU A 1 450 ? -28.219 -1.263 12.852 1.00 63.69 450 LEU A O 1
ATOM 3600 N N . ALA A 1 451 ? -28.635 0.684 13.903 1.00 55.12 451 ALA A N 1
ATOM 3601 C CA . ALA A 1 451 ? -29.966 0.282 14.332 1.00 55.12 451 ALA A CA 1
ATOM 3602 C C . ALA A 1 451 ? -30.888 0.139 13.113 1.00 55.12 451 ALA A C 1
ATOM 3604 O O . ALA A 1 451 ? -31.004 1.052 12.292 1.00 55.12 451 ALA A O 1
ATOM 3605 N N . GLU A 1 452 ? -31.594 -0.986 13.015 1.00 48.69 452 GLU A N 1
ATOM 3606 C CA . GLU A 1 452 ? -32.808 -1.026 12.200 1.00 48.69 452 GLU A CA 1
ATOM 3607 C C . GLU A 1 452 ? -33.872 -0.152 12.901 1.00 48.69 452 GLU A C 1
ATOM 3609 O O . GLU A 1 452 ? -33.911 -0.133 14.134 1.00 48.69 452 GLU A O 1
ATOM 3614 N N . PRO A 1 453 ? -34.702 0.624 12.172 1.00 32.50 453 PRO A N 1
ATOM 3615 C CA . PRO A 1 453 ? -35.580 1.634 12.768 1.00 32.50 453 PRO A CA 1
ATOM 3616 C C . PRO A 1 453 ? -36.718 1.002 13.581 1.00 32.50 453 PRO A C 1
ATOM 3618 O O . PRO A 1 453 ? -37.809 0.706 13.084 1.00 32.50 453 PRO A O 1
ATOM 3621 N N . ASP A 1 454 ? -36.412 0.810 14.856 1.00 35.78 454 ASP A N 1
ATOM 3622 C CA . ASP A 1 454 ? -37.227 0.183 15.882 1.00 35.78 454 ASP A CA 1
ATOM 3623 C C . ASP A 1 454 ? -38.512 0.991 16.124 1.00 35.78 454 ASP A C 1
ATOM 3625 O O . ASP A 1 454 ? -38.463 2.170 16.488 1.00 35.78 454 ASP A O 1
ATOM 3629 N N . LYS A 1 455 ? -39.674 0.368 15.904 1.00 35.19 455 LYS A N 1
ATOM 3630 C CA . LYS A 1 455 ? -40.978 1.014 16.116 1.00 35.19 455 LYS A CA 1
ATOM 3631 C C . LYS A 1 455 ? -41.334 1.062 17.596 1.00 35.19 455 LYS A C 1
ATOM 3633 O O . LYS A 1 455 ? -41.035 0.139 18.351 1.00 35.19 455 LYS A O 1
ATOM 3638 N N . GLU A 1 456 ? -42.048 2.113 17.980 1.00 29.80 456 GLU A N 1
ATOM 3639 C CA . GLU A 1 456 ? -42.569 2.279 19.333 1.00 29.80 456 GLU A CA 1
ATOM 3640 C C . GLU A 1 456 ? -43.500 1.116 19.718 1.00 29.80 456 GLU A C 1
ATOM 3642 O O . GLU A 1 456 ? -44.338 0.665 18.932 1.00 29.80 456 GLU A O 1
ATOM 3647 N N . LYS A 1 457 ? -43.331 0.615 20.947 1.00 30.27 457 LYS A N 1
ATOM 3648 C CA . LYS A 1 457 ? -44.214 -0.388 21.551 1.00 30.27 457 LYS A CA 1
ATOM 3649 C C . LYS A 1 457 ? -45.419 0.320 22.152 1.00 30.27 457 LYS A C 1
ATOM 3651 O O . LYS A 1 457 ? -45.411 0.628 23.343 1.00 30.27 457 LYS A O 1
ATOM 3656 N N . ASP A 1 458 ? -46.423 0.575 21.326 1.00 28.44 458 ASP A N 1
ATOM 3657 C CA . ASP A 1 458 ? -47.677 1.134 21.817 1.00 28.44 458 ASP A CA 1
ATOM 3658 C C . ASP A 1 458 ? -48.413 0.118 22.712 1.00 28.44 458 ASP A C 1
ATOM 3660 O O . ASP A 1 458 ? -48.384 -1.093 22.451 1.00 28.44 458 ASP A O 1
ATOM 3664 N N . GLN A 1 459 ? -49.018 0.591 23.802 1.00 28.81 459 GLN A N 1
ATOM 3665 C CA . GLN A 1 459 ? -49.631 -0.264 24.821 1.00 28.81 459 GLN A CA 1
ATOM 3666 C C . GLN A 1 459 ? -51.154 -0.190 24.777 1.00 28.81 459 GLN A C 1
ATOM 3668 O O . GLN A 1 459 ? -51.743 0.693 25.380 1.00 28.81 459 GLN A O 1
ATOM 3673 N N . GLY A 1 460 ? -51.751 -1.221 24.178 1.00 29.47 460 GLY A N 1
ATOM 3674 C CA . GLY A 1 460 ? -53.049 -1.763 24.576 1.00 29.47 460 GLY A CA 1
ATOM 3675 C C . GLY A 1 460 ? -54.285 -0.892 24.348 1.00 29.47 460 GLY A C 1
ATOM 3676 O O . GLY A 1 460 ? -54.548 0.051 25.081 1.00 29.47 460 GLY A O 1
ATOM 3677 N N . GLU A 1 461 ? -55.177 -1.384 23.492 1.00 28.38 461 GLU A N 1
ATOM 3678 C CA . GLU A 1 461 ? -56.603 -1.332 23.812 1.00 28.38 461 GLU A CA 1
ATOM 3679 C C . GLU A 1 461 ? -57.269 -2.659 23.420 1.00 28.38 461 GLU A C 1
ATOM 3681 O O . GLU A 1 461 ? -56.750 -3.410 22.588 1.00 28.38 461 GLU A O 1
ATOM 3686 N N . SER A 1 462 ? -58.354 -3.008 24.108 1.00 31.59 462 SER A N 1
ATOM 3687 C CA . SER A 1 462 ? -58.921 -4.362 24.146 1.00 31.59 462 SER A CA 1
ATOM 3688 C C . SER A 1 462 ? -60.298 -4.442 23.498 1.00 31.59 462 SER A C 1
ATOM 3690 O O . SER A 1 462 ? -61.174 -3.650 23.838 1.00 31.59 462 SER A O 1
ATOM 3692 N N . ILE A 1 463 ? -60.531 -5.467 22.671 1.00 30.20 463 ILE A N 1
ATOM 3693 C CA . ILE A 1 463 ? -61.874 -5.895 22.255 1.00 30.20 463 ILE A CA 1
ATOM 3694 C C . ILE A 1 463 ? -61.958 -7.427 22.362 1.00 30.20 463 ILE A C 1
ATOM 3696 O O . ILE A 1 463 ? -61.065 -8.135 21.898 1.00 30.20 463 ILE A O 1
ATOM 3700 N N . GLU A 1 464 ? -63.022 -7.923 22.997 1.00 28.41 464 GLU A N 1
ATOM 3701 C CA . GLU A 1 464 ? -63.315 -9.348 23.215 1.00 28.41 464 GLU A CA 1
ATOM 3702 C C . GLU A 1 464 ? -64.376 -9.902 22.235 1.00 28.41 464 GLU A C 1
ATOM 3704 O O . GLU A 1 464 ? -65.005 -9.149 21.496 1.00 28.41 464 GLU A O 1
ATOM 3709 N N . SER A 1 465 ? -64.635 -11.218 22.320 1.00 26.94 465 SER A N 1
ATOM 3710 C CA . SER A 1 465 ? -65.657 -12.031 21.611 1.00 26.94 465 SER A CA 1
ATOM 3711 C C . SER A 1 465 ? -65.448 -12.225 20.088 1.00 26.94 465 SER A C 1
ATOM 3713 O O . SER A 1 465 ? -65.187 -11.266 19.377 1.00 26.94 465 SER A O 1
ATOM 3715 N N . MET A 1 466 ? -65.372 -13.433 19.492 1.00 25.59 466 MET A N 1
ATOM 3716 C CA . MET A 1 466 ? -66.102 -14.731 19.589 1.00 25.59 466 MET A CA 1
ATOM 3717 C C . MET A 1 466 ? -67.376 -14.819 18.715 1.00 25.59 466 MET A C 1
ATOM 3719 O O . MET A 1 466 ? -68.085 -13.821 18.628 1.00 25.59 466 MET A O 1
ATOM 3723 N N . PRO A 1 467 ? -67.788 -16.017 18.217 1.00 48.56 467 PRO A N 1
ATOM 3724 C CA . PRO A 1 467 ? -67.039 -17.261 17.910 1.00 48.56 467 PRO A CA 1
ATOM 3725 C C . PRO A 1 467 ? -67.494 -17.935 16.568 1.00 48.56 467 PRO A C 1
ATOM 3727 O O . PRO A 1 467 ? -68.148 -17.295 15.754 1.00 48.56 467 PRO A O 1
ATOM 3730 N N . LEU A 1 468 ? -67.228 -19.251 16.401 1.00 27.45 468 LEU A N 1
ATOM 3731 C CA . LEU A 1 468 ? -67.735 -20.196 15.362 1.00 27.45 468 LEU A CA 1
ATOM 3732 C C . LEU A 1 468 ? -67.075 -20.101 13.960 1.00 27.45 468 LEU A C 1
ATOM 3734 O O . LEU A 1 468 ? -66.575 -19.051 13.579 1.00 27.45 468 LEU A O 1
ATOM 3738 N N . GLY A 1 469 ? -67.002 -21.172 13.150 1.00 26.69 469 GLY A N 1
ATOM 3739 C CA . GLY A 1 469 ? -67.435 -22.573 13.341 1.00 26.69 469 GLY A CA 1
ATOM 3740 C C . GLY A 1 469 ? -66.843 -23.535 12.278 1.00 26.69 469 GLY A C 1
ATOM 3741 O O . GLY A 1 469 ? -66.162 -23.087 11.361 1.00 26.69 469 GLY A O 1
ATOM 3742 N N . ILE A 1 470 ? -67.074 -24.852 12.411 1.00 34.22 470 ILE A N 1
ATOM 3743 C CA . ILE A 1 470 ? -66.505 -25.927 11.558 1.00 34.22 470 ILE A CA 1
ATOM 3744 C C . ILE A 1 470 ? -67.563 -26.484 10.588 1.00 34.22 470 ILE A C 1
ATOM 3746 O O . ILE A 1 470 ? -68.621 -26.876 11.072 1.00 34.22 470 ILE A O 1
ATOM 3750 N N . VAL A 1 471 ? -67.239 -26.646 9.293 1.00 27.88 471 VAL A N 1
ATOM 3751 C CA . VAL A 1 471 ? -67.770 -27.710 8.396 1.00 27.88 471 VAL A CA 1
ATOM 3752 C C . VAL A 1 471 ? -66.704 -28.070 7.332 1.00 27.88 471 VAL A C 1
ATOM 3754 O O . VAL A 1 471 ? -65.849 -27.244 7.013 1.00 27.88 471 VAL A O 1
ATOM 3757 N N . GLU A 1 472 ? -66.735 -29.300 6.812 1.00 31.09 472 GLU A N 1
ATOM 3758 C CA . GLU A 1 472 ? -65.913 -29.820 5.699 1.00 31.09 472 GLU A CA 1
ATOM 3759 C C . GLU A 1 472 ? -66.611 -29.661 4.326 1.00 31.09 472 GLU A C 1
ATOM 3761 O O . GLU A 1 472 ? -67.819 -29.479 4.298 1.00 31.09 472 GLU A O 1
ATOM 3766 N N . GLU A 1 473 ? -65.879 -29.822 3.210 1.00 26.53 473 GLU A N 1
ATOM 3767 C CA . GLU A 1 473 ? -66.196 -30.690 2.039 1.00 26.53 473 GLU A CA 1
ATOM 3768 C C . GLU A 1 473 ? -65.033 -30.580 1.014 1.00 26.53 473 GLU A C 1
ATOM 3770 O O . GLU A 1 473 ? -64.539 -29.489 0.751 1.00 26.53 473 GLU A O 1
ATOM 3775 N N . LYS A 1 474 ? -64.329 -31.658 0.627 1.00 28.88 474 LYS A N 1
ATOM 3776 C CA . LYS A 1 474 ? -64.657 -32.810 -0.254 1.00 28.88 474 LYS A CA 1
ATOM 3777 C C . LYS A 1 474 ? -64.624 -32.504 -1.761 1.00 28.88 474 LYS A C 1
ATOM 3779 O O . LYS A 1 474 ? -65.515 -31.876 -2.316 1.00 28.88 474 LYS A O 1
ATOM 3784 N N . THR A 1 475 ? -63.612 -33.059 -2.429 1.00 33.84 475 THR A N 1
ATOM 3785 C CA . THR A 1 475 ? -63.493 -33.179 -3.893 1.00 33.84 475 THR A CA 1
ATOM 3786 C C . THR A 1 475 ? -64.051 -34.524 -4.385 1.00 33.84 475 THR A C 1
ATOM 3788 O O . THR A 1 475 ? -63.753 -35.539 -3.749 1.00 33.84 475 THR A O 1
ATOM 3791 N N . PRO A 1 476 ? -64.767 -34.586 -5.523 1.00 35.69 476 PRO A N 1
ATOM 3792 C CA . PRO A 1 476 ? -65.124 -35.849 -6.174 1.00 35.69 476 PRO A CA 1
ATOM 3793 C C . PRO A 1 476 ? -63.949 -36.531 -6.898 1.00 35.69 476 PRO A C 1
ATOM 3795 O O . PRO A 1 476 ? -62.974 -35.889 -7.285 1.00 35.69 476 PRO A O 1
ATOM 3798 N N . ILE A 1 477 ? -64.106 -37.838 -7.104 1.00 35.84 477 ILE A N 1
ATOM 3799 C CA . ILE A 1 477 ? -63.322 -38.783 -7.928 1.00 35.84 477 ILE A CA 1
ATOM 3800 C C . ILE A 1 477 ? -64.423 -39.495 -8.781 1.00 35.84 477 ILE A C 1
ATOM 3802 O O . ILE A 1 477 ? -65.572 -39.516 -8.334 1.00 35.84 477 ILE A O 1
ATOM 3806 N N . ASP A 1 478 ? -64.265 -39.964 -10.026 1.00 31.59 478 ASP A N 1
ATOM 3807 C CA . ASP A 1 478 ? -63.336 -40.997 -10.520 1.00 31.59 478 ASP A CA 1
ATOM 3808 C C . ASP A 1 478 ? -63.385 -41.137 -12.075 1.00 31.59 478 ASP A C 1
ATOM 3810 O O . ASP A 1 478 ? -63.970 -40.302 -12.762 1.00 31.59 478 ASP A O 1
ATOM 3814 N N . GLU A 1 479 ? -62.817 -42.244 -12.575 1.00 29.92 479 GLU A N 1
ATOM 3815 C CA . GLU A 1 479 ? -62.946 -42.926 -13.879 1.00 29.92 479 GLU A CA 1
ATOM 3816 C C . GLU A 1 479 ? -61.772 -42.801 -14.885 1.00 29.92 479 GLU A C 1
ATOM 3818 O O . GLU A 1 479 ? -61.606 -41.856 -15.654 1.00 29.92 479 GLU A O 1
ATOM 3823 N N . GLN A 1 480 ? -60.955 -43.864 -14.865 1.00 36.50 480 GLN A N 1
ATOM 3824 C CA . GLN A 1 480 ? -60.034 -44.378 -15.900 1.00 36.50 480 GLN A CA 1
ATOM 3825 C C . GLN A 1 480 ? -60.825 -45.322 -16.866 1.00 36.50 480 GLN A C 1
ATOM 3827 O O . GLN A 1 480 ? -62.035 -45.438 -16.663 1.00 36.50 480 GLN A O 1
ATOM 3832 N N . PRO A 1 481 ? -60.251 -46.076 -17.850 1.00 45.41 481 PRO A N 1
ATOM 3833 C CA . PRO A 1 481 ? -58.842 -46.231 -18.271 1.00 45.41 481 PRO A CA 1
ATOM 3834 C C . PRO A 1 481 ? -58.589 -46.259 -19.808 1.00 45.41 481 PRO A C 1
ATOM 3836 O O . PRO A 1 481 ? -59.518 -46.355 -20.607 1.00 45.41 481 PRO A O 1
ATOM 3839 N N . SER A 1 482 ? -57.314 -46.297 -20.235 1.00 32.06 482 SER A N 1
ATOM 3840 C CA . SER A 1 482 ? -56.727 -47.324 -21.149 1.00 32.06 482 SER A CA 1
ATOM 3841 C C . SER A 1 482 ? -55.325 -46.941 -21.679 1.00 32.06 482 SER A C 1
ATOM 3843 O O . SER A 1 482 ? -54.914 -45.785 -21.628 1.00 32.06 482 SER A O 1
ATOM 3845 N N . GLU A 1 483 ? -54.561 -47.946 -22.122 1.00 33.25 483 GLU A N 1
ATOM 3846 C CA . GLU A 1 483 ? -53.135 -47.888 -22.511 1.00 33.25 483 GLU A CA 1
ATOM 3847 C C . GLU A 1 483 ? -52.951 -47.855 -24.055 1.00 33.25 483 GLU A C 1
ATOM 3849 O O . GLU A 1 483 ? -53.950 -47.932 -24.775 1.00 33.25 483 GLU A O 1
ATOM 3854 N N . PRO A 1 484 ? -51.720 -47.893 -24.625 1.00 38.84 484 PRO A N 1
ATOM 3855 C CA . PRO A 1 484 ? -50.398 -47.502 -24.109 1.00 38.84 484 PRO A CA 1
ATOM 3856 C C . PRO A 1 484 ? -49.695 -46.462 -25.025 1.00 38.84 484 PRO A C 1
ATOM 3858 O O . PRO A 1 484 ? -50.012 -46.347 -26.209 1.00 38.84 484 PRO A O 1
ATOM 3861 N N . PHE A 1 485 ? -48.660 -45.758 -24.537 1.00 30.23 485 PHE A N 1
ATOM 3862 C CA . PHE A 1 485 ? -47.773 -44.964 -25.413 1.00 30.23 485 PHE A CA 1
ATOM 3863 C C . PHE A 1 485 ? -46.450 -45.688 -25.707 1.00 30.23 485 PHE A C 1
ATOM 3865 O O . PHE A 1 485 ? -45.868 -46.325 -24.831 1.00 30.23 485 PHE A O 1
ATOM 3872 N N . VAL A 1 486 ? -45.985 -45.596 -26.955 1.00 36.16 486 VAL A N 1
ATOM 3873 C CA . VAL A 1 486 ? -44.868 -46.389 -27.493 1.00 36.16 486 VAL A CA 1
ATOM 3874 C C . VAL A 1 486 ? -43.515 -45.709 -27.262 1.00 36.16 486 VAL A C 1
ATOM 3876 O O . VAL A 1 486 ? -43.357 -44.510 -27.479 1.00 36.16 486 VAL A O 1
ATOM 3879 N N . GLU A 1 487 ? -42.515 -46.507 -26.886 1.00 35.62 487 GLU A N 1
ATOM 3880 C CA . GLU A 1 487 ? -41.110 -46.103 -26.771 1.00 35.62 487 GLU A CA 1
ATOM 3881 C C . GLU A 1 487 ? -40.561 -45.570 -28.112 1.00 35.62 487 GLU A C 1
ATOM 3883 O O . GLU A 1 487 ? -40.529 -46.287 -29.114 1.00 35.62 487 GLU A O 1
ATOM 3888 N N . GLN A 1 488 ? -40.087 -44.318 -28.140 1.00 34.69 488 GLN A N 1
ATOM 3889 C CA . GLN A 1 488 ? -39.382 -43.748 -29.293 1.00 34.69 488 GLN A CA 1
ATOM 3890 C C . GLN A 1 488 ? -38.013 -43.194 -28.890 1.00 34.69 488 GLN A C 1
ATOM 3892 O O . GLN A 1 488 ? -37.876 -42.457 -27.916 1.00 34.69 488 GLN A O 1
ATOM 3897 N N . LYS A 1 489 ? -36.989 -43.586 -29.656 1.00 35.03 489 LYS A N 1
ATOM 3898 C CA . LYS A 1 489 ? -35.573 -43.303 -29.386 1.00 35.03 489 LYS A CA 1
ATOM 3899 C C . LYS A 1 489 ? -35.192 -41.844 -29.628 1.00 35.03 489 LYS A C 1
ATOM 3901 O O . LYS A 1 489 ? -35.735 -41.176 -30.505 1.00 35.03 489 LYS A O 1
ATOM 3906 N N . GLU A 1 490 ? -34.148 -41.420 -28.921 1.00 35.94 490 GLU A N 1
ATOM 3907 C CA . GLU A 1 490 ? -33.432 -40.167 -29.162 1.00 35.94 490 GLU A CA 1
ATOM 3908 C C . GLU A 1 490 ? -32.971 -40.034 -30.632 1.00 35.94 490 GLU A C 1
ATOM 3910 O O . GLU A 1 490 ? -32.366 -40.964 -31.179 1.00 35.94 490 GLU A O 1
ATOM 3915 N N . PRO A 1 491 ? -33.179 -38.875 -31.284 1.00 40.47 491 PRO A N 1
ATOM 3916 C CA . PRO A 1 491 ? -32.581 -38.590 -32.581 1.00 40.47 491 PRO A CA 1
ATOM 3917 C C . PRO A 1 491 ? -31.125 -38.125 -32.418 1.00 40.47 491 PRO A C 1
ATOM 3919 O O . PRO A 1 491 ? -30.848 -37.045 -31.897 1.00 40.47 491 PRO A O 1
ATOM 3922 N N . THR A 1 492 ? -30.175 -38.911 -32.929 1.00 43.94 492 THR A N 1
ATOM 3923 C CA . THR A 1 492 ? -28.751 -38.535 -32.975 1.00 43.94 492 THR A CA 1
ATOM 3924 C C . THR A 1 492 ? -28.519 -37.244 -33.780 1.00 43.94 492 THR A C 1
ATOM 3926 O O . THR A 1 492 ? -29.089 -37.108 -34.871 1.00 43.94 492 THR A O 1
ATOM 3929 N N . PRO A 1 493 ? -27.641 -36.324 -33.331 1.00 43.88 493 PRO A N 1
ATOM 3930 C CA . PRO A 1 493 ? -27.357 -35.084 -34.051 1.00 43.88 493 PRO A CA 1
ATOM 3931 C C . PRO A 1 493 ? -26.668 -35.360 -35.396 1.00 43.88 493 PRO A C 1
ATOM 3933 O O . PRO A 1 493 ? -25.663 -36.067 -35.470 1.00 43.88 493 PRO A O 1
ATOM 3936 N N . ARG A 1 494 ? -27.207 -34.786 -36.478 1.00 37.97 494 ARG A N 1
ATOM 3937 C CA . ARG A 1 494 ? -26.692 -34.976 -37.844 1.00 37.97 494 ARG A CA 1
ATOM 3938 C C . ARG A 1 494 ? -25.430 -34.147 -38.088 1.00 37.97 494 ARG A C 1
ATOM 3940 O O . ARG A 1 494 ? -25.440 -32.931 -37.916 1.00 37.97 494 ARG A O 1
ATOM 3947 N N . THR A 1 495 ? -24.373 -34.792 -38.572 1.00 38.41 495 THR A N 1
ATOM 3948 C CA . THR A 1 495 ? -23.157 -34.124 -39.057 1.00 38.41 495 THR A CA 1
ATOM 3949 C C . THR A 1 495 ? -23.455 -33.329 -40.334 1.00 38.41 495 THR A C 1
ATOM 3951 O O . THR A 1 495 ? -24.035 -33.872 -41.273 1.00 38.41 495 THR A O 1
ATOM 3954 N N . MET A 1 496 ? -23.039 -32.061 -40.399 1.00 41.09 496 MET A N 1
ATOM 3955 C CA . MET A 1 496 ? -23.086 -31.277 -41.641 1.00 41.09 496 MET A CA 1
ATOM 3956 C C . MET A 1 496 ? -21.844 -31.545 -42.513 1.00 41.09 496 MET A C 1
ATOM 3958 O O . MET A 1 496 ? -20.740 -31.632 -41.970 1.00 41.09 496 MET A O 1
ATOM 3962 N N . PRO A 1 497 ? -21.986 -31.662 -43.848 1.00 44.84 497 PRO A N 1
ATOM 3963 C CA . PRO A 1 497 ? -20.858 -31.855 -44.754 1.00 44.84 497 PRO A CA 1
ATOM 3964 C C . PRO A 1 497 ? -20.095 -30.546 -45.009 1.00 44.84 497 PRO A C 1
ATOM 3966 O O . PRO A 1 497 ? -20.686 -29.474 -45.129 1.00 44.84 497 PRO A O 1
ATOM 3969 N N . VAL A 1 498 ? -18.773 -30.649 -45.153 1.00 41.50 498 VAL A N 1
ATOM 3970 C CA . VAL A 1 498 ? -17.904 -29.541 -45.584 1.00 41.50 498 VAL A CA 1
ATOM 3971 C C . VAL A 1 498 ? -17.924 -29.460 -47.120 1.00 41.50 498 VAL A C 1
ATOM 3973 O O . VAL A 1 498 ? -17.757 -30.500 -47.762 1.00 41.50 498 VAL A O 1
ATOM 3976 N N . PRO A 1 499 ? -18.108 -28.276 -47.736 1.00 43.28 499 PRO A N 1
ATOM 3977 C CA . PRO A 1 499 ? -18.098 -28.145 -49.190 1.00 43.28 499 PRO A CA 1
ATOM 3978 C C . PRO A 1 499 ? -16.697 -28.374 -49.773 1.00 43.28 499 PRO A C 1
ATOM 3980 O O . PRO A 1 499 ? -15.695 -27.874 -49.261 1.00 43.28 499 PRO A O 1
ATOM 3983 N N . ILE A 1 500 ? -16.646 -29.113 -50.881 1.00 34.50 500 ILE A N 1
ATOM 3984 C CA . ILE A 1 500 ? -15.437 -29.345 -51.677 1.00 34.50 500 ILE A CA 1
ATOM 3985 C C . ILE A 1 500 ? -15.282 -28.186 -52.670 1.00 34.50 500 ILE A C 1
ATOM 3987 O O . ILE A 1 500 ? -16.259 -27.776 -53.291 1.00 34.50 500 ILE A O 1
ATOM 3991 N N . VAL A 1 501 ? -14.056 -27.687 -52.845 1.00 37.75 501 VAL A N 1
ATOM 3992 C CA . VAL A 1 501 ? -13.695 -26.736 -53.910 1.00 37.75 501 VAL A CA 1
ATOM 3993 C C . VAL A 1 501 ? -12.727 -27.427 -54.870 1.00 37.75 501 VAL A C 1
ATOM 3995 O O . VAL A 1 501 ? -11.817 -28.138 -54.439 1.00 37.75 501 VAL A O 1
ATOM 3998 N N . GLU A 1 502 ? -12.961 -27.264 -56.170 1.00 31.86 502 GLU A N 1
ATOM 3999 C CA . GLU A 1 502 ? -12.252 -27.987 -57.230 1.00 31.86 502 GLU A CA 1
ATOM 4000 C C . GLU A 1 502 ? -10.838 -27.445 -57.511 1.00 31.86 502 GLU A C 1
ATOM 4002 O O . GLU A 1 502 ? -10.445 -26.370 -57.057 1.00 31.86 502 GLU A O 1
ATOM 4007 N N . LYS A 1 503 ? -10.047 -28.225 -58.260 1.00 32.47 503 LYS A N 1
ATOM 4008 C CA . LYS A 1 503 ? -8.651 -27.917 -58.608 1.00 32.47 503 LYS A CA 1
ATOM 4009 C C . LYS A 1 503 ? -8.519 -27.374 -60.032 1.00 32.47 503 LYS A C 1
ATOM 4011 O O . LYS A 1 503 ? -9.143 -27.894 -60.951 1.00 32.47 503 LYS A O 1
ATOM 4016 N N . SER A 1 504 ? -7.553 -26.481 -60.226 1.00 30.48 504 SER A N 1
ATOM 4017 C CA . SER A 1 504 ? -6.934 -26.171 -61.523 1.00 30.48 504 SER A CA 1
ATOM 4018 C C . SER A 1 504 ? -5.396 -26.148 -61.398 1.00 30.48 504 SER A C 1
ATOM 4020 O O . SER A 1 504 ? -4.863 -26.128 -60.290 1.00 30.48 504 SER A O 1
ATOM 4022 N N . VAL A 1 505 ? -4.679 -26.189 -62.526 1.00 34.12 505 VAL A N 1
ATOM 4023 C CA . VAL A 1 505 ? -3.199 -26.268 -62.668 1.00 34.12 505 VAL A CA 1
ATOM 4024 C C . VAL A 1 505 ? -2.752 -25.294 -63.776 1.00 34.12 505 VAL A C 1
ATOM 4026 O O . VAL A 1 505 ? -3.611 -24.799 -64.499 1.00 34.12 505 VAL A O 1
ATOM 4029 N N . VAL A 1 506 ? -1.488 -24.899 -63.978 1.00 30.42 506 VAL A N 1
ATOM 4030 C CA . VAL A 1 506 ? -0.132 -25.470 -63.723 1.00 30.42 506 VAL A CA 1
ATOM 4031 C C . VAL A 1 506 ? 0.599 -24.535 -62.697 1.00 30.42 506 VAL A C 1
ATOM 4033 O O . VAL A 1 506 ? 0.011 -23.526 -62.323 1.00 30.42 506 VAL A O 1
ATOM 4036 N N . SER A 1 507 ? 1.772 -24.768 -62.083 1.00 29.84 507 SER A N 1
ATOM 4037 C CA . SER A 1 507 ? 3.025 -25.405 -62.528 1.00 29.84 507 SER A CA 1
ATOM 4038 C C . SER A 1 507 ? 3.976 -25.854 -61.402 1.00 29.84 507 SER A C 1
ATOM 4040 O O . SER A 1 507 ? 3.785 -25.529 -60.233 1.00 29.84 507 SER A O 1
ATOM 4042 N N . GLU A 1 508 ? 5.015 -26.605 -61.779 1.00 33.16 508 GLU A N 1
ATOM 4043 C CA . GLU A 1 508 ? 6.052 -27.162 -60.897 1.00 33.16 508 GLU A CA 1
ATOM 4044 C C . GLU A 1 508 ? 7.146 -26.151 -60.509 1.00 33.16 508 GLU A C 1
ATOM 4046 O O . GLU A 1 508 ? 7.568 -25.344 -61.333 1.00 33.16 508 GLU A O 1
ATOM 4051 N N . GLU A 1 509 ? 7.707 -26.298 -59.302 1.00 32.59 509 GLU A N 1
ATOM 4052 C CA . GLU A 1 509 ? 9.117 -25.980 -59.026 1.00 32.59 509 GLU A CA 1
ATOM 4053 C C . GLU A 1 509 ? 9.648 -26.908 -57.906 1.00 32.59 509 GLU A C 1
ATOM 4055 O O . GLU A 1 509 ? 8.907 -27.298 -56.999 1.00 32.59 509 GLU A O 1
ATOM 4060 N N . THR A 1 510 ? 10.905 -27.357 -57.993 1.00 36.56 510 THR A N 1
ATOM 4061 C CA . THR A 1 510 ? 11.399 -28.520 -57.221 1.00 36.56 510 THR A CA 1
ATOM 4062 C C . THR A 1 510 ? 11.898 -28.199 -55.799 1.00 36.56 510 THR A C 1
ATOM 4064 O O . THR A 1 510 ? 12.719 -27.292 -55.637 1.00 36.56 510 THR A O 1
ATOM 4067 N N . PRO A 1 511 ? 11.536 -28.992 -54.766 1.00 36.38 511 PRO A N 1
ATOM 4068 C CA . PRO A 1 511 ? 12.023 -28.803 -53.398 1.00 36.38 511 PRO A CA 1
ATOM 4069 C C . PRO A 1 511 ? 13.419 -29.411 -53.153 1.00 36.38 511 PRO A C 1
ATOM 4071 O O . PRO A 1 511 ? 13.707 -30.548 -53.525 1.00 36.38 511 PRO A O 1
ATOM 4074 N N . LEU A 1 512 ? 14.277 -28.676 -52.437 1.00 42.34 512 LEU A N 1
ATOM 4075 C CA . LEU A 1 512 ? 15.599 -29.142 -51.989 1.00 42.34 512 LEU A CA 1
ATOM 4076 C C . LEU A 1 512 ? 15.516 -30.044 -50.731 1.00 42.34 512 LEU A C 1
ATOM 4078 O O . LEU A 1 512 ? 14.641 -29.848 -49.886 1.00 42.34 512 LEU A O 1
ATOM 4082 N N . PRO A 1 513 ? 16.444 -31.010 -50.551 1.00 48.34 513 PRO A N 1
ATOM 4083 C CA . PRO A 1 513 ? 16.351 -32.021 -49.494 1.00 48.34 513 PRO A CA 1
ATOM 4084 C C . PRO A 1 513 ? 16.703 -31.501 -48.080 1.00 48.34 513 PRO A C 1
ATOM 4086 O O . PRO A 1 513 ? 17.562 -30.624 -47.923 1.00 48.34 513 PRO A O 1
ATOM 4089 N N . PRO A 1 514 ? 16.110 -32.081 -47.016 1.00 38.06 514 PRO A N 1
ATOM 4090 C CA . PRO A 1 514 ? 16.277 -31.611 -45.641 1.00 38.06 514 PRO A CA 1
ATOM 4091 C C . PRO A 1 514 ? 17.674 -31.899 -45.064 1.00 38.06 514 PRO A C 1
ATOM 4093 O O . PRO A 1 514 ? 18.220 -32.998 -45.188 1.00 38.06 514 PRO A O 1
ATOM 4096 N N . ARG A 1 515 ? 18.249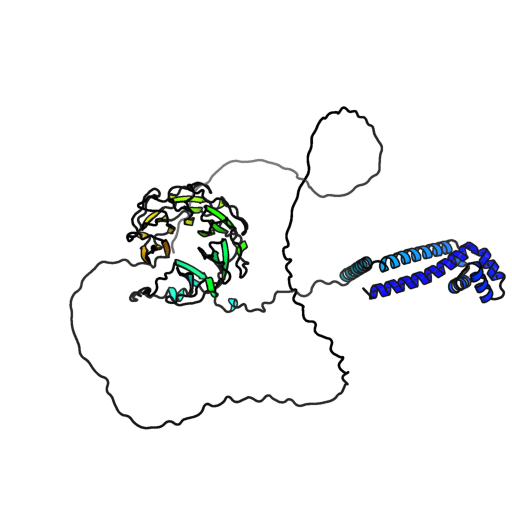 -30.920 -44.349 1.00 35.69 515 ARG A N 1
ATOM 4097 C CA . ARG A 1 515 ? 19.523 -31.087 -43.624 1.00 35.69 515 ARG A CA 1
ATOM 4098 C C . ARG A 1 515 ? 19.326 -31.671 -42.218 1.00 35.69 515 ARG A C 1
ATOM 4100 O O . ARG A 1 515 ? 18.343 -31.405 -41.536 1.00 35.69 515 ARG A O 1
ATOM 4107 N N . LYS A 1 516 ? 20.309 -32.475 -41.797 1.00 33.03 516 LYS A N 1
ATOM 4108 C CA . LYS A 1 516 ? 20.277 -33.345 -40.606 1.00 33.03 516 LYS A CA 1
ATOM 4109 C C . LYS A 1 516 ? 20.098 -32.578 -39.285 1.00 33.03 516 LYS A C 1
ATOM 4111 O O . LYS A 1 516 ? 20.706 -31.529 -39.078 1.00 33.03 516 LYS A O 1
ATOM 4116 N N . ALA A 1 517 ? 19.337 -33.174 -38.365 1.00 35.47 517 ALA A N 1
ATOM 4117 C CA . ALA A 1 517 ? 19.059 -32.639 -37.033 1.00 35.47 517 ALA A CA 1
ATOM 4118 C C . ALA A 1 517 ? 20.322 -32.424 -36.170 1.00 35.47 517 ALA A C 1
ATOM 4120 O O . ALA A 1 517 ? 21.300 -33.172 -36.262 1.00 35.47 517 ALA A O 1
ATOM 4121 N N . LYS A 1 518 ? 20.268 -31.443 -35.255 1.00 34.44 518 LYS A N 1
ATOM 4122 C CA . LYS A 1 518 ? 21.248 -31.262 -34.170 1.00 34.44 518 LYS A CA 1
ATOM 4123 C C . LYS A 1 518 ? 20.563 -31.226 -32.802 1.00 34.44 518 LYS A C 1
ATOM 4125 O O . LYS A 1 518 ? 19.509 -30.630 -32.631 1.00 34.44 518 LYS A O 1
ATOM 4130 N N . LYS A 1 519 ? 21.209 -31.905 -31.852 1.00 32.22 519 LYS A N 1
ATOM 4131 C CA . LYS A 1 519 ? 20.735 -32.274 -30.510 1.00 32.22 519 LYS A CA 1
ATOM 4132 C C . LYS A 1 519 ? 20.142 -31.113 -29.697 1.00 32.22 519 LYS A C 1
ATOM 4134 O O . LYS A 1 519 ? 20.817 -30.110 -29.472 1.00 32.22 519 LYS A O 1
ATOM 4139 N N . THR A 1 520 ? 18.961 -31.345 -29.129 1.00 29.47 520 THR A N 1
ATOM 4140 C CA . THR A 1 520 ? 18.425 -30.613 -27.971 1.00 29.47 520 THR A CA 1
ATOM 4141 C C . THR A 1 520 ? 19.391 -30.707 -26.784 1.00 29.47 520 THR A C 1
ATOM 4143 O O . THR A 1 520 ? 19.922 -31.783 -26.502 1.00 29.47 520 THR A O 1
ATOM 4146 N N . ILE A 1 521 ? 19.593 -29.607 -26.055 1.00 33.44 521 ILE A N 1
ATOM 4147 C CA . ILE A 1 521 ? 20.369 -29.578 -24.805 1.00 33.44 521 ILE A CA 1
ATOM 4148 C C . ILE A 1 521 ? 19.406 -29.336 -23.640 1.00 33.44 521 ILE A C 1
ATOM 4150 O O . ILE A 1 521 ? 18.718 -28.320 -23.605 1.00 33.44 521 ILE A O 1
ATOM 4154 N N . GLN A 1 522 ? 19.365 -30.262 -22.680 1.00 34.28 522 GLN A N 1
ATOM 4155 C CA . GLN A 1 522 ? 18.598 -30.101 -21.441 1.00 34.28 522 GLN A CA 1
ATOM 4156 C C . GLN A 1 522 ? 19.383 -29.264 -20.407 1.00 34.28 522 GLN A C 1
ATOM 4158 O O . GLN A 1 522 ? 20.604 -29.426 -20.297 1.00 34.28 522 GLN A O 1
ATOM 4163 N N . PRO A 1 523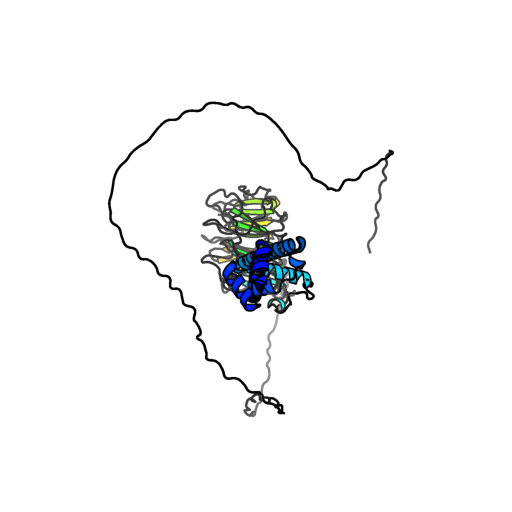 ? 18.719 -28.413 -19.601 1.00 33.97 523 PRO A N 1
ATOM 4164 C CA . PRO A 1 523 ? 19.369 -27.684 -18.515 1.00 33.97 523 PRO A CA 1
ATOM 4165 C C . PRO A 1 523 ? 19.742 -28.626 -17.356 1.00 33.97 523 PRO A C 1
ATOM 4167 O O . PRO A 1 523 ? 18.913 -29.383 -16.851 1.00 33.97 523 PRO A O 1
ATOM 4170 N N . LYS A 1 524 ? 21.000 -28.573 -16.900 1.00 32.06 524 LYS A N 1
ATOM 4171 C CA . LYS A 1 524 ? 21.480 -29.386 -15.768 1.00 32.06 524 LYS A CA 1
ATOM 4172 C C . LYS A 1 524 ? 21.029 -28.805 -14.424 1.00 32.06 524 LYS A C 1
ATOM 4174 O O . LYS A 1 524 ? 21.258 -27.630 -14.150 1.00 32.06 524 LYS A O 1
ATOM 4179 N N . LYS A 1 525 ? 20.496 -29.661 -13.544 1.00 30.97 525 LYS A N 1
ATOM 4180 C CA . LYS A 1 525 ? 20.281 -29.350 -12.119 1.00 30.97 525 LYS A CA 1
ATOM 4181 C C . LYS A 1 525 ? 21.629 -29.130 -11.414 1.00 30.97 525 LYS A C 1
ATOM 4183 O O . LYS A 1 525 ? 22.525 -29.966 -11.529 1.00 30.97 525 LYS A O 1
ATOM 4188 N N . SER A 1 526 ? 21.767 -28.052 -10.643 1.00 31.31 526 SER A N 1
ATOM 4189 C CA . SER A 1 526 ? 22.931 -27.782 -9.789 1.00 31.31 526 SER A CA 1
ATOM 4190 C C . SER A 1 526 ? 22.709 -28.345 -8.380 1.00 31.31 526 SER A C 1
ATOM 4192 O O . SER A 1 526 ? 21.864 -27.874 -7.626 1.00 31.31 526 SER A O 1
ATOM 4194 N N . THR A 1 527 ? 23.466 -29.382 -8.010 1.00 30.27 527 THR A N 1
ATOM 4195 C CA . THR A 1 527 ? 23.337 -30.023 -6.688 1.00 30.27 527 THR A CA 1
ATOM 4196 C C . THR A 1 527 ? 24.255 -29.338 -5.675 1.00 30.27 527 THR A C 1
ATOM 4198 O O . THR A 1 527 ? 25.473 -29.335 -5.855 1.00 30.27 527 THR A O 1
ATOM 4201 N N . VAL A 1 528 ? 23.695 -28.778 -4.601 1.00 32.50 528 VAL A N 1
ATOM 4202 C CA . VAL A 1 528 ? 24.480 -28.186 -3.504 1.00 32.50 528 VAL A CA 1
ATOM 4203 C C . VAL A 1 528 ? 25.142 -29.299 -2.683 1.00 32.50 528 VAL A C 1
ATOM 4205 O O . VAL A 1 528 ? 24.468 -30.221 -2.229 1.00 32.50 528 VAL A O 1
ATOM 4208 N N . ARG A 1 529 ? 26.461 -29.211 -2.465 1.00 29.34 529 ARG A N 1
ATOM 4209 C CA . ARG A 1 529 ? 27.210 -30.094 -1.552 1.00 29.34 529 ARG A CA 1
ATOM 4210 C C . ARG A 1 529 ? 27.576 -29.361 -0.263 1.00 29.34 529 ARG A C 1
ATOM 4212 O O . ARG A 1 529 ? 28.125 -28.264 -0.305 1.00 29.34 529 ARG A O 1
ATOM 4219 N N . THR A 1 530 ? 27.328 -30.006 0.872 1.00 29.41 530 THR A N 1
ATOM 4220 C CA . THR A 1 530 ? 27.751 -29.561 2.206 1.00 29.41 530 THR A CA 1
ATOM 4221 C C . THR A 1 530 ? 29.167 -30.052 2.552 1.00 29.41 530 THR A C 1
ATOM 4223 O O . THR A 1 530 ? 29.526 -31.180 2.205 1.00 29.41 530 THR A O 1
ATOM 4226 N N . PRO A 1 531 ? 29.983 -29.259 3.274 1.00 33.31 531 PRO A N 1
ATOM 4227 C CA . PRO A 1 531 ? 31.211 -29.735 3.910 1.00 33.31 531 PRO A CA 1
ATOM 4228 C C . PRO A 1 531 ? 30.927 -30.324 5.309 1.00 33.31 531 PRO A C 1
ATOM 4230 O O . PRO A 1 531 ? 30.105 -29.800 6.059 1.00 33.31 531 PRO A O 1
ATOM 4233 N N . LYS A 1 532 ? 31.621 -31.410 5.686 1.00 29.03 532 LYS A N 1
ATOM 4234 C CA . LYS A 1 532 ? 31.517 -32.044 7.020 1.00 29.03 532 LYS A CA 1
ATOM 4235 C C . LYS A 1 532 ? 32.541 -31.481 8.021 1.00 29.03 532 LYS A C 1
ATOM 4237 O O . LYS A 1 532 ? 33.632 -31.073 7.636 1.00 29.03 532 LYS A O 1
ATOM 4242 N N . LYS A 1 533 ? 32.208 -31.551 9.319 1.00 29.03 533 LYS A N 1
ATOM 4243 C CA . LYS A 1 533 ? 33.148 -31.385 10.451 1.00 29.03 533 LYS A CA 1
ATOM 4244 C C . LYS A 1 533 ? 34.287 -32.422 10.411 1.00 29.03 533 LYS A C 1
ATOM 4246 O O . LYS A 1 533 ? 34.037 -33.565 10.035 1.00 29.03 533 LYS A O 1
ATOM 4251 N N . LYS A 1 534 ? 35.452 -32.050 10.961 1.00 30.64 534 LYS A N 1
ATOM 4252 C CA . LYS A 1 534 ? 36.385 -32.906 11.733 1.00 30.64 534 LYS A CA 1
ATOM 4253 C C . LYS A 1 534 ? 37.098 -32.057 12.811 1.00 30.64 534 LYS A C 1
ATOM 4255 O O . LYS A 1 534 ? 36.877 -30.847 12.866 1.00 30.64 534 LYS A O 1
ATOM 4260 N N . GLU A 1 535 ? 37.825 -32.695 13.731 1.00 29.41 535 GLU A N 1
ATOM 4261 C CA . GLU A 1 535 ? 38.077 -32.183 15.097 1.00 29.41 535 GLU A CA 1
ATOM 4262 C C . GLU A 1 535 ? 39.473 -31.562 15.374 1.00 29.41 535 GLU A C 1
ATOM 4264 O O . GLU A 1 535 ? 40.305 -31.421 14.482 1.00 29.41 535 GLU A O 1
ATOM 4269 N N . LYS A 1 536 ? 39.704 -31.149 16.637 1.00 31.81 536 LYS A N 1
ATOM 4270 C CA . LYS A 1 536 ? 40.962 -30.588 17.192 1.00 31.81 536 LYS A CA 1
ATOM 4271 C C . LYS A 1 536 ? 41.767 -31.656 17.956 1.00 31.81 536 LYS A C 1
ATOM 4273 O O . LYS A 1 536 ? 41.153 -32.576 18.492 1.00 31.81 536 LYS A O 1
ATOM 4278 N N . PRO A 1 537 ? 43.083 -31.447 18.180 1.00 39.75 537 PRO A N 1
ATOM 4279 C CA . PRO A 1 537 ? 43.533 -31.084 19.547 1.00 39.75 537 PRO A CA 1
ATOM 4280 C C . PRO A 1 537 ? 44.448 -29.829 19.669 1.00 39.75 537 PRO A C 1
ATOM 4282 O O . PRO A 1 537 ? 45.095 -29.426 18.713 1.00 39.75 537 PRO A O 1
ATOM 4285 N N . LYS A 1 538 ? 44.409 -29.189 20.861 1.00 34.19 538 LYS A N 1
ATOM 4286 C CA . LYS A 1 538 ? 45.489 -28.892 21.866 1.00 34.19 538 LYS A CA 1
ATOM 4287 C C . LYS A 1 538 ? 46.972 -28.781 21.380 1.00 34.19 538 LYS A C 1
ATOM 4289 O O . LYS A 1 538 ? 47.349 -29.561 20.523 1.00 34.19 538 LYS A O 1
ATOM 4294 N N . THR A 1 539 ? 47.907 -27.944 21.895 1.00 28.97 539 THR A N 1
ATOM 4295 C CA . THR A 1 539 ? 48.038 -27.030 23.088 1.00 28.97 539 THR A CA 1
ATOM 4296 C C . THR A 1 539 ? 49.273 -26.071 22.904 1.00 28.97 539 THR A C 1
ATOM 4298 O O . THR A 1 539 ? 50.245 -26.516 22.317 1.00 28.97 539 THR A O 1
ATOM 4301 N N . ILE A 1 540 ? 49.247 -24.738 23.172 1.00 31.30 540 ILE A N 1
ATOM 4302 C CA . ILE A 1 540 ? 49.724 -23.970 24.387 1.00 31.30 540 ILE A CA 1
ATOM 4303 C C . ILE A 1 540 ? 51.263 -24.026 24.686 1.00 31.30 540 ILE A C 1
ATOM 4305 O O . ILE A 1 540 ? 51.748 -25.150 24.749 1.00 31.30 540 ILE A O 1
ATOM 4309 N N . PRO A 1 541 ? 52.023 -22.937 25.063 1.00 51.78 541 PRO A N 1
ATOM 4310 C CA . PRO A 1 541 ? 51.905 -21.450 24.891 1.00 51.78 541 PRO A CA 1
ATOM 4311 C C . PRO A 1 541 ? 53.269 -20.664 24.697 1.00 51.78 541 PRO A C 1
ATOM 4313 O O . PRO A 1 541 ? 54.321 -21.284 24.634 1.00 51.78 541 PRO A O 1
ATOM 4316 N N . THR A 1 542 ? 53.311 -19.302 24.744 1.00 28.36 542 THR A N 1
ATOM 4317 C CA . THR A 1 542 ? 54.167 -18.491 25.695 1.00 28.36 542 THR A CA 1
ATOM 4318 C C . THR A 1 542 ? 54.073 -16.930 25.615 1.00 28.36 542 THR A C 1
ATOM 4320 O O . THR A 1 542 ? 54.048 -16.349 24.544 1.00 28.36 542 THR A O 1
ATOM 4323 N N . LYS A 1 543 ? 54.050 -16.286 26.810 1.00 30.08 543 LYS A N 1
ATOM 4324 C CA . LYS A 1 543 ? 54.603 -14.972 27.313 1.00 30.08 543 LYS A CA 1
ATOM 4325 C C . LYS A 1 543 ? 54.752 -13.731 26.366 1.00 30.08 543 LYS A C 1
ATOM 4327 O O . LYS A 1 543 ? 55.370 -13.824 25.323 1.00 30.08 543 LYS A O 1
ATOM 4332 N N . LYS A 1 544 ? 54.181 -12.537 26.678 1.00 31.23 544 LYS A N 1
ATOM 4333 C CA . LYS A 1 544 ? 54.619 -11.434 27.620 1.00 31.23 544 LYS A CA 1
ATOM 4334 C C . LYS A 1 544 ? 55.947 -10.749 27.195 1.00 31.23 544 LYS A C 1
ATOM 4336 O O . LYS A 1 544 ? 56.903 -11.470 26.976 1.00 31.23 544 LYS A O 1
ATOM 4341 N N . GLN A 1 545 ? 56.170 -9.416 27.156 1.00 31.73 545 GLN A N 1
ATOM 4342 C CA . GLN A 1 545 ? 55.568 -8.189 27.774 1.00 31.73 545 GLN A CA 1
ATOM 4343 C C . GLN A 1 545 ? 55.358 -7.069 26.676 1.00 31.73 545 GLN A C 1
ATOM 4345 O O . GLN A 1 545 ? 55.112 -7.475 25.551 1.00 31.73 545 GLN A O 1
ATOM 4350 N N . LYS A 1 546 ? 55.391 -5.708 26.784 1.00 29.88 546 LYS A N 1
ATOM 4351 C CA . LYS A 1 546 ? 55.487 -4.644 27.843 1.00 29.88 546 LYS A CA 1
ATOM 4352 C C . LYS A 1 546 ? 54.914 -3.266 27.333 1.00 29.88 546 LYS A C 1
ATOM 4354 O O . LYS A 1 546 ? 54.055 -3.261 26.460 1.00 29.88 546 LYS A O 1
ATOM 4359 N N . LYS A 1 547 ? 55.345 -2.110 27.892 1.00 28.44 547 LYS A N 1
ATOM 4360 C CA . LYS A 1 547 ? 55.046 -0.667 27.584 1.00 28.44 547 LYS A CA 1
ATOM 4361 C C . LYS A 1 547 ? 56.234 0.220 28.126 1.00 28.44 547 LYS A C 1
ATOM 4363 O O . LYS A 1 547 ? 57.157 -0.394 28.659 1.00 28.44 547 LYS A O 1
ATOM 4368 N N . PRO A 1 548 ? 56.176 1.577 28.282 1.00 53.19 548 PRO A N 1
ATOM 4369 C CA . PRO A 1 548 ? 56.082 2.713 27.315 1.00 53.19 548 PRO A CA 1
ATOM 4370 C C . PRO A 1 548 ? 57.082 3.896 27.604 1.00 53.19 548 PRO A C 1
ATOM 4372 O O . PRO A 1 548 ? 57.707 3.874 28.660 1.00 53.19 548 PRO A O 1
ATOM 4375 N N . LYS A 1 549 ? 57.128 4.993 26.793 1.00 29.61 549 LYS A N 1
ATOM 4376 C CA . LYS A 1 549 ? 57.005 6.445 27.214 1.00 29.61 549 LYS A CA 1
ATOM 4377 C C . LYS A 1 549 ? 57.555 7.532 26.236 1.00 29.61 549 LYS A C 1
ATOM 4379 O O . LYS A 1 549 ? 58.433 7.269 25.434 1.00 29.61 549 LYS A O 1
ATOM 4384 N N . LYS A 1 550 ? 57.085 8.779 26.488 1.00 28.95 550 LYS A N 1
ATOM 4385 C CA . LYS A 1 550 ? 57.655 10.141 26.238 1.00 28.95 550 LYS A CA 1
ATOM 4386 C C . LYS A 1 550 ? 57.534 10.851 24.856 1.00 28.95 550 LYS A C 1
ATOM 4388 O O . LYS A 1 550 ? 58.154 10.486 23.870 1.00 28.95 550 LYS A O 1
ATOM 4393 N N . LYS A 1 551 ? 56.793 11.978 24.892 1.00 31.05 551 LYS A N 1
ATOM 4394 C CA . LYS A 1 551 ? 56.978 13.273 24.167 1.00 31.05 551 LYS A CA 1
ATOM 4395 C C . LYS A 1 551 ? 58.195 14.050 24.771 1.00 31.05 551 LYS A C 1
ATOM 4397 O O . LYS A 1 551 ? 58.666 13.553 25.800 1.00 31.05 551 LYS A O 1
ATOM 4402 N N . PRO A 1 552 ? 58.662 15.245 24.294 1.00 43.69 552 PRO A N 1
ATOM 4403 C CA . PRO A 1 552 ? 58.005 16.264 23.434 1.00 43.69 552 PRO A CA 1
ATOM 4404 C C . PRO A 1 552 ? 58.901 16.969 22.368 1.00 43.69 552 PRO A C 1
ATOM 4406 O O . PRO A 1 552 ? 60.052 16.600 22.182 1.00 43.69 552 PRO A O 1
ATOM 4409 N N . GLY A 1 553 ? 58.389 18.032 21.715 1.00 28.42 553 GLY A N 1
ATOM 4410 C CA . GLY A 1 553 ? 59.202 19.036 20.990 1.00 28.42 553 GLY A CA 1
ATOM 4411 C C . GLY A 1 553 ? 58.458 19.829 19.891 1.00 28.42 553 GLY A C 1
ATOM 4412 O O . GLY A 1 553 ? 57.828 19.221 19.031 1.00 28.42 553 GLY A O 1
ATOM 4413 N N . ARG A 1 554 ? 58.523 21.177 19.912 1.00 32.47 554 ARG A N 1
ATOM 4414 C CA . ARG A 1 554 ? 58.123 22.104 18.816 1.00 32.47 554 ARG A CA 1
ATOM 4415 C C . ARG A 1 554 ? 58.633 23.534 19.090 1.00 32.47 554 ARG A C 1
ATOM 4417 O O . ARG A 1 554 ? 58.370 24.030 20.183 1.00 32.47 554 ARG A O 1
ATOM 4424 N N . PRO A 1 555 ? 59.232 24.229 18.102 1.00 43.66 555 PRO A N 1
ATOM 4425 C CA . PRO A 1 555 ? 59.043 25.691 18.001 1.00 43.66 555 PRO A CA 1
ATOM 4426 C C . PRO A 1 555 ? 58.936 26.271 16.556 1.00 43.66 555 PRO A C 1
ATOM 4428 O O . PRO A 1 555 ? 59.352 25.628 15.604 1.00 43.66 555 PRO A O 1
ATOM 4431 N N . THR A 1 556 ? 58.366 27.494 16.454 1.00 30.91 556 THR A N 1
ATOM 4432 C CA . THR A 1 556 ? 58.601 28.622 15.478 1.00 30.91 556 THR A CA 1
ATOM 4433 C C . THR A 1 556 ? 58.572 28.395 13.938 1.00 30.91 556 THR A C 1
ATOM 4435 O O . THR A 1 556 ? 59.097 27.412 13.446 1.00 30.91 556 THR A O 1
ATOM 4438 N N . LYS A 1 557 ? 57.860 29.185 13.092 1.00 31.59 557 LYS A N 1
ATOM 4439 C CA . LYS A 1 557 ? 57.996 30.630 12.679 1.00 31.59 557 LYS A CA 1
ATOM 4440 C C . LYS A 1 557 ? 59.348 30.908 11.951 1.00 31.59 557 LYS A C 1
ATOM 4442 O O . LYS A 1 557 ? 60.338 30.371 12.420 1.00 31.59 557 LYS A O 1
ATOM 4447 N N . THR A 1 558 ? 59.509 31.659 10.835 1.00 31.34 558 THR A N 1
ATOM 4448 C CA . THR A 1 558 ? 58.903 32.937 10.325 1.00 31.34 558 THR A CA 1
ATOM 4449 C C . THR A 1 558 ? 59.246 33.120 8.800 1.00 31.34 558 THR A C 1
ATOM 4451 O O . THR A 1 558 ? 60.403 32.918 8.470 1.00 31.34 558 THR A O 1
ATOM 4454 N N . ALA A 1 559 ? 58.323 33.250 7.816 1.00 30.78 559 ALA A N 1
ATOM 4455 C CA . ALA A 1 559 ? 57.735 34.445 7.117 1.00 30.78 559 ALA A CA 1
ATOM 4456 C C . ALA A 1 559 ? 58.494 35.095 5.898 1.00 30.78 559 ALA A C 1
ATOM 4458 O O . ALA A 1 559 ? 59.659 34.803 5.686 1.00 30.78 559 ALA A O 1
ATOM 4459 N N . VAL A 1 560 ? 57.816 36.017 5.154 1.00 29.98 560 VAL A N 1
ATOM 4460 C CA . VAL A 1 560 ? 58.264 36.870 3.984 1.00 29.98 560 VAL A CA 1
ATOM 4461 C C . VAL A 1 560 ? 58.391 36.105 2.626 1.00 29.98 560 VAL A C 1
ATOM 4463 O O . VAL A 1 560 ? 59.024 35.064 2.606 1.00 29.98 560 VAL A O 1
ATOM 4466 N N . ALA A 1 561 ? 57.720 36.375 1.476 1.00 31.27 561 ALA A N 1
ATOM 4467 C CA . ALA A 1 561 ? 57.365 37.553 0.619 1.00 31.27 561 ALA A CA 1
ATOM 4468 C C . ALA A 1 561 ? 58.495 37.972 -0.386 1.00 31.27 561 ALA A C 1
ATOM 4470 O O . ALA A 1 561 ? 59.653 37.830 -0.037 1.00 31.27 561 ALA A O 1
ATOM 4471 N N . LYS A 1 562 ? 58.309 38.448 -1.647 1.00 30.25 562 LYS A N 1
ATOM 4472 C CA . LYS A 1 562 ? 57.275 39.294 -2.318 1.00 30.25 562 LYS A CA 1
ATOM 4473 C C . LYS A 1 562 ? 57.204 39.145 -3.884 1.00 30.25 562 LYS A C 1
ATOM 4475 O O . LYS A 1 562 ? 58.236 39.112 -4.530 1.00 30.25 562 LYS A O 1
ATOM 4480 N N . GLN A 1 563 ? 55.994 39.336 -4.454 1.00 32.06 563 GLN A N 1
ATOM 4481 C CA . GLN A 1 563 ? 55.609 40.142 -5.665 1.00 32.06 563 GLN A CA 1
ATOM 4482 C C . GLN A 1 563 ? 55.965 39.823 -7.160 1.00 32.06 563 GLN A C 1
ATOM 4484 O O . GLN A 1 563 ? 57.120 39.878 -7.549 1.00 32.06 563 GLN A O 1
ATOM 4489 N N . LYS A 1 564 ? 54.899 39.905 -8.010 1.00 32.00 564 LYS A N 1
ATOM 4490 C CA . LYS A 1 564 ? 54.812 40.423 -9.427 1.00 32.00 564 LYS A CA 1
ATOM 4491 C C . LYS A 1 564 ? 55.483 39.559 -10.537 1.00 32.00 564 LYS A C 1
ATOM 4493 O O . LYS A 1 564 ? 56.410 38.833 -10.238 1.00 32.00 564 LYS A O 1
ATOM 4498 N N . LYS A 1 565 ? 55.101 39.539 -11.836 1.00 30.84 565 LYS A N 1
ATOM 4499 C CA . LYS A 1 565 ? 54.200 40.314 -12.757 1.00 30.84 565 LYS A CA 1
ATOM 4500 C C . LYS A 1 565 ? 53.879 39.411 -14.006 1.00 30.84 565 LYS A C 1
ATOM 4502 O O . LYS A 1 565 ? 54.452 38.339 -14.103 1.00 30.84 565 LYS A O 1
ATOM 4507 N N . ALA A 1 566 ? 53.170 39.825 -15.074 1.00 32.59 566 ALA A N 1
ATOM 4508 C CA . ALA A 1 566 ? 51.702 39.952 -15.239 1.00 32.59 566 ALA A CA 1
ATOM 4509 C C . ALA A 1 566 ? 51.272 39.946 -16.754 1.00 32.59 566 ALA A C 1
ATOM 4511 O O . ALA A 1 566 ? 52.109 40.250 -17.597 1.00 32.59 566 ALA A O 1
ATOM 4512 N N . LYS A 1 567 ? 49.961 39.759 -17.061 1.00 31.14 567 LYS A N 1
ATOM 4513 C CA . LYS A 1 567 ? 49.215 39.922 -18.362 1.00 31.14 567 LYS A CA 1
ATOM 4514 C C . LYS A 1 567 ? 49.107 38.739 -19.368 1.00 31.14 567 LYS A C 1
ATOM 4516 O O . LYS A 1 567 ? 50.046 38.478 -20.110 1.00 31.14 567 LYS A O 1
ATOM 4521 N N . LYS A 1 568 ? 47.868 38.266 -19.613 1.00 29.86 568 LYS A N 1
ATOM 4522 C CA . LYS A 1 568 ? 47.035 38.581 -20.815 1.00 29.86 568 LYS A CA 1
ATOM 4523 C C . LYS A 1 568 ? 45.558 38.151 -20.598 1.00 29.86 568 LYS A C 1
ATOM 4525 O O . LYS A 1 568 ? 45.257 37.493 -19.609 1.00 29.86 568 LYS A O 1
ATOM 4530 N N . SER A 1 569 ? 44.652 38.617 -21.463 1.00 31.28 569 SER A N 1
ATOM 4531 C CA . SER A 1 569 ? 43.164 38.561 -21.363 1.00 31.28 569 SER A CA 1
ATOM 4532 C C . SER A 1 569 ? 42.571 37.651 -22.485 1.00 31.28 569 SER A C 1
ATOM 4534 O O . SER A 1 569 ? 43.408 37.091 -23.195 1.00 31.28 569 SER A O 1
ATOM 4536 N N . PRO A 1 570 ? 41.233 37.497 -22.755 1.00 46.09 570 PRO A N 1
ATOM 4537 C CA . PRO A 1 570 ? 40.042 38.268 -22.317 1.00 46.09 570 PRO A CA 1
ATOM 4538 C C . PRO A 1 570 ? 38.760 37.463 -21.933 1.00 46.09 570 PRO A C 1
ATOM 4540 O O . PRO A 1 570 ? 38.708 36.246 -22.050 1.00 46.09 570 PRO A O 1
ATOM 4543 N N . VAL A 1 571 ? 37.683 38.171 -21.536 1.00 33.75 571 VAL A N 1
ATOM 4544 C CA . VAL A 1 571 ? 36.306 37.643 -21.326 1.00 33.75 571 VAL A CA 1
ATOM 4545 C C . VAL A 1 571 ? 35.247 38.664 -21.803 1.00 33.75 571 VAL A C 1
ATOM 4547 O O . VAL A 1 571 ? 35.433 39.864 -21.590 1.00 33.75 571 VAL A O 1
ATOM 4550 N N . LYS A 1 572 ? 34.156 38.199 -22.446 1.00 33.44 572 LYS A N 1
ATOM 4551 C CA . LYS A 1 572 ? 32.894 38.904 -22.829 1.00 33.44 572 LYS A CA 1
ATOM 4552 C C . LYS A 1 572 ? 31.879 37.854 -23.357 1.00 33.44 572 LYS A C 1
ATOM 4554 O O . LYS A 1 572 ? 32.306 36.766 -23.715 1.00 33.44 572 LYS A O 1
ATOM 4559 N N . LYS A 1 573 ? 30.557 38.075 -23.485 1.00 31.47 573 LYS A N 1
ATOM 4560 C CA . LYS A 1 573 ? 29.710 39.254 -23.173 1.00 31.47 573 LYS A CA 1
ATOM 4561 C C . LYS A 1 573 ? 29.265 39.220 -21.684 1.00 31.47 573 LYS A C 1
ATOM 4563 O O . LYS A 1 573 ? 30.153 39.447 -20.876 1.00 31.47 573 LYS A O 1
ATOM 4568 N N . ALA A 1 574 ? 28.042 38.971 -21.182 1.00 30.11 574 ALA A N 1
ATOM 4569 C CA . ALA A 1 574 ? 26.656 38.886 -21.687 1.00 30.11 574 ALA A CA 1
ATOM 4570 C C . ALA A 1 574 ? 25.665 39.165 -20.509 1.00 30.11 574 ALA A C 1
ATOM 4572 O O . ALA A 1 574 ? 26.068 39.040 -19.354 1.00 30.11 574 ALA A O 1
ATOM 4573 N N . LYS A 1 575 ? 24.396 39.538 -20.775 1.00 33.97 575 LYS A N 1
ATOM 4574 C CA . LYS A 1 575 ? 23.263 39.694 -19.808 1.00 33.97 575 LYS A CA 1
ATOM 4575 C C . LYS A 1 575 ? 21.907 39.544 -20.545 1.00 33.97 575 LYS A C 1
ATOM 4577 O O . LYS A 1 575 ? 21.939 39.396 -21.767 1.00 33.97 575 LYS A O 1
ATOM 4582 N N . PRO A 1 576 ? 20.737 39.643 -19.869 1.00 42.88 576 PRO A N 1
ATOM 4583 C CA . PRO A 1 576 ? 20.028 40.945 -19.854 1.00 42.88 576 PRO A CA 1
ATOM 4584 C C . PRO A 1 576 ? 19.278 41.303 -18.536 1.00 42.88 576 PRO A C 1
ATOM 4586 O O . PRO A 1 576 ? 19.327 40.555 -17.565 1.00 42.88 576 PRO A O 1
ATOM 4589 N N . LYS A 1 577 ? 18.539 42.437 -18.564 1.00 30.44 577 LYS A N 1
ATOM 4590 C CA . LYS A 1 577 ? 17.717 43.102 -17.506 1.00 30.44 577 LYS A CA 1
ATOM 4591 C C . LYS A 1 577 ? 18.504 43.958 -16.478 1.00 30.44 577 LYS A C 1
ATOM 4593 O O . LYS A 1 577 ? 19.688 43.691 -16.265 1.00 30.44 577 LYS A O 1
ATOM 4598 N N . PRO A 1 578 ? 17.890 44.999 -15.851 1.00 42.34 578 PRO A N 1
ATOM 4599 C CA . PRO A 1 578 ? 16.484 45.456 -15.918 1.00 42.34 578 PRO A CA 1
ATOM 4600 C C . PRO A 1 578 ? 16.258 46.790 -16.682 1.00 42.34 578 PRO A C 1
ATOM 4602 O O . PRO A 1 578 ? 17.189 47.365 -17.241 1.00 42.34 578 PRO A O 1
ATOM 4605 N N . VAL A 1 579 ? 15.007 47.282 -16.699 1.00 33.75 579 VAL A N 1
ATOM 4606 C CA . VAL A 1 579 ? 14.555 48.550 -17.329 1.00 33.75 579 VAL A CA 1
ATOM 4607 C C . VAL A 1 579 ? 13.871 49.467 -16.284 1.00 33.75 579 VAL A C 1
ATOM 4609 O O . VAL A 1 579 ? 13.624 49.051 -15.156 1.00 33.75 579 VAL A O 1
ATOM 4612 N N . LYS A 1 580 ? 13.681 50.752 -16.620 1.00 33.31 580 LYS A N 1
ATOM 4613 C CA . LYS A 1 580 ? 13.527 51.907 -15.708 1.00 33.31 580 LYS A CA 1
ATOM 4614 C C . LYS A 1 580 ? 12.071 52.269 -15.357 1.00 33.31 580 LYS A C 1
ATOM 4616 O O . LYS A 1 580 ? 11.171 52.085 -16.165 1.00 33.31 580 LYS A O 1
ATOM 4621 N N . THR A 1 581 ? 11.890 52.959 -14.227 1.00 33.78 581 THR A N 1
ATOM 4622 C CA . THR A 1 581 ? 10.659 53.680 -13.828 1.00 33.78 581 THR A CA 1
ATOM 4623 C C . THR A 1 581 ? 10.793 55.206 -13.973 1.00 33.78 581 THR A C 1
ATOM 4625 O O . THR A 1 581 ? 11.877 55.748 -13.741 1.00 33.78 581 THR A O 1
ATOM 4628 N N . LYS A 1 582 ? 9.691 55.934 -14.234 1.00 33.47 582 LYS A N 1
ATOM 4629 C CA . LYS A 1 582 ? 9.590 57.402 -14.057 1.00 33.47 582 LYS A CA 1
ATOM 4630 C C . LYS A 1 582 ? 8.190 57.842 -13.571 1.00 33.47 582 LYS A C 1
ATOM 4632 O O . LYS A 1 582 ? 7.196 57.487 -14.178 1.00 33.47 582 LYS A O 1
ATOM 4637 N N . LYS A 1 583 ? 8.195 58.635 -12.486 1.00 32.31 583 LYS A N 1
ATOM 4638 C CA . LYS A 1 583 ? 7.445 59.881 -12.153 1.00 32.31 583 LYS A CA 1
ATOM 4639 C C . LYS A 1 583 ? 6.151 60.256 -12.934 1.00 32.31 583 LYS A C 1
ATOM 4641 O O . LYS A 1 583 ? 6.156 60.155 -14.149 1.00 32.31 583 LYS A O 1
ATOM 4646 N N . ALA A 1 584 ? 5.129 60.925 -12.353 1.00 34.12 584 ALA A N 1
ATOM 4647 C CA . ALA A 1 584 ? 4.806 61.303 -10.948 1.00 34.12 584 ALA A CA 1
ATOM 4648 C C . ALA A 1 584 ? 3.469 62.115 -10.829 1.00 34.12 584 ALA A C 1
ATOM 4650 O O . ALA A 1 584 ? 2.987 62.613 -11.838 1.00 34.12 584 ALA A O 1
ATOM 4651 N N . LYS A 1 585 ? 3.042 62.404 -9.571 1.00 32.16 585 LYS A N 1
ATOM 4652 C CA . LYS A 1 585 ? 2.321 63.608 -9.026 1.00 32.16 585 LYS A CA 1
ATOM 4653 C C . LYS A 1 585 ? 0.831 63.515 -8.569 1.00 32.16 585 LYS A C 1
ATOM 4655 O O . LYS A 1 585 ? -0.032 63.052 -9.290 1.00 32.16 585 LYS A O 1
ATOM 4660 N N . LYS A 1 586 ? 0.595 64.186 -7.414 1.00 32.22 586 LYS A N 1
ATOM 4661 C CA . LYS A 1 586 ? -0.625 64.850 -6.852 1.00 32.22 586 LYS A CA 1
ATOM 4662 C C . LYS A 1 586 ? -1.757 64.056 -6.126 1.00 32.22 586 LYS A C 1
ATOM 4664 O O . LYS A 1 586 ? -2.722 63.612 -6.724 1.00 32.22 586 LYS A O 1
ATOM 4669 N N . LYS A 1 587 ? -1.638 64.065 -4.780 1.00 31.64 587 LYS A N 1
ATOM 4670 C CA . LYS A 1 587 ? -2.615 64.371 -3.683 1.00 31.64 587 LYS A CA 1
ATOM 4671 C C . LYS A 1 587 ? -4.009 64.981 -4.059 1.00 31.64 587 LYS A C 1
ATOM 4673 O O . LYS A 1 587 ? -4.034 65.722 -5.038 1.00 31.64 587 LYS A O 1
ATOM 4678 N N . PRO A 1 588 ? -4.982 65.095 -3.105 1.00 60.25 588 PRO A N 1
ATOM 4679 C CA . PRO A 1 588 ? -5.640 64.110 -2.201 1.00 60.25 588 PRO A CA 1
ATOM 4680 C C . PRO A 1 588 ? -7.197 64.347 -2.131 1.00 60.25 588 PRO A C 1
ATOM 4682 O O . PRO A 1 588 ? -7.676 65.139 -2.928 1.00 60.25 588 PRO A O 1
ATOM 4685 N N . VAL A 1 589 ? -7.977 63.769 -1.177 1.00 32.38 589 VAL A N 1
ATOM 4686 C CA . VAL A 1 589 ? -9.198 64.361 -0.501 1.00 32.38 589 VAL A CA 1
ATOM 4687 C C . VAL A 1 589 ? -9.870 63.377 0.512 1.00 32.38 589 VAL A C 1
ATOM 4689 O O . VAL A 1 589 ? -9.347 62.290 0.742 1.00 32.38 589 VAL A O 1
ATOM 4692 N N . LYS A 1 590 ? -10.928 63.803 1.237 1.00 32.97 590 LYS A N 1
ATOM 4693 C CA . LYS A 1 590 ? -11.491 63.254 2.502 1.00 32.97 590 LYS A CA 1
ATOM 4694 C C . LYS A 1 590 ? -12.891 62.584 2.384 1.00 32.97 590 LYS A C 1
ATOM 4696 O O . LYS A 1 590 ? -13.697 63.019 1.579 1.00 32.97 590 LYS A O 1
ATOM 4701 N N . LYS A 1 591 ? -13.204 61.696 3.353 1.00 33.97 591 LYS A N 1
ATOM 4702 C CA . LYS A 1 591 ? -14.514 61.422 4.035 1.00 33.97 591 LYS A CA 1
ATOM 4703 C C . LYS A 1 591 ? -15.842 61.343 3.219 1.00 33.97 591 LYS A C 1
ATOM 4705 O O . LYS A 1 591 ? -16.354 62.393 2.847 1.00 33.97 591 LYS A O 1
ATOM 4710 N N . ARG A 1 592 ? -16.571 60.204 3.300 1.00 31.75 592 ARG A N 1
ATOM 4711 C CA . ARG A 1 592 ? -17.870 60.019 4.041 1.00 31.75 592 ARG A CA 1
ATOM 4712 C C . ARG A 1 592 ? -18.514 58.620 3.838 1.00 31.75 592 ARG A C 1
ATOM 4714 O O . ARG A 1 592 ? -18.113 57.887 2.946 1.00 31.75 592 ARG A O 1
ATOM 4721 N N . LY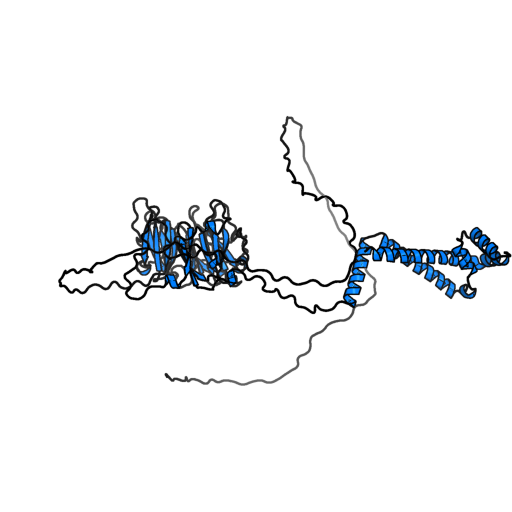S A 1 593 ? -19.495 58.264 4.694 1.00 36.38 593 LYS A N 1
ATOM 4722 C CA . LYS A 1 593 ? -20.437 57.118 4.549 1.00 36.38 593 LYS A CA 1
ATOM 4723 C C . LYS A 1 593 ? -21.699 57.551 3.770 1.00 36.38 593 LYS A C 1
ATOM 4725 O O . LYS A 1 593 ? -22.057 58.726 3.866 1.00 36.38 593 LYS A O 1
ATOM 4730 N N . PRO A 1 594 ? -22.384 56.622 3.079 1.00 44.72 594 PRO A N 1
ATOM 4731 C CA . PRO A 1 594 ? -23.769 56.210 3.427 1.00 44.72 594 PRO A CA 1
ATOM 4732 C C . PRO A 1 594 ? -23.848 54.663 3.578 1.00 44.72 594 PRO A C 1
ATOM 4734 O O . PRO A 1 594 ? -23.051 53.972 2.959 1.00 44.72 594 PRO A O 1
ATOM 4737 N N . THR A 1 595 ? -24.596 53.968 4.452 1.00 33.72 595 THR A N 1
ATOM 4738 C CA . THR A 1 595 ? -25.969 54.003 5.032 1.00 33.72 595 THR A CA 1
ATOM 4739 C C . THR A 1 595 ? -27.052 53.181 4.300 1.00 33.72 595 THR A C 1
ATOM 4741 O O . THR A 1 595 ? -27.679 53.669 3.372 1.00 33.72 595 THR A O 1
ATOM 4744 N N . ILE A 1 596 ? -27.316 51.980 4.844 1.00 37.28 596 ILE A N 1
ATOM 4745 C CA . ILE A 1 596 ? -28.624 51.318 5.105 1.00 37.28 596 ILE A CA 1
ATOM 4746 C C . ILE A 1 596 ? -29.734 51.351 4.017 1.00 37.28 596 ILE A C 1
ATOM 4748 O O . ILE A 1 596 ? -30.416 52.362 3.877 1.00 37.28 596 ILE A O 1
ATOM 4752 N N . LYS A 1 597 ? -30.087 50.184 3.436 1.00 33.44 597 LYS A N 1
ATOM 4753 C CA . LYS A 1 597 ? -31.383 49.467 3.658 1.00 33.44 597 LYS A CA 1
ATOM 4754 C C . LYS A 1 597 ? -31.500 48.146 2.851 1.00 33.44 597 LYS A C 1
ATOM 4756 O O . LYS A 1 597 ? -30.861 48.024 1.811 1.00 33.44 597 LYS A O 1
ATOM 4761 N N . PRO A 1 598 ? -32.290 47.153 3.321 1.00 46.84 598 PRO A N 1
ATOM 4762 C CA . PRO A 1 598 ? -32.437 45.839 2.680 1.00 46.84 598 PRO A CA 1
ATOM 4763 C C . PRO A 1 598 ? -33.652 45.746 1.734 1.00 46.84 598 PRO A C 1
ATOM 4765 O O . PRO A 1 598 ? -34.620 46.493 1.883 1.00 46.84 598 PRO A O 1
ATOM 4768 N N . LYS A 1 599 ? -33.661 44.751 0.833 1.00 40.66 599 LYS A N 1
ATOM 4769 C CA . LYS A 1 599 ? -34.876 44.297 0.128 1.00 40.66 599 LYS A CA 1
ATOM 4770 C C . LYS A 1 599 ? -35.485 43.072 0.830 1.00 40.66 599 LYS A C 1
ATOM 4772 O O . LYS A 1 599 ? -34.787 42.107 1.113 1.00 40.66 599 LYS A O 1
ATOM 4777 N N . LYS A 1 600 ? -36.797 43.128 1.090 1.00 41.72 600 LYS A N 1
ATOM 4778 C CA . LYS A 1 600 ? -37.670 41.986 1.439 1.00 41.72 600 LYS A CA 1
ATOM 4779 C C . LYS A 1 600 ? -38.436 41.522 0.184 1.00 41.72 600 LYS A C 1
ATOM 4781 O O . LYS A 1 600 ? -38.507 42.285 -0.776 1.00 41.72 600 LYS A O 1
ATOM 4786 N N . ARG A 1 601 ? -39.166 40.400 0.327 1.00 38.28 601 ARG A N 1
ATOM 4787 C CA . ARG A 1 601 ? -40.184 39.814 -0.583 1.00 38.28 601 ARG A CA 1
ATOM 4788 C C . ARG A 1 601 ? -39.600 38.917 -1.695 1.00 38.28 601 ARG A C 1
ATOM 4790 O O . ARG A 1 601 ? -38.558 39.253 -2.235 1.00 38.28 601 ARG A O 1
ATOM 4797 N N . LYS A 1 602 ? -40.252 37.802 -2.065 1.00 41.50 602 LYS A N 1
ATOM 4798 C CA . LYS A 1 602 ? -41.464 37.152 -1.493 1.00 41.50 602 LYS A CA 1
ATOM 4799 C C . LYS A 1 602 ? -41.483 35.648 -1.825 1.00 41.50 602 LYS A C 1
ATOM 4801 O O . LYS A 1 602 ? -40.735 35.219 -2.691 1.00 41.50 602 LYS A O 1
ATOM 4806 N N . TYR A 1 603 ? -42.383 34.913 -1.169 1.00 43.62 603 TYR A N 1
ATOM 4807 C CA . TYR A 1 603 ? -42.879 33.614 -1.635 1.00 43.62 603 TYR A CA 1
ATOM 4808 C C . TYR A 1 603 ? -43.472 33.713 -3.049 1.00 43.62 603 TYR A C 1
ATOM 4810 O O . TYR A 1 603 ? -44.203 34.672 -3.330 1.00 43.62 603 TYR A O 1
ATOM 4818 N N . ALA A 1 604 ? -43.230 32.674 -3.841 1.00 48.41 604 ALA A N 1
ATOM 4819 C CA . ALA A 1 604 ? -44.218 31.985 -4.665 1.00 48.41 604 ALA A CA 1
ATOM 4820 C C . ALA A 1 604 ? -44.000 30.483 -4.416 1.00 48.41 604 ALA A C 1
ATOM 4822 O O . ALA A 1 604 ? -42.809 30.117 -4.284 1.00 48.41 604 ALA A O 1
#

Sequence (604 aa):
LEVITRRTNYDLTKAKEKIHILEGLMIALRNIDEVIKIIRQSKEVEEAKTRLMKRFSLSEIQAKSILDMRLQKLTGMEIEAVEKEYKETKELIERLEALLADKQKILAEIKRELFDIKNRFGDERRTQIVEGEVGIDIEDLIPEQEVVVTITKDGYIKRIPTETYRTQHRGGKGLIGVRPKEEDFVVDTFITSTHDYLMFFTNHGRAYWLKGYKIPEGDRYAKGKAIINLLPRLEEGEKIETAVPIHEFDDTQYLIFTTKKGTIKKTVLSAYGNIRVNGIIAIKLEQGDELMGVQLSDGAKTVMIATARGQACRFNERELRPMGRATHGVIGIRLKDKKDAVVAMTVVDITGSLFTMTENGFGKRSPIDEYRMTHRGSKGVRTIVTNERNGNVVFVSQVTDDNELIITTEQGMTVRIPVRDIREQGRNTMGVRIMRLNEGDKVVSVTQVLAEPDKEKDQGESIESMPLGIVEEKTPIDEQPSEPFVEQKEPTPRTMPVPIVEKSVVSEETPLPPRKAKKTIQPKKSTVRTPKKKEKPKTIPTKKQKKPKKKPGRPTKTAVAKQKKAKKSPVKKAKPKPVKTKKAKKKPVKKRKPTIKPKKRKYA

Radius of gyration: 49.58 Å; chains: 1; bounding box: 142×113×114 Å

Foldseek 3Di:
DVVVLVVLVVLLVVLVVVLLLLVLVLLCLVVVVVLVVLVVPDPDLVSSLVVSCVPSVHDSNNSVSNVVDDPVCNDPVNSVVSVVSSVVSVVSNVVSVVCNVDPVSVVVVVVVVVVVCCVVPPDDDPDDDDPDPPDPPPVVVDDKAKWKWWAKPQQAIATEGVVLVPDDDPPDDDDPPDPDPDQIDTFDIDIAIQQWWKWWAKFQQFIDTDRNVLFHHDHPPDRGGHCCVVLVQADVVIDTQDIDTGHDQDQQKWKWWAKFQQFIAIARSVLQPDADSNTGRQAHEDDPITTNDIDMDRQFFWKWWAKQQQFIAIATSVLHDHDHRHYHHGHQEAADDPPMTTQDMDGDDQDAWKWWAAFQQFIATEHSVLQDHDHGHYNGHGQAHADPNRGTINDMDTDDQQKWKWWAKPVSDTDIGGNVVGDYDHRYYHGDRRDHDDVPMTTHGMHMDGHDPDDDDDDDDDDDDDDDDDDDDDDDDDDDDDDDDDDDDDDDDDDDDDDDDDDDDDDDDDDDDDDDDDDDDDDDDDDDDDDDDDDDDDDDDDDDDDDDDDDDDDDDDDDDDDDDDDDDDDDDDDDDDDDDDDDDDDDDDDDDDDDDDDDDDDDD

Secondary structure (DSSP, 8-state):
-HHHHHHHHHHHHHHHHHHHHHHHHHHHHHTHHHHHHHHHT-SSHHHHHHHHHHHHT--HHHHHHHHT--GGGGSHHHHHHHHHHHHHHHHHHHHHHHHHT-HHHHHHHHHHHHHHHHHHHPPP-SS----------TTTTS---EEEEEEETT-EEEEEEHHHHH---TTPPPP-----SS---EEEEEEEETTSEEEEEETTSEEEEEEGGGSPB--TT---EEGGGTSTTPPTT--EEEEEEES---SS-EEEEEETTSEEEEEEGGGGSS--TT-EESSPPPTT--EEEEEEE-SSSEEEEEETTSEEEEEEGGGSPB--TTS--EESS--SSTT--EEEEEEE-SSSEEEEEETTSEEEEEEGGGS----TTS--EESS--STTT-SEEEEEEE-TTEEEEEEETT--EEEEEGGGS-B--SSS--EE--PPPTT--EEEEEEEEPP-PPP----------------------------PPP----PPPPPPPPP---------PPPPPPPP----PPPP----PPPP----------------------------------------------------------------PPP----